Protein AF-I0X6U0-F1 (afdb_monomer_lite)

pLDDT: mean 82.14, std 17.09, range [25.75, 98.56]

Sequence (519 aa):
MRNTFKDIVNKDNIDDMYFSFINRFLLADIVAQSEDTQDKISKEFADKKFNTLFSKLYNKELEYYGFDLYEEKLDICNALSNLEKCLDSISKNLTNLGKVQNCCYPRWEDLIVPTSNESEDDGENLEEDISKDVKFEFIPRKIKNETGTYEVSTLKIHTRIAFYAICLYFIQDSSFNETNFKEWMQFVWNIIENVKAHQSVEVMISQDKLLYKIYHESHRIMSWLCELDENNLPQVFNFVSDQMKEEIEKAKQKKNTEFIQKINKAENYAFFHGAIRFLFHDEQNNLDWNNFDKRFENAKRYFNNDGTKINKYELLKKYISFFDNWNFHFESNFIFDSEKKTWRDNLLNINRRKPTELLLMGYNKRSESSFEDPYQRYVHNYLLNTDALITLGENIPGSTIKYKWWWGNSYVVHPYNCKAEWKIYYIHYRNELLTNIKGIAFVDENQEKWRKNGLCWNKNIYFRYKEHNFLWDEQNKIYLLKDDFSKTRKSHIEPDEPWVGAEHPRKFLEKLQELIDKQ

Foldseek 3Di:
DPDDPPDPPDPPDDDLLRVLLLVLQLVLQLLLPDPDDLVVVQVVCVDPVNVVVCCCNADQNVDDPDDVVCVVSVVVGCSVVLVVLLVVLCVLCVVCQVLLQVLLDQPLVVPPDPPPPPDDDDDDDPPPPPDDDDDQDLRWDWDQDPVRDTTIDHDALLSSLSSNLSSLLSSLDSDDDSVLQNLLSNLSQLQLVQFPDPRDPSVSSLSSNLSVVCSNCSSPVLVVLCVDDLVDDDPSCVRRSLSSSVSSVLSVVVVPVVVVVLQSVQCSFALCVSPDQLLQAALQRDGRVPRNVLLSVLCNQAGGNFFGPDDQLLLVLQLLLQDQDCCLAAVVFQWLARGNVSVNCQSSRSSSSRSSNCSSNPHGRDPAHNDPAQQVRLLSCCSNPALLSVCCHPVQTSKGWDFDVQQQRWIWIDGPPDPDQQAIKTSALVLCLQLPDPQKAWPPVVCRVCSNSSIDGHQWTWIDHPNWIWIQHSNRKIFTADPVRHGDDIDDPDDPHRDDDDCVSVVVVVVVVVNVVVD

Radius of gyration: 30.11 Å; chains: 1; bounding box: 80×56×81 Å

Structure (mmCIF, N/CA/C/O backbone):
data_AF-I0X6U0-F1
#
_entry.id   AF-I0X6U0-F1
#
loop_
_atom_site.group_PDB
_atom_site.id
_atom_site.type_symbol
_atom_site.label_atom_id
_atom_site.label_alt_id
_atom_site.label_comp_id
_atom_site.label_asym_id
_atom_site.label_entity_id
_atom_site.label_seq_id
_atom_site.pdbx_PDB_ins_code
_atom_site.Cartn_x
_atom_site.Cartn_y
_atom_site.Cartn_z
_atom_site.occupancy
_atom_site.B_iso_or_equiv
_atom_site.auth_seq_id
_atom_site.auth_comp_id
_atom_site.auth_asym_id
_atom_site.auth_atom_id
_atom_site.pdbx_PDB_model_num
ATOM 1 N N . MET A 1 1 ? 32.431 -11.896 -22.423 1.00 33.44 1 MET A N 1
ATOM 2 C CA . MET A 1 1 ? 32.028 -13.300 -22.666 1.00 33.44 1 MET A CA 1
ATOM 3 C C . MET A 1 1 ? 33.021 -14.014 -23.591 1.00 33.44 1 MET A C 1
ATOM 5 O O . MET A 1 1 ? 32.688 -14.388 -24.704 1.00 33.44 1 MET A O 1
ATOM 9 N N . ARG A 1 2 ? 34.269 -14.197 -23.146 1.00 25.75 2 ARG A N 1
ATOM 10 C CA . ARG A 1 2 ? 35.244 -15.104 -23.770 1.00 25.75 2 ARG A CA 1
ATOM 11 C C . ARG A 1 2 ? 35.781 -15.963 -22.638 1.00 25.75 2 ARG A C 1
ATOM 13 O O . ARG A 1 2 ? 36.585 -15.447 -21.875 1.00 25.75 2 ARG A O 1
ATOM 20 N N . ASN A 1 3 ? 35.225 -17.162 -22.473 1.00 31.78 3 ASN A N 1
ATOM 21 C CA . ASN A 1 3 ? 35.832 -18.353 -21.854 1.00 31.78 3 ASN A CA 1
ATOM 22 C C . ASN A 1 3 ? 34.751 -19.296 -21.314 1.00 31.78 3 ASN A C 1
ATOM 24 O O . ASN A 1 3 ? 34.601 -19.416 -20.109 1.00 31.78 3 ASN A O 1
ATOM 28 N N . THR A 1 4 ? 34.040 -19.964 -22.228 1.00 32.84 4 THR A N 1
ATOM 29 C CA . THR A 1 4 ? 33.451 -21.307 -22.043 1.00 32.84 4 THR A CA 1
ATOM 30 C C . THR A 1 4 ? 32.904 -21.786 -23.395 1.00 32.84 4 THR A C 1
ATOM 32 O O . THR A 1 4 ? 31.709 -21.881 -23.620 1.00 32.84 4 THR A O 1
ATOM 35 N N . PHE A 1 5 ? 33.811 -22.043 -24.343 1.00 38.59 5 PHE A N 1
ATOM 36 C CA . PHE A 1 5 ? 33.518 -22.750 -25.602 1.00 38.59 5 PHE A CA 1
ATOM 37 C C . PHE A 1 5 ? 34.402 -23.997 -25.697 1.00 38.59 5 PHE A C 1
ATOM 39 O O . PHE A 1 5 ? 35.204 -24.158 -26.614 1.00 38.59 5 PHE A O 1
ATOM 46 N N . LYS A 1 6 ? 34.307 -24.866 -24.694 1.00 34.47 6 LYS A N 1
ATOM 47 C CA . LYS A 1 6 ? 34.858 -26.220 -24.754 1.00 34.47 6 LYS A CA 1
ATOM 48 C C . LYS A 1 6 ? 33.764 -27.156 -24.279 1.00 34.47 6 LYS A C 1
ATOM 50 O O . LYS A 1 6 ? 33.603 -27.318 -23.082 1.00 34.47 6 LYS A O 1
ATOM 55 N N . ASP A 1 7 ? 32.930 -27.545 -25.240 1.00 34.31 7 ASP A N 1
ATOM 56 C CA . ASP A 1 7 ? 32.302 -28.866 -25.397 1.00 34.31 7 ASP A CA 1
ATOM 57 C C . ASP A 1 7 ? 31.221 -28.761 -26.483 1.00 34.31 7 ASP A C 1
ATOM 59 O O . ASP A 1 7 ? 30.021 -28.863 -26.252 1.00 34.31 7 ASP A O 1
ATOM 63 N N . ILE A 1 8 ? 31.668 -28.501 -27.718 1.00 41.16 8 ILE A N 1
ATOM 64 C CA . ILE A 1 8 ? 30.820 -28.595 -28.910 1.00 41.16 8 ILE A CA 1
ATOM 65 C C . ILE A 1 8 ? 30.886 -30.049 -29.378 1.00 41.16 8 ILE A C 1
ATOM 67 O O . ILE A 1 8 ? 31.779 -30.416 -30.142 1.00 41.16 8 ILE A O 1
ATOM 71 N N . VAL A 1 9 ? 29.957 -30.877 -28.897 1.00 36.91 9 VAL A N 1
ATOM 72 C CA . VAL A 1 9 ? 29.712 -32.227 -29.446 1.00 36.91 9 VAL A CA 1
ATOM 73 C C . VAL A 1 9 ? 28.380 -32.311 -30.211 1.00 36.91 9 VAL A C 1
ATOM 75 O O . VAL A 1 9 ? 28.145 -33.291 -30.899 1.00 36.91 9 VAL A O 1
ATOM 78 N N . ASN A 1 10 ? 27.563 -31.253 -30.250 1.00 38.19 10 ASN A N 1
ATOM 79 C CA . ASN A 1 10 ? 26.446 -31.136 -31.199 1.00 38.19 10 ASN A CA 1
ATOM 80 C C . ASN A 1 10 ? 26.393 -29.713 -31.762 1.00 38.19 10 ASN A C 1
ATOM 82 O O . ASN A 1 10 ? 26.310 -28.751 -31.006 1.00 38.19 10 ASN A O 1
ATOM 86 N N . LYS A 1 11 ? 26.496 -29.575 -33.088 1.00 42.75 11 LYS A N 1
ATOM 87 C CA . LYS A 1 11 ? 26.634 -28.282 -33.785 1.00 42.75 11 LYS A CA 1
ATOM 88 C C . LYS A 1 11 ? 25.322 -27.510 -33.986 1.00 42.75 11 LYS A C 1
ATOM 90 O O . LYS A 1 11 ? 25.398 -26.368 -34.422 1.00 42.75 11 LYS A O 1
ATOM 95 N N . ASP A 1 12 ? 24.177 -28.081 -33.610 1.00 51.31 12 ASP A N 1
ATOM 96 C CA . ASP A 1 12 ? 22.853 -27.523 -33.933 1.00 51.31 12 ASP A CA 1
ATOM 97 C C . ASP A 1 12 ? 22.018 -27.104 -32.706 1.00 51.31 12 ASP A C 1
ATOM 99 O O . ASP A 1 12 ? 20.886 -26.653 -32.858 1.00 51.31 12 ASP A O 1
ATOM 103 N N . ASN A 1 13 ? 22.561 -27.204 -31.485 1.00 54.88 13 ASN A N 1
ATOM 104 C CA . ASN A 1 13 ? 21.819 -26.854 -30.270 1.00 54.88 13 ASN A CA 1
ATOM 105 C C . ASN A 1 13 ? 22.209 -25.460 -29.759 1.00 54.88 13 ASN A C 1
ATOM 107 O O . ASN A 1 13 ? 23.372 -25.191 -29.457 1.00 54.88 13 ASN A O 1
ATOM 111 N N . ILE A 1 14 ? 21.212 -24.584 -29.635 1.00 63.12 14 ILE A N 1
ATOM 112 C CA . ILE A 1 14 ? 21.326 -23.287 -28.961 1.00 63.12 14 ILE A CA 1
ATOM 113 C C . ILE A 1 14 ? 21.546 -23.527 -27.455 1.00 63.12 14 ILE A C 1
ATOM 115 O O . ILE A 1 14 ? 20.837 -24.335 -26.865 1.00 63.12 14 ILE A O 1
ATOM 119 N N . ASP A 1 15 ? 22.496 -22.823 -26.824 1.00 76.31 15 ASP A N 1
ATOM 120 C CA . ASP A 1 15 ? 22.717 -22.905 -25.369 1.00 76.31 15 ASP A CA 1
ATOM 121 C C . ASP A 1 15 ? 21.467 -22.463 -24.579 1.00 76.31 15 ASP A C 1
ATOM 123 O O . ASP A 1 15 ? 20.848 -21.445 -24.901 1.00 76.31 15 ASP A O 1
ATOM 127 N N . ASP A 1 16 ? 21.122 -23.198 -23.517 1.00 75.38 16 ASP A N 1
ATOM 128 C CA . ASP A 1 16 ? 19.899 -22.987 -22.726 1.00 75.38 16 ASP A CA 1
ATOM 129 C C . ASP A 1 16 ? 19.774 -21.565 -22.148 1.00 75.38 16 ASP A C 1
ATOM 131 O O . ASP A 1 16 ? 18.663 -21.045 -22.006 1.00 75.38 16 ASP A O 1
ATOM 135 N N . MET A 1 17 ? 20.891 -20.895 -21.831 1.00 80.81 17 MET A N 1
ATOM 136 C CA . MET A 1 17 ? 20.871 -19.506 -21.354 1.00 80.81 17 MET A CA 1
ATOM 137 C C . MET A 1 17 ? 20.473 -18.551 -22.480 1.00 80.81 17 MET A C 1
ATOM 139 O O . MET A 1 17 ? 19.659 -17.649 -22.271 1.00 80.81 17 MET A O 1
ATOM 143 N N . TYR A 1 18 ? 21.010 -18.768 -23.683 1.00 82.06 18 TYR A N 1
ATOM 144 C CA . TYR A 1 18 ? 20.680 -17.970 -24.862 1.00 82.06 18 TYR A CA 1
ATOM 145 C C . TYR A 1 18 ? 19.230 -18.204 -25.298 1.00 82.06 18 TYR A C 1
ATOM 147 O O . TYR A 1 18 ? 18.489 -17.248 -25.533 1.00 82.06 18 TYR A O 1
ATOM 155 N N . PHE A 1 19 ? 18.782 -19.462 -25.298 1.00 80.00 19 PHE A N 1
ATOM 156 C CA . PHE A 1 19 ? 17.384 -19.809 -25.548 1.00 80.00 19 PHE A CA 1
ATOM 157 C C . PHE A 1 19 ? 16.447 -19.169 -24.516 1.00 80.00 19 PHE A C 1
ATOM 159 O O . PHE A 1 19 ? 15.427 -18.579 -24.877 1.00 80.00 19 PHE A O 1
ATOM 166 N N . SER A 1 20 ? 16.810 -19.202 -23.228 1.00 81.12 20 SER A N 1
ATOM 167 C CA . SER A 1 20 ? 16.010 -18.558 -22.189 1.00 81.12 20 SER A CA 1
ATOM 168 C C . SER A 1 20 ? 15.927 -17.040 -22.364 1.00 81.12 20 SER A C 1
ATOM 170 O O . SER A 1 20 ? 14.871 -16.482 -22.063 1.00 81.12 20 SER A O 1
ATOM 172 N N . PHE A 1 21 ? 16.989 -16.373 -22.824 1.00 88.44 21 PHE A N 1
ATOM 173 C CA . PHE A 1 21 ? 16.952 -14.940 -23.123 1.00 88.44 21 PHE A CA 1
ATOM 174 C C . PHE A 1 21 ? 15.972 -14.650 -24.263 1.00 88.44 21 PHE A C 1
ATOM 176 O O . PHE A 1 21 ? 15.070 -13.828 -24.098 1.00 88.44 21 PHE A O 1
ATOM 183 N N . ILE A 1 22 ? 16.111 -15.367 -25.385 1.00 88.00 22 ILE A N 1
ATOM 184 C CA . ILE A 1 22 ? 15.251 -15.193 -26.563 1.00 88.00 22 ILE A CA 1
ATOM 185 C C . ILE A 1 22 ? 13.785 -15.406 -26.190 1.00 88.00 22 ILE A C 1
ATOM 187 O O . ILE A 1 22 ? 12.946 -14.574 -26.518 1.00 88.00 22 ILE A O 1
ATOM 191 N N . ASN A 1 23 ? 13.468 -16.469 -25.451 1.00 83.12 23 ASN A N 1
ATOM 192 C CA . ASN A 1 23 ? 12.088 -16.744 -25.059 1.00 83.12 23 ASN A CA 1
ATOM 193 C C . ASN A 1 23 ? 11.487 -15.659 -24.165 1.00 83.12 23 ASN A C 1
ATOM 195 O O . ASN A 1 23 ? 10.338 -15.275 -24.368 1.00 83.12 23 ASN A O 1
ATOM 199 N N . ARG A 1 24 ? 12.245 -15.151 -23.182 1.00 86.75 24 ARG A N 1
ATOM 200 C CA . ARG A 1 24 ? 11.776 -14.043 -22.332 1.00 86.75 24 ARG A CA 1
ATOM 201 C C . ARG A 1 24 ? 11.476 -12.809 -23.169 1.00 86.75 24 ARG A C 1
ATOM 203 O O . ARG A 1 24 ? 10.457 -12.166 -22.945 1.00 86.75 24 ARG A O 1
ATOM 210 N N . PHE A 1 25 ? 12.363 -12.505 -24.115 1.00 91.62 25 PHE A N 1
ATOM 211 C CA . PHE A 1 25 ? 12.211 -11.373 -25.011 1.00 91.62 25 PHE A CA 1
ATOM 212 C C . PHE A 1 25 ? 10.977 -11.528 -25.902 1.00 91.62 25 PHE A C 1
ATOM 214 O O . PHE A 1 25 ? 10.101 -10.672 -25.865 1.00 91.62 25 PHE A O 1
ATOM 221 N N . LEU A 1 26 ? 10.883 -12.625 -26.662 1.00 88.31 26 LEU A N 1
ATOM 222 C CA . LEU A 1 26 ? 9.798 -12.843 -27.622 1.00 88.31 26 LEU A CA 1
ATOM 223 C C . LEU A 1 26 ? 8.437 -12.827 -26.934 1.00 88.31 26 LEU A C 1
ATOM 225 O O . LEU A 1 26 ? 7.514 -12.185 -27.426 1.00 88.31 26 LEU A O 1
ATOM 229 N N . LEU A 1 27 ? 8.320 -13.476 -25.773 1.00 84.75 27 LEU A N 1
ATOM 230 C CA . LEU A 1 27 ? 7.074 -13.485 -25.019 1.00 84.75 27 LEU A CA 1
ATOM 231 C C . LEU A 1 27 ? 6.637 -12.068 -24.626 1.00 84.75 27 LEU A C 1
ATOM 233 O O . LEU A 1 27 ? 5.491 -11.699 -24.878 1.00 84.75 27 LEU A O 1
ATOM 237 N N . ALA A 1 28 ? 7.536 -11.283 -24.029 1.00 90.00 28 ALA A N 1
ATOM 238 C CA . ALA A 1 28 ? 7.221 -9.920 -23.610 1.00 90.00 28 ALA A CA 1
ATOM 239 C C . ALA A 1 28 ? 6.907 -9.018 -24.815 1.00 90.00 28 ALA A C 1
ATOM 241 O O . ALA A 1 28 ? 5.909 -8.300 -24.803 1.00 90.00 28 ALA A O 1
ATOM 242 N N . ASP A 1 29 ? 7.696 -9.114 -25.890 1.00 92.44 29 ASP A N 1
ATOM 243 C CA . ASP A 1 29 ? 7.547 -8.265 -27.074 1.00 92.44 29 ASP A CA 1
ATOM 244 C C . ASP A 1 29 ? 6.258 -8.554 -27.855 1.00 92.44 29 ASP A C 1
ATOM 246 O O . ASP A 1 29 ? 5.574 -7.623 -28.286 1.00 92.44 29 ASP A O 1
ATOM 250 N N . ILE A 1 30 ? 5.872 -9.828 -27.980 1.00 88.00 30 ILE A N 1
ATOM 251 C CA . ILE A 1 30 ? 4.602 -10.239 -28.598 1.00 88.00 30 ILE A CA 1
ATOM 252 C C . ILE A 1 30 ? 3.413 -9.758 -27.757 1.00 88.00 30 ILE A C 1
ATOM 254 O O . ILE A 1 30 ? 2.449 -9.210 -28.295 1.00 88.00 30 ILE A O 1
ATOM 258 N N . VAL A 1 31 ? 3.470 -9.935 -26.432 1.00 87.00 31 VAL A N 1
ATOM 259 C CA . VAL A 1 31 ? 2.409 -9.482 -25.515 1.00 87.00 31 VAL A CA 1
ATOM 260 C C . VAL A 1 31 ? 2.234 -7.968 -25.587 1.00 87.00 31 VAL A C 1
ATOM 262 O O . VAL A 1 31 ? 1.101 -7.482 -25.641 1.00 87.00 31 VAL A O 1
ATOM 265 N N . ALA A 1 32 ? 3.340 -7.228 -25.610 1.00 91.56 32 ALA A N 1
ATOM 266 C CA . ALA A 1 32 ? 3.328 -5.775 -25.625 1.00 91.56 32 ALA A CA 1
ATOM 267 C C . ALA A 1 32 ? 2.771 -5.193 -26.936 1.00 91.56 32 ALA A C 1
ATOM 269 O O . ALA A 1 32 ? 2.064 -4.184 -26.907 1.00 91.56 32 ALA A O 1
ATOM 270 N N . GLN A 1 33 ? 3.037 -5.854 -28.068 1.00 90.69 33 GLN A N 1
ATOM 271 C CA . GLN A 1 33 ? 2.528 -5.472 -29.393 1.00 90.69 33 GLN A CA 1
ATOM 272 C C . GLN A 1 33 ? 1.090 -5.919 -29.662 1.00 90.69 33 GLN A C 1
ATOM 274 O O . GLN A 1 33 ? 0.446 -5.384 -30.562 1.00 90.69 33 GLN A O 1
ATOM 279 N N . SER A 1 34 ? 0.573 -6.890 -28.909 1.00 86.00 34 SER A N 1
ATOM 280 C CA . SER A 1 34 ? -0.770 -7.417 -29.132 1.00 86.00 34 SER A CA 1
ATOM 281 C C . SER A 1 34 ? -1.849 -6.338 -28.969 1.00 86.00 34 SER A C 1
ATOM 283 O O . SER A 1 34 ? -1.892 -5.619 -27.965 1.00 86.00 34 SER A O 1
ATOM 285 N N . GLU A 1 35 ? -2.784 -6.273 -29.919 1.00 85.25 35 GLU A N 1
ATOM 286 C CA . GLU A 1 35 ? -3.982 -5.425 -29.828 1.00 85.25 35 GLU A CA 1
ATOM 287 C C . GLU A 1 35 ? -5.032 -5.989 -28.859 1.00 85.25 35 GLU A C 1
ATOM 289 O O . GLU A 1 35 ? -5.948 -5.278 -28.441 1.00 85.25 35 GLU A O 1
ATOM 294 N N . ASP A 1 36 ? -4.889 -7.254 -28.455 1.00 83.94 36 ASP A N 1
ATOM 295 C CA . ASP A 1 36 ? -5.849 -7.919 -27.583 1.00 83.94 36 ASP A CA 1
ATOM 296 C C . ASP A 1 36 ? -5.918 -7.262 -26.203 1.00 83.94 36 ASP A C 1
ATOM 298 O O . ASP A 1 36 ? -4.937 -6.739 -25.664 1.00 83.94 36 ASP A O 1
ATOM 302 N N . THR A 1 37 ? -7.096 -7.306 -25.583 1.00 81.06 37 THR A N 1
ATOM 303 C CA . THR A 1 37 ? -7.267 -6.768 -24.233 1.00 81.06 37 THR A CA 1
ATOM 304 C C . THR A 1 37 ? -6.460 -7.575 -23.219 1.00 81.06 37 THR A C 1
ATOM 306 O O . THR A 1 37 ? -6.231 -8.774 -23.387 1.00 81.06 37 THR A O 1
ATOM 309 N N . GLN A 1 38 ? -6.063 -6.923 -22.125 1.00 80.81 38 GLN A N 1
ATOM 310 C CA . GLN A 1 38 ? -5.385 -7.575 -21.002 1.00 80.81 38 GLN A CA 1
ATOM 311 C C . GLN A 1 38 ? -6.146 -8.816 -20.518 1.00 80.81 38 GLN A C 1
ATOM 313 O O . GLN A 1 38 ? -5.530 -9.857 -20.309 1.00 80.81 38 GLN A O 1
ATOM 318 N N . ASP A 1 39 ? -7.473 -8.737 -20.409 1.00 79.56 39 ASP A N 1
ATOM 319 C CA . ASP A 1 39 ? -8.320 -9.858 -19.992 1.00 79.56 39 ASP A CA 1
ATOM 320 C C . ASP A 1 39 ? -8.277 -11.023 -20.982 1.00 79.56 39 ASP A C 1
ATOM 322 O O . ASP A 1 39 ? -8.273 -12.182 -20.568 1.00 79.56 39 ASP A O 1
ATOM 326 N N . LYS A 1 40 ? -8.266 -10.737 -22.291 1.00 81.94 40 LYS A N 1
ATOM 327 C CA . LYS A 1 40 ? -8.202 -11.775 -23.325 1.00 81.94 40 LYS A CA 1
ATOM 328 C C . LYS A 1 40 ? -6.858 -12.496 -23.265 1.00 81.94 40 LYS A C 1
ATOM 330 O O . LYS A 1 40 ? -6.841 -13.715 -23.137 1.00 81.94 40 LYS A O 1
ATOM 335 N N . ILE A 1 41 ? -5.762 -11.740 -23.242 1.00 78.94 41 ILE A N 1
ATOM 336 C CA . ILE A 1 41 ? -4.406 -12.290 -23.135 1.00 78.94 41 ILE A CA 1
ATOM 337 C C . ILE A 1 41 ? -4.248 -13.079 -21.821 1.00 78.94 41 ILE A C 1
ATOM 339 O O . ILE A 1 41 ? -3.730 -14.190 -21.815 1.00 78.94 41 ILE A O 1
ATOM 343 N N . SER A 1 42 ? -4.759 -12.559 -20.700 1.00 75.81 42 SER A N 1
ATOM 344 C CA . SER A 1 42 ? -4.706 -13.247 -19.398 1.00 75.81 42 SER A CA 1
ATOM 345 C C . SER A 1 42 ? -5.495 -14.560 -19.392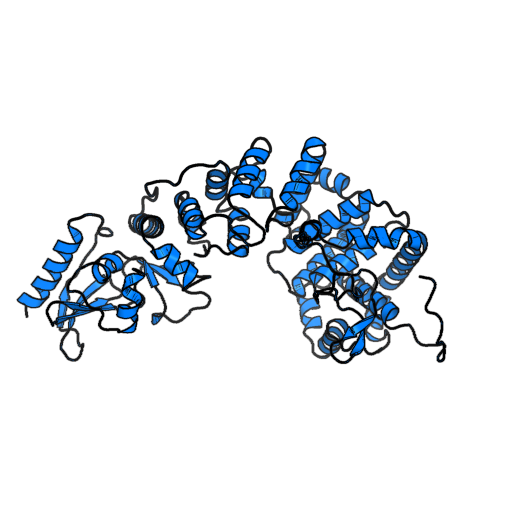 1.00 75.81 42 SER A C 1
ATOM 347 O O . SER A 1 42 ? -5.070 -15.531 -18.769 1.00 75.81 42 SER A O 1
ATOM 349 N N . LYS A 1 43 ? -6.626 -14.627 -20.106 1.00 76.62 43 LYS A N 1
ATOM 350 C CA . LYS A 1 43 ? -7.397 -15.869 -20.289 1.00 76.62 43 LYS A CA 1
ATOM 351 C C . LYS A 1 43 ? -6.680 -16.867 -21.189 1.00 76.62 43 LYS A C 1
ATOM 353 O O . LYS A 1 43 ? -6.695 -18.052 -20.872 1.00 76.62 43 LYS A O 1
ATOM 358 N N . GLU A 1 44 ? -6.040 -16.403 -22.259 1.00 73.50 44 GLU A N 1
ATOM 359 C CA . GLU A 1 44 ? -5.179 -17.247 -23.096 1.00 73.50 44 GLU A CA 1
ATOM 360 C C . GLU A 1 44 ? -4.034 -17.830 -22.260 1.00 73.50 44 GLU A C 1
ATOM 362 O O . GLU A 1 44 ? -3.792 -19.030 -22.315 1.00 73.50 44 GLU A O 1
ATOM 367 N N . PHE A 1 45 ? -3.428 -17.038 -21.369 1.00 68.31 45 PHE A N 1
ATOM 368 C CA . PHE A 1 45 ? -2.442 -17.542 -20.407 1.00 68.31 45 PHE A CA 1
ATOM 369 C C . PHE A 1 45 ? -3.001 -18.566 -19.411 1.00 68.31 45 PHE A C 1
ATOM 371 O O . PHE A 1 45 ? -2.262 -19.439 -18.951 1.00 68.31 45 PHE A O 1
ATOM 378 N N . ALA A 1 46 ? -4.287 -18.486 -19.069 1.00 65.56 46 ALA A N 1
ATOM 379 C CA . ALA A 1 46 ? -4.935 -19.434 -18.167 1.00 65.56 46 ALA A CA 1
ATOM 380 C C . ALA A 1 46 ? -5.308 -20.771 -18.844 1.00 65.56 46 ALA A C 1
ATOM 382 O O . ALA A 1 46 ? -5.514 -21.763 -18.138 1.00 65.56 46 ALA A O 1
ATOM 383 N N . ASP A 1 47 ? -5.377 -20.827 -20.180 1.00 66.56 47 ASP A N 1
ATOM 384 C CA . ASP A 1 47 ? -5.659 -22.047 -20.947 1.00 66.56 47 ASP A CA 1
ATOM 385 C C . ASP A 1 47 ? -4.567 -23.105 -20.716 1.00 66.56 47 ASP A C 1
ATOM 387 O O . ASP A 1 47 ? -3.383 -22.804 -20.792 1.00 66.56 47 ASP A O 1
ATOM 391 N N . LYS A 1 48 ? -4.936 -24.373 -20.488 1.00 56.66 48 LYS A N 1
ATOM 392 C CA . LYS A 1 48 ? -4.017 -25.498 -20.232 1.00 56.66 48 LYS A CA 1
ATOM 393 C C . LYS A 1 48 ? -2.867 -25.609 -21.239 1.00 56.66 48 LYS A C 1
ATOM 395 O O . LYS A 1 48 ? -1.759 -25.963 -20.829 1.00 56.66 48 LYS A O 1
ATOM 400 N N . LYS A 1 49 ? -3.098 -25.332 -22.529 1.00 58.53 49 LYS A N 1
ATOM 401 C CA . LYS A 1 49 ? -2.047 -25.442 -23.560 1.00 58.53 49 LYS A CA 1
ATOM 402 C C . LYS A 1 49 ? -0.973 -24.357 -23.384 1.00 58.53 49 LYS A C 1
ATOM 404 O O . LYS A 1 49 ? 0.215 -24.670 -23.386 1.00 58.53 49 LYS A O 1
ATOM 409 N N . PHE A 1 50 ? -1.392 -23.116 -23.145 1.00 54.81 50 PHE A N 1
ATOM 410 C CA . PHE A 1 50 ? -0.515 -21.970 -22.877 1.00 54.81 50 PHE A CA 1
ATOM 411 C C . PHE A 1 50 ? 0.069 -21.991 -21.458 1.00 54.81 50 PHE A C 1
ATOM 413 O O . PHE A 1 50 ? 1.238 -21.672 -21.266 1.00 54.81 50 PHE A O 1
ATOM 420 N N . ASN A 1 51 ? -0.705 -22.451 -20.476 1.00 55.94 51 ASN A N 1
ATOM 421 C CA . ASN A 1 51 ? -0.326 -22.606 -19.076 1.00 55.94 51 ASN A CA 1
ATOM 422 C C . ASN A 1 51 ? 0.792 -23.641 -18.912 1.00 55.94 51 ASN A C 1
ATOM 424 O O . ASN A 1 51 ? 1.705 -23.403 -18.143 1.00 55.94 51 ASN A O 1
ATOM 428 N N . THR A 1 52 ? 0.806 -24.729 -19.694 1.00 53.88 52 THR A N 1
ATOM 429 C CA . THR A 1 52 ? 1.904 -25.717 -19.655 1.00 53.88 52 THR A CA 1
ATOM 430 C C . THR A 1 52 ? 3.236 -25.116 -20.133 1.00 53.88 52 THR A C 1
ATOM 432 O O . THR A 1 52 ? 4.283 -25.386 -19.549 1.00 53.88 52 THR A O 1
ATOM 435 N N . LEU A 1 53 ? 3.220 -24.263 -21.165 1.00 52.16 53 LEU A N 1
ATOM 436 C CA . LEU A 1 53 ? 4.415 -23.552 -21.636 1.00 52.16 53 LEU A CA 1
ATOM 437 C C . LEU A 1 53 ? 4.815 -22.431 -20.673 1.00 52.16 53 LEU A C 1
ATOM 439 O O . LEU A 1 53 ? 5.987 -22.284 -20.351 1.00 52.16 53 LEU A O 1
ATOM 443 N N . PHE A 1 54 ? 3.846 -21.672 -20.166 1.00 54.75 54 PHE A N 1
ATOM 444 C CA . PHE A 1 54 ? 4.058 -20.646 -19.153 1.00 54.75 54 PHE A CA 1
ATOM 445 C C . PHE A 1 54 ? 4.636 -21.270 -17.879 1.00 54.75 54 PHE A C 1
ATOM 447 O O . PHE A 1 54 ? 5.681 -20.854 -17.411 1.00 54.75 54 PHE A O 1
ATOM 454 N N . SER A 1 55 ? 4.082 -22.360 -17.358 1.00 53.22 55 SER A N 1
ATOM 455 C CA . SER A 1 55 ? 4.662 -23.072 -16.219 1.00 53.22 55 SER A CA 1
ATOM 456 C C . SER A 1 55 ? 6.085 -23.557 -16.499 1.00 53.22 55 SER A C 1
ATOM 458 O O . SER A 1 55 ? 6.876 -23.595 -15.573 1.00 53.22 55 SER A O 1
ATOM 460 N N . LYS A 1 56 ? 6.454 -23.853 -17.751 1.00 53.22 56 LYS A N 1
ATOM 461 C CA . LYS A 1 56 ? 7.817 -24.266 -18.141 1.00 53.22 56 LYS A CA 1
ATOM 462 C C . LYS A 1 56 ? 8.781 -23.095 -18.401 1.00 53.22 56 LYS A C 1
ATOM 464 O O . LYS A 1 56 ? 9.972 -23.213 -18.154 1.00 53.22 56 LYS A O 1
ATOM 469 N N . LEU A 1 57 ? 8.275 -21.938 -18.837 1.00 49.97 57 LEU A N 1
ATOM 470 C CA . LEU A 1 57 ? 9.010 -20.667 -18.983 1.00 49.97 57 LEU A CA 1
ATOM 471 C C . LEU A 1 57 ? 9.108 -19.884 -17.655 1.00 49.97 57 LEU A C 1
ATOM 473 O O . LEU A 1 57 ? 9.892 -18.934 -17.523 1.00 49.97 57 LEU A O 1
ATOM 477 N N . TYR A 1 58 ? 8.260 -20.229 -16.682 1.00 50.81 58 TYR A N 1
ATOM 478 C CA . TYR A 1 58 ? 8.131 -19.561 -15.388 1.00 50.81 58 TYR A CA 1
ATOM 479 C C . TYR A 1 58 ? 8.561 -20.428 -14.195 1.00 50.81 58 TYR A C 1
ATOM 481 O O . TYR A 1 58 ? 8.981 -19.849 -13.194 1.00 50.81 58 TYR A O 1
ATOM 489 N N . ASN A 1 59 ? 8.566 -21.761 -14.319 1.00 48.38 59 ASN A N 1
ATOM 490 C CA . ASN A 1 59 ? 9.145 -22.703 -13.351 1.00 48.38 59 ASN A CA 1
ATOM 491 C C . ASN A 1 59 ? 10.352 -23.452 -13.945 1.00 48.38 59 ASN A C 1
ATOM 493 O O . ASN A 1 59 ? 10.669 -23.327 -15.122 1.00 48.38 59 ASN A O 1
ATOM 497 N N . LYS A 1 60 ? 11.027 -24.232 -13.097 1.00 49.25 60 LYS A N 1
ATOM 498 C CA . LYS A 1 60 ? 12.335 -24.891 -13.285 1.00 49.25 60 LYS A CA 1
ATOM 499 C C . LYS A 1 60 ? 12.435 -25.943 -14.412 1.00 49.25 60 LYS A C 1
ATOM 501 O O . LYS A 1 60 ? 13.419 -26.669 -14.467 1.00 49.25 60 LYS A O 1
ATOM 506 N N . GLU A 1 61 ? 11.454 -26.040 -15.306 1.00 49.19 61 GLU A N 1
ATOM 507 C CA . GLU A 1 61 ? 11.332 -27.102 -16.319 1.00 49.19 61 GLU A CA 1
ATOM 508 C C . GLU A 1 61 ? 11.441 -26.549 -17.750 1.00 49.19 61 GLU A C 1
ATOM 510 O O . GLU A 1 61 ? 10.583 -26.783 -18.605 1.00 49.19 61 GLU A O 1
ATOM 515 N N . LEU A 1 62 ? 12.491 -25.772 -18.018 1.00 50.38 62 LEU A N 1
ATOM 516 C CA . LEU A 1 62 ? 12.752 -25.226 -19.349 1.00 50.38 62 LEU A CA 1
ATOM 517 C C . LEU A 1 62 ? 13.493 -26.278 -20.192 1.00 50.38 62 LEU A C 1
ATOM 519 O O . LEU A 1 62 ? 14.709 -26.236 -20.335 1.00 50.38 62 LEU A O 1
ATOM 523 N N . GLU A 1 63 ? 12.756 -27.255 -20.719 1.00 52.47 63 GLU A N 1
ATOM 524 C CA . GLU A 1 63 ? 13.244 -28.109 -21.809 1.00 52.47 63 GLU A CA 1
ATOM 525 C C . GLU A 1 63 ? 13.103 -27.364 -23.152 1.00 52.47 63 GLU A C 1
ATOM 527 O O . GLU A 1 63 ? 12.178 -26.575 -23.356 1.00 52.47 63 GLU A O 1
ATOM 532 N N . TYR A 1 64 ? 14.044 -27.575 -24.073 1.00 52.41 64 TYR A N 1
ATOM 533 C CA . TYR A 1 64 ? 14.020 -26.970 -25.407 1.00 52.41 64 TYR A CA 1
ATOM 534 C C . TYR A 1 64 ? 12.865 -27.552 -26.243 1.00 52.41 64 TYR A C 1
ATOM 536 O O . TYR A 1 64 ? 12.905 -28.722 -26.618 1.00 52.41 64 TYR A O 1
ATOM 544 N N . TYR A 1 65 ? 11.847 -26.737 -26.552 1.00 56.00 65 TYR A N 1
ATOM 545 C CA . TYR A 1 65 ? 10.673 -27.137 -27.353 1.00 56.00 65 TYR A CA 1
ATOM 546 C C . TYR A 1 65 ? 10.553 -26.407 -28.709 1.00 56.00 65 TYR A C 1
ATOM 548 O O . TYR A 1 65 ? 9.509 -26.496 -29.347 1.00 56.00 65 TYR A O 1
ATOM 556 N N . GLY A 1 66 ? 11.590 -25.687 -29.159 1.00 63.50 66 GLY A N 1
ATOM 557 C CA . GLY A 1 66 ? 11.543 -24.897 -30.402 1.00 63.50 66 GLY A CA 1
ATOM 558 C C . GLY A 1 66 ? 10.735 -23.590 -30.291 1.00 63.50 66 GLY A C 1
ATOM 559 O O . GLY A 1 66 ? 10.373 -23.167 -29.192 1.00 63.50 66 GLY A O 1
ATOM 560 N N . PHE A 1 67 ? 10.489 -22.927 -31.431 1.00 68.31 67 PHE A N 1
ATOM 561 C CA . PHE A 1 67 ? 9.777 -21.635 -31.523 1.00 68.31 67 PHE A CA 1
ATOM 562 C C . PHE A 1 67 ? 8.376 -21.731 -32.150 1.00 68.31 67 PHE A C 1
ATOM 564 O O . PHE A 1 67 ? 7.704 -20.708 -32.269 1.00 68.31 67 PHE A O 1
ATOM 571 N N . ASP A 1 68 ? 7.911 -22.937 -32.486 1.00 69.19 68 ASP A N 1
ATOM 572 C CA . ASP A 1 68 ? 6.636 -23.214 -33.175 1.00 69.19 68 ASP A CA 1
ATOM 573 C C . ASP A 1 68 ? 5.422 -22.563 -32.483 1.00 69.19 68 ASP A C 1
ATOM 575 O O . ASP A 1 68 ? 4.429 -22.198 -33.102 1.00 69.19 68 ASP A O 1
ATOM 579 N N . LEU A 1 69 ? 5.510 -22.350 -31.169 1.00 64.19 69 LEU A N 1
ATOM 580 C CA . LEU A 1 69 ? 4.457 -21.732 -30.356 1.00 64.19 69 LEU A CA 1
ATOM 581 C C . LEU A 1 69 ? 4.254 -20.243 -30.641 1.00 64.19 69 LEU A C 1
ATOM 583 O O . LEU A 1 69 ? 3.196 -19.699 -30.327 1.00 64.19 69 LEU A O 1
ATOM 587 N N . TYR A 1 70 ? 5.262 -19.589 -31.209 1.00 69.38 70 TYR A N 1
ATOM 588 C CA . TYR A 1 70 ? 5.186 -18.194 -31.604 1.00 69.38 70 TYR A CA 1
ATOM 589 C C . TYR A 1 70 ? 4.883 -18.037 -33.094 1.00 69.38 70 TYR A C 1
ATOM 591 O O . TYR A 1 70 ? 4.604 -16.917 -33.497 1.00 69.38 70 TYR A O 1
ATOM 599 N N . GLU A 1 71 ? 4.904 -19.108 -33.897 1.00 71.25 71 GLU A N 1
ATOM 600 C CA . GLU A 1 71 ? 4.840 -19.061 -35.368 1.00 71.25 71 GLU A CA 1
ATOM 601 C C . GLU A 1 71 ? 3.699 -18.161 -35.875 1.00 71.25 71 GLU A C 1
ATOM 603 O O . GLU A 1 71 ? 3.953 -17.168 -36.552 1.00 71.25 71 GLU A O 1
ATOM 608 N N . GLU A 1 72 ? 2.466 -18.388 -35.406 1.00 68.94 72 GLU A N 1
ATOM 609 C CA . GLU A 1 72 ? 1.291 -17.581 -35.785 1.00 68.94 72 GLU A CA 1
ATOM 610 C C . GLU A 1 72 ? 1.380 -16.098 -35.373 1.00 68.94 72 GLU A C 1
ATOM 612 O O . GLU A 1 72 ? 0.688 -15.249 -35.934 1.00 68.94 72 GLU A O 1
ATOM 617 N N . LYS A 1 73 ? 2.182 -15.767 -34.354 1.00 71.12 73 LYS A N 1
ATOM 618 C CA . LYS A 1 73 ? 2.331 -14.404 -33.817 1.00 71.12 73 LYS A CA 1
ATOM 619 C C . LYS A 1 73 ? 3.566 -13.690 -34.367 1.00 71.12 73 LYS A C 1
ATOM 621 O O . LYS A 1 73 ? 3.537 -12.464 -34.469 1.00 71.12 73 LYS A O 1
ATOM 626 N N . LEU A 1 74 ? 4.623 -14.422 -34.723 1.00 72.00 74 LEU A N 1
ATOM 627 C CA . LEU A 1 74 ? 5.861 -13.873 -35.284 1.00 72.00 74 LEU A CA 1
ATOM 628 C C . LEU A 1 74 ? 5.619 -13.219 -36.646 1.00 72.00 74 LEU A C 1
ATOM 630 O O . LEU A 1 74 ? 6.241 -12.203 -36.929 1.00 72.00 74 LEU A O 1
ATOM 634 N N . ASP A 1 75 ? 4.667 -13.730 -37.429 1.00 66.81 75 ASP A N 1
ATOM 635 C CA . ASP A 1 75 ? 4.291 -13.149 -38.725 1.00 66.81 75 ASP A CA 1
ATOM 636 C C . ASP A 1 75 ? 3.528 -11.817 -38.604 1.00 66.81 75 ASP A C 1
ATOM 638 O O . ASP A 1 75 ? 3.450 -11.044 -39.559 1.00 66.81 75 ASP A O 1
ATOM 642 N N . ILE A 1 76 ? 2.946 -11.537 -37.433 1.00 67.69 76 ILE A N 1
ATOM 643 C CA . ILE A 1 76 ? 2.043 -10.396 -37.210 1.00 67.69 76 ILE A CA 1
ATOM 644 C C . ILE A 1 76 ? 2.756 -9.239 -36.491 1.00 67.69 76 ILE A C 1
ATOM 646 O O . ILE A 1 76 ? 2.307 -8.095 -36.558 1.00 67.69 76 ILE A O 1
ATOM 650 N N . CYS A 1 77 ? 3.870 -9.504 -35.808 1.00 78.38 77 CYS A N 1
ATOM 651 C CA . CYS A 1 77 ? 4.590 -8.505 -35.017 1.00 78.38 77 CYS A CA 1
ATOM 652 C C . CYS A 1 77 ? 6.046 -8.344 -35.463 1.00 78.38 77 CYS A C 1
ATOM 654 O O . CYS A 1 77 ? 6.627 -9.201 -36.118 1.00 78.38 77 CYS A O 1
ATOM 656 N N . ASN A 1 78 ? 6.684 -7.249 -35.049 1.00 86.81 78 ASN A N 1
ATOM 657 C CA . ASN A 1 78 ? 8.083 -6.978 -35.386 1.00 86.81 78 ASN A CA 1
ATOM 658 C C . ASN A 1 78 ? 9.072 -7.665 -34.426 1.00 86.81 78 ASN A C 1
ATOM 660 O O . ASN A 1 78 ? 10.224 -7.238 -34.328 1.00 86.81 78 ASN A O 1
ATOM 664 N N . ALA A 1 79 ? 8.653 -8.716 -33.711 1.00 87.75 79 ALA A N 1
ATOM 665 C CA . ALA A 1 79 ? 9.420 -9.281 -32.602 1.00 87.75 79 ALA A CA 1
ATOM 666 C C . ALA A 1 79 ? 10.796 -9.818 -33.008 1.00 87.75 79 ALA A C 1
ATOM 668 O O . ALA A 1 79 ? 11.770 -9.577 -32.299 1.00 87.75 79 ALA A O 1
ATOM 669 N N . LEU A 1 80 ? 10.924 -10.472 -34.168 1.00 89.69 80 LEU A N 1
ATOM 670 C CA . LEU A 1 80 ? 12.234 -10.934 -34.650 1.00 89.69 80 LEU A CA 1
ATOM 671 C C . LEU A 1 80 ? 13.163 -9.764 -34.993 1.00 89.69 80 LEU A C 1
ATOM 673 O O . LEU A 1 80 ? 14.331 -9.779 -34.613 1.00 89.69 80 LEU A O 1
ATOM 677 N N . SER A 1 81 ? 12.636 -8.719 -35.641 1.00 91.69 81 SER A N 1
ATOM 678 C CA . SER A 1 81 ? 13.419 -7.517 -35.955 1.00 91.69 81 SER A CA 1
ATOM 679 C C . SER A 1 81 ? 13.848 -6.775 -34.686 1.00 91.69 81 SER A C 1
ATOM 681 O O . SER A 1 81 ? 14.979 -6.301 -34.590 1.00 91.69 81 SER A O 1
ATOM 683 N N . ASN A 1 82 ? 12.970 -6.686 -33.686 1.00 94.50 82 ASN A N 1
ATOM 684 C CA . ASN A 1 82 ? 13.299 -6.076 -32.400 1.00 94.50 82 ASN A CA 1
ATOM 685 C C . ASN A 1 82 ? 14.325 -6.910 -31.625 1.00 94.50 82 ASN A C 1
ATOM 687 O O . ASN A 1 82 ? 15.235 -6.342 -31.023 1.00 94.50 82 ASN A O 1
ATOM 691 N N . LEU A 1 83 ? 14.221 -8.242 -31.673 1.00 93.69 83 LEU A N 1
ATOM 692 C CA . LEU A 1 83 ? 15.197 -9.145 -31.071 1.00 93.69 83 LEU A CA 1
ATOM 693 C C . LEU A 1 83 ? 16.580 -8.954 -31.701 1.00 93.69 83 LEU A C 1
ATOM 695 O O . LEU A 1 83 ? 17.556 -8.801 -30.972 1.00 93.69 83 LEU A O 1
ATOM 699 N N . GLU A 1 84 ? 16.659 -8.915 -33.033 1.00 94.00 84 GLU A N 1
ATOM 700 C CA . GLU A 1 84 ? 17.903 -8.662 -33.767 1.00 94.00 84 GLU A CA 1
ATOM 701 C C . GLU A 1 84 ? 18.523 -7.324 -33.347 1.00 94.00 84 GLU A C 1
ATOM 703 O O . GLU A 1 84 ? 19.668 -7.291 -32.896 1.00 94.00 84 GLU A O 1
ATOM 708 N N . LYS A 1 85 ? 17.741 -6.234 -33.365 1.00 95.12 85 LYS A N 1
ATOM 709 C CA . LYS A 1 85 ? 18.193 -4.906 -32.909 1.00 95.12 85 LYS A CA 1
ATOM 710 C C . LYS A 1 85 ? 18.706 -4.929 -31.471 1.00 95.12 85 LYS A C 1
ATOM 712 O O . LYS A 1 85 ? 19.764 -4.369 -31.187 1.00 95.12 85 LYS A O 1
ATOM 717 N N . CYS A 1 86 ? 17.966 -5.573 -30.569 1.00 95.19 86 CYS A N 1
ATOM 718 C CA . CYS A 1 86 ? 18.327 -5.709 -29.161 1.00 95.19 86 CYS A CA 1
ATOM 719 C C . CYS A 1 86 ? 19.671 -6.435 -29.005 1.00 95.19 86 CYS A C 1
ATOM 721 O O . CYS A 1 86 ? 20.580 -5.928 -28.347 1.00 95.19 86 CYS A O 1
ATOM 723 N N . LEU A 1 87 ? 19.827 -7.594 -29.650 1.00 93.75 87 LEU A N 1
ATOM 724 C CA . LEU A 1 87 ? 21.040 -8.407 -29.577 1.00 93.75 87 LEU A CA 1
ATOM 725 C C . LEU A 1 87 ? 22.247 -7.708 -30.208 1.00 93.75 87 LEU A C 1
ATOM 727 O O . LEU A 1 87 ? 23.324 -7.709 -29.611 1.00 93.75 87 LEU A O 1
ATOM 731 N N . ASP A 1 88 ? 22.075 -7.063 -31.360 1.00 94.25 88 ASP A N 1
ATOM 732 C CA . ASP A 1 88 ? 23.123 -6.276 -32.014 1.00 94.25 88 ASP A CA 1
ATOM 733 C C . ASP A 1 88 ? 23.586 -5.115 -31.136 1.00 94.25 88 ASP A C 1
ATOM 735 O O . ASP A 1 88 ? 24.783 -4.842 -31.006 1.00 94.25 88 ASP A O 1
ATOM 739 N N . SER A 1 89 ? 22.634 -4.432 -30.508 1.00 94.25 89 SER A N 1
ATOM 740 C CA . SER A 1 89 ? 22.887 -3.328 -29.592 1.00 94.25 89 SER A CA 1
ATOM 741 C C . SER A 1 89 ? 23.629 -3.794 -28.334 1.00 94.25 89 SER A C 1
ATOM 743 O O . SER A 1 89 ? 24.654 -3.215 -27.965 1.00 94.25 89 SER A O 1
ATOM 745 N N . ILE A 1 90 ? 23.209 -4.911 -27.730 1.00 91.75 90 ILE A N 1
ATOM 746 C CA . ILE A 1 90 ? 23.917 -5.553 -26.612 1.00 91.75 90 ILE A CA 1
ATOM 747 C C . ILE A 1 90 ? 25.335 -5.972 -27.029 1.00 91.75 90 ILE A C 1
ATOM 749 O O . ILE A 1 90 ? 26.293 -5.723 -26.296 1.00 91.75 90 ILE A O 1
ATOM 753 N N . SER A 1 91 ? 25.489 -6.565 -28.216 1.00 91.25 91 SER A N 1
ATOM 754 C CA . SER A 1 91 ? 26.778 -7.010 -28.762 1.00 91.25 91 SER A CA 1
ATOM 755 C C . SER A 1 91 ? 27.758 -5.843 -28.942 1.00 91.25 91 SER A C 1
ATOM 757 O O . SER A 1 91 ? 28.925 -5.923 -28.548 1.00 91.25 91 SER A O 1
ATOM 759 N N . LYS A 1 92 ? 27.274 -4.700 -29.441 1.00 92.94 92 LYS A N 1
ATOM 760 C CA . LYS A 1 92 ? 28.065 -3.461 -29.551 1.00 92.94 92 LYS A CA 1
ATOM 761 C C . LYS A 1 92 ? 28.481 -2.900 -28.186 1.00 92.94 92 LYS A C 1
ATOM 763 O O . LYS A 1 92 ? 29.522 -2.258 -28.085 1.00 92.94 92 LYS A O 1
ATOM 768 N N . ASN A 1 93 ? 27.708 -3.179 -27.136 1.00 90.12 93 ASN A N 1
ATOM 769 C CA . ASN A 1 93 ? 27.907 -2.660 -25.781 1.00 90.12 93 ASN A CA 1
ATOM 770 C C . ASN A 1 93 ? 28.415 -3.706 -24.775 1.00 90.12 93 ASN A C 1
ATOM 772 O O . ASN A 1 93 ? 28.290 -3.506 -23.566 1.00 90.12 93 ASN A O 1
ATOM 776 N N . LEU A 1 94 ? 29.040 -4.798 -25.236 1.00 86.81 94 LEU A N 1
ATOM 777 C CA . LEU A 1 94 ? 29.537 -5.882 -24.373 1.00 86.81 94 LEU A CA 1
ATOM 778 C C . LEU A 1 94 ? 30.432 -5.401 -23.220 1.00 86.81 94 LEU A C 1
ATOM 780 O O . LEU A 1 94 ? 30.378 -5.957 -22.124 1.00 86.81 94 LEU A O 1
ATOM 784 N N . THR A 1 95 ? 31.251 -4.371 -23.448 1.00 88.69 95 THR A N 1
ATOM 785 C CA . THR A 1 95 ? 32.140 -3.785 -22.429 1.00 88.69 95 THR A CA 1
ATOM 786 C C . THR A 1 95 ? 31.382 -3.028 -21.337 1.00 88.69 95 THR A C 1
ATOM 788 O O . THR A 1 95 ? 31.892 -2.881 -20.229 1.00 88.69 95 THR A O 1
ATOM 791 N N . ASN A 1 96 ? 30.153 -2.590 -21.618 1.00 89.12 96 ASN A N 1
ATOM 792 C CA . ASN A 1 96 ? 29.292 -1.863 -20.691 1.00 89.12 96 ASN A CA 1
ATOM 793 C C . ASN A 1 96 ? 28.345 -2.781 -19.904 1.00 89.12 96 ASN A C 1
ATOM 795 O O . ASN A 1 96 ? 27.658 -2.297 -19.008 1.00 89.12 96 ASN A O 1
ATOM 799 N N . LEU A 1 97 ? 28.317 -4.094 -20.167 1.00 85.00 97 LEU A N 1
ATOM 800 C CA . LEU A 1 97 ? 27.380 -5.013 -19.503 1.00 85.00 97 LEU A CA 1
ATOM 801 C C . LEU A 1 97 ? 27.505 -5.034 -17.974 1.00 85.00 97 LEU A C 1
ATOM 803 O O . LEU A 1 97 ? 26.496 -5.175 -17.292 1.00 85.00 97 LEU A O 1
ATOM 807 N N . GLY A 1 98 ? 28.704 -4.823 -17.421 1.00 85.06 98 GLY A N 1
ATOM 808 C CA . GLY A 1 98 ? 28.862 -4.664 -15.970 1.00 85.06 98 GLY A CA 1
ATOM 809 C C . GLY A 1 98 ? 28.108 -3.441 -15.430 1.00 85.06 98 GLY A C 1
ATOM 810 O O . GLY A 1 98 ? 27.452 -3.516 -14.398 1.00 85.06 98 GLY A O 1
ATOM 811 N N . LYS A 1 99 ? 28.123 -2.326 -16.170 1.00 87.94 99 LYS A N 1
ATOM 812 C CA . LYS A 1 99 ? 27.389 -1.101 -15.813 1.00 87.94 99 LYS A CA 1
ATOM 813 C C . LYS A 1 99 ? 25.880 -1.285 -15.945 1.00 87.94 99 LYS A C 1
ATOM 815 O O . LYS A 1 99 ? 25.139 -0.818 -15.087 1.00 87.94 99 LYS A O 1
ATOM 820 N N . VAL A 1 100 ? 25.440 -1.990 -16.990 1.00 87.69 100 VAL A N 1
ATOM 821 C CA . VAL A 1 100 ? 24.033 -2.377 -17.180 1.00 87.69 100 VAL A CA 1
ATOM 822 C C . VAL A 1 100 ? 23.560 -3.196 -15.984 1.00 87.69 100 VAL A C 1
ATOM 824 O O . VAL A 1 100 ? 22.566 -2.844 -15.353 1.00 87.69 100 VAL A O 1
ATOM 827 N N . GLN A 1 101 ? 24.316 -4.235 -15.620 1.00 86.50 101 GLN A N 1
ATOM 828 C CA . GLN A 1 101 ? 23.990 -5.121 -14.506 1.00 86.50 101 GLN A CA 1
ATOM 829 C C . GLN A 1 101 ? 23.909 -4.372 -13.168 1.00 86.50 101 GLN A C 1
ATOM 831 O O . GLN A 1 101 ? 23.021 -4.661 -12.369 1.00 86.50 101 GLN A O 1
ATOM 836 N N . ASN A 1 102 ? 24.758 -3.365 -12.947 1.00 82.81 102 ASN A N 1
ATOM 837 C CA . ASN A 1 102 ? 24.705 -2.526 -11.744 1.00 82.81 102 ASN A CA 1
ATOM 838 C C . ASN A 1 102 ? 23.439 -1.659 -11.656 1.00 82.81 102 ASN A C 1
ATOM 840 O O . ASN A 1 102 ? 23.085 -1.221 -10.570 1.00 82.81 102 ASN A O 1
ATOM 844 N N . CYS A 1 103 ? 22.753 -1.404 -12.772 1.00 82.50 103 CYS A N 1
ATOM 845 C CA . CYS A 1 103 ? 21.503 -0.635 -12.791 1.00 82.50 103 CYS A CA 1
ATOM 846 C C . CYS A 1 103 ? 20.265 -1.534 -12.921 1.00 82.50 103 CYS A C 1
ATOM 848 O O . CYS A 1 103 ? 19.149 -1.032 -13.041 1.00 82.50 103 CYS A O 1
ATOM 850 N N . CYS A 1 104 ? 20.451 -2.858 -12.929 1.00 81.62 104 CYS A N 1
ATOM 851 C CA . CYS A 1 104 ? 19.343 -3.802 -12.970 1.00 81.62 104 CYS A CA 1
ATOM 852 C C . CYS A 1 104 ? 18.600 -3.853 -11.637 1.00 81.62 104 CYS A C 1
ATOM 854 O O . CYS A 1 104 ? 17.440 -4.223 -11.636 1.00 81.62 104 CYS A O 1
ATOM 856 N N . TYR A 1 105 ? 19.208 -3.444 -10.527 1.00 78.56 105 TYR A N 1
ATOM 857 C CA . TYR A 1 105 ? 18.573 -3.474 -9.212 1.00 78.56 105 TYR A CA 1
ATOM 858 C C . TYR A 1 105 ? 17.836 -2.166 -8.915 1.00 78.56 105 TYR A C 1
ATOM 860 O O . TYR A 1 105 ? 18.291 -1.094 -9.335 1.00 78.56 105 TYR A O 1
ATOM 868 N N . PRO A 1 106 ? 16.704 -2.216 -8.196 1.00 77.38 106 PRO A N 1
ATOM 869 C CA . PRO A 1 106 ? 16.107 -1.005 -7.669 1.00 77.38 106 PRO A CA 1
ATOM 870 C C . PRO A 1 106 ? 17.051 -0.368 -6.641 1.00 77.38 106 PRO A C 1
ATOM 872 O O . PRO A 1 106 ? 17.623 -1.047 -5.792 1.00 77.38 106 PRO A O 1
ATOM 875 N N . ARG A 1 107 ? 17.185 0.962 -6.674 1.00 74.25 107 ARG A N 1
ATOM 876 C CA . ARG A 1 107 ? 18.162 1.692 -5.840 1.00 74.25 107 ARG A CA 1
ATOM 877 C C . ARG A 1 107 ? 17.976 1.502 -4.330 1.00 74.25 107 ARG A C 1
ATOM 879 O O . ARG A 1 107 ? 18.923 1.686 -3.572 1.00 74.25 107 ARG A O 1
ATOM 886 N N . TRP A 1 108 ? 16.774 1.152 -3.875 1.00 72.38 108 TRP A N 1
ATOM 887 C CA . TRP A 1 108 ? 16.511 0.928 -2.451 1.00 72.38 108 TRP A CA 1
ATOM 888 C C . TRP A 1 108 ? 17.063 -0.411 -1.944 1.00 72.38 108 TRP A C 1
ATOM 890 O O . TRP A 1 108 ? 17.218 -0.574 -0.736 1.00 72.38 108 TRP A O 1
ATOM 900 N N . GLU A 1 109 ? 17.423 -1.344 -2.832 1.00 64.88 109 GLU A N 1
ATOM 901 C CA . GLU A 1 109 ? 18.119 -2.584 -2.463 1.00 64.88 109 GLU A CA 1
ATOM 902 C C . GLU A 1 109 ? 19.626 -2.370 -2.233 1.00 64.88 109 GLU A C 1
ATOM 904 O O . GLU A 1 109 ? 20.229 -3.121 -1.468 1.00 64.88 109 GLU A O 1
ATOM 909 N N . ASP A 1 110 ? 20.220 -1.298 -2.778 1.00 52.62 110 ASP A N 1
ATOM 910 C CA . ASP A 1 110 ? 21.641 -0.953 -2.577 1.00 52.62 110 ASP A CA 1
ATOM 911 C C . ASP A 1 110 ? 21.978 -0.624 -1.105 1.00 52.62 110 ASP A C 1
ATOM 913 O O . ASP A 1 110 ? 23.143 -0.623 -0.709 1.00 52.62 110 ASP A O 1
ATOM 917 N N . LEU A 1 111 ? 20.963 -0.346 -0.276 1.00 43.59 111 LEU A N 1
ATOM 918 C CA . LEU A 1 111 ? 21.102 -0.031 1.152 1.00 43.59 111 LEU A CA 1
ATOM 919 C C . LEU A 1 111 ? 20.939 -1.250 2.072 1.00 43.59 111 LEU A C 1
ATOM 921 O O . LEU A 1 111 ? 21.137 -1.119 3.280 1.00 43.59 111 LEU A O 1
ATOM 925 N N . ILE A 1 112 ? 20.634 -2.435 1.529 1.00 42.69 112 ILE A N 1
ATOM 926 C CA . ILE A 1 112 ? 20.697 -3.708 2.264 1.00 42.69 112 ILE A CA 1
ATOM 927 C C . ILE A 1 112 ? 22.146 -4.214 2.212 1.00 42.69 112 ILE A C 1
ATOM 929 O O . ILE A 1 112 ? 22.451 -5.304 1.737 1.00 42.69 112 ILE A O 1
ATOM 933 N N . VAL A 1 113 ? 23.080 -3.383 2.668 1.00 31.52 113 VAL A N 1
ATOM 934 C CA . VAL A 1 113 ? 24.414 -3.866 3.021 1.00 31.52 113 VAL A CA 1
ATOM 935 C C . VAL A 1 113 ? 24.234 -4.594 4.355 1.00 31.52 113 VAL A C 1
ATOM 937 O O . VAL A 1 113 ? 23.680 -3.990 5.280 1.00 31.52 113 VAL A O 1
ATOM 940 N N . PRO A 1 114 ? 24.641 -5.870 4.493 1.00 32.38 114 PRO A N 1
ATOM 941 C CA . PRO A 1 114 ? 24.726 -6.481 5.810 1.00 32.38 114 PRO A CA 1
ATOM 942 C C . PRO A 1 114 ? 25.606 -5.558 6.644 1.00 32.38 114 PRO A C 1
ATOM 944 O O . PRO A 1 114 ? 26.719 -5.252 6.223 1.00 32.38 114 PRO A O 1
ATOM 947 N N . THR A 1 115 ? 25.116 -5.065 7.779 1.00 30.64 115 THR A N 1
ATOM 948 C CA . THR A 1 115 ? 25.980 -4.428 8.774 1.00 30.64 115 THR A CA 1
ATOM 949 C C . THR A 1 115 ? 27.126 -5.392 9.038 1.00 30.64 115 THR A C 1
ATOM 951 O O . THR A 1 115 ? 26.927 -6.424 9.679 1.00 30.64 115 THR A O 1
ATOM 954 N N . SER A 1 116 ? 28.295 -5.101 8.472 1.00 33.03 116 SER A N 1
ATOM 955 C CA . SER A 1 116 ? 29.527 -5.789 8.794 1.00 33.03 116 SER A CA 1
ATOM 956 C C . SER A 1 116 ? 29.775 -5.490 10.261 1.00 33.03 116 SER A C 1
ATOM 958 O O . SER A 1 116 ? 30.167 -4.380 10.619 1.00 33.03 116 SER A O 1
ATOM 960 N N . ASN A 1 117 ? 29.470 -6.461 11.117 1.00 30.75 117 ASN A N 1
ATOM 961 C CA . ASN A 1 117 ? 30.111 -6.515 12.411 1.00 30.75 117 ASN A CA 1
ATOM 962 C C . ASN A 1 117 ? 31.603 -6.638 12.104 1.00 30.75 117 ASN A C 1
ATOM 964 O O . ASN A 1 117 ? 32.040 -7.634 11.532 1.00 30.75 117 ASN A O 1
ATOM 968 N N . GLU A 1 118 ? 32.353 -5.586 12.408 1.00 34.31 118 GLU A N 1
ATOM 969 C CA . GLU A 1 118 ? 33.796 -5.670 12.553 1.00 34.31 118 GLU A CA 1
ATOM 970 C C . GLU A 1 118 ? 34.068 -6.658 13.693 1.00 34.31 118 GLU A C 1
ATOM 972 O O . GLU A 1 118 ? 33.994 -6.321 14.872 1.00 34.31 118 GLU A O 1
ATOM 977 N N . SER A 1 119 ? 34.311 -7.912 13.335 1.00 33.06 119 SER A N 1
ATOM 978 C CA . SER A 1 119 ? 35.088 -8.829 14.153 1.00 33.06 119 SER A CA 1
ATOM 979 C C . SER A 1 119 ? 36.276 -9.248 13.310 1.00 33.06 119 SER A C 1
ATOM 981 O O . SER A 1 119 ? 36.121 -9.922 12.291 1.00 33.06 119 SER A O 1
ATOM 983 N N . GLU A 1 120 ? 37.439 -8.758 13.720 1.00 36.88 120 GLU A N 1
ATOM 984 C CA . GLU A 1 120 ? 38.728 -9.296 13.326 1.00 36.88 120 GLU A CA 1
ATOM 985 C C . GLU A 1 120 ? 38.782 -10.793 13.664 1.00 36.88 120 GLU A C 1
ATOM 987 O O . GLU A 1 120 ? 38.217 -11.233 14.667 1.00 36.88 120 GLU A O 1
ATOM 992 N N . ASP A 1 121 ? 39.534 -11.502 12.830 1.00 33.59 121 ASP A N 1
ATOM 993 C CA . ASP A 1 121 ? 40.248 -12.752 13.089 1.00 33.59 121 ASP A CA 1
ATOM 994 C C . ASP A 1 121 ? 39.804 -14.023 12.351 1.00 33.59 121 ASP A C 1
ATOM 996 O O . ASP A 1 121 ? 38.628 -14.346 12.192 1.00 33.59 121 ASP A O 1
ATOM 1000 N N . ASP A 1 122 ? 40.864 -14.718 11.940 1.00 31.77 122 ASP A N 1
ATOM 1001 C CA . ASP A 1 122 ? 40.989 -16.061 11.388 1.00 31.77 122 ASP A CA 1
ATOM 1002 C C . ASP A 1 122 ? 40.602 -16.281 9.921 1.00 31.77 122 ASP A C 1
ATOM 1004 O O . ASP A 1 122 ? 39.490 -16.632 9.527 1.00 31.77 122 ASP A O 1
ATOM 1008 N N . GLY A 1 123 ? 41.634 -16.131 9.084 1.00 40.06 123 GLY A N 1
ATOM 1009 C CA . GLY A 1 123 ? 41.636 -16.579 7.706 1.00 40.06 123 GLY A CA 1
ATOM 1010 C C . GLY A 1 123 ? 41.546 -18.098 7.600 1.00 40.06 123 GLY A C 1
ATOM 1011 O O . GLY A 1 123 ? 42.540 -18.797 7.755 1.00 40.06 123 GLY A O 1
ATOM 1012 N N . GLU A 1 124 ? 40.378 -18.576 7.189 1.00 32.91 124 GLU A N 1
ATOM 1013 C CA . GLU A 1 124 ? 40.212 -19.826 6.458 1.00 32.91 124 GLU A CA 1
ATOM 1014 C C . GLU A 1 124 ? 39.228 -19.598 5.299 1.00 32.91 124 GLU A C 1
ATOM 1016 O O . GLU A 1 124 ? 38.131 -19.082 5.480 1.00 32.91 124 GLU A O 1
ATOM 1021 N N . ASN A 1 125 ? 39.689 -19.920 4.086 1.00 29.81 125 ASN A N 1
ATOM 1022 C CA . ASN A 1 125 ? 38.963 -20.083 2.821 1.00 29.81 125 ASN A CA 1
ATOM 1023 C C . ASN A 1 125 ? 37.513 -19.549 2.746 1.00 29.81 125 ASN A C 1
ATOM 1025 O O . ASN A 1 125 ? 36.553 -20.257 3.040 1.00 29.81 125 ASN A O 1
ATOM 1029 N N . LEU A 1 126 ? 37.370 -18.336 2.201 1.00 32.41 126 LEU A N 1
ATOM 1030 C CA . LEU A 1 126 ? 36.123 -17.814 1.635 1.00 32.41 126 LEU A CA 1
ATOM 1031 C C . LEU A 1 126 ? 35.713 -18.635 0.395 1.00 32.41 126 LEU A C 1
ATOM 1033 O O . LEU A 1 126 ? 35.993 -18.250 -0.740 1.00 32.41 126 LEU A O 1
ATOM 1037 N N . GLU A 1 127 ? 35.022 -19.755 0.594 1.00 31.12 127 GLU A N 1
ATOM 1038 C CA . GLU A 1 127 ? 33.965 -20.126 -0.348 1.00 31.12 127 GLU A CA 1
ATOM 1039 C C . GLU A 1 127 ? 32.759 -19.244 -0.010 1.00 31.12 127 GLU A C 1
ATOM 1041 O O . GLU A 1 127 ? 32.102 -19.421 1.013 1.00 31.12 127 GLU A O 1
ATOM 1046 N N . GLU A 1 128 ? 32.539 -18.213 -0.832 1.00 33.00 128 GLU A N 1
ATOM 1047 C CA . GLU A 1 128 ? 31.394 -17.309 -0.736 1.00 33.00 128 GLU A CA 1
ATOM 1048 C C . GLU A 1 128 ? 30.086 -18.105 -0.827 1.00 33.00 128 GLU A C 1
ATOM 1050 O O . GLU A 1 128 ? 29.572 -18.395 -1.910 1.00 33.00 128 GLU A O 1
ATOM 1055 N N . ASP A 1 129 ? 29.512 -18.410 0.331 1.00 30.52 129 ASP A N 1
ATOM 1056 C CA . ASP A 1 129 ? 28.122 -18.821 0.470 1.00 30.52 129 ASP A CA 1
ATOM 1057 C C . ASP A 1 129 ? 27.245 -17.566 0.265 1.00 30.52 129 ASP A C 1
ATOM 1059 O O . ASP A 1 129 ? 26.764 -16.919 1.200 1.00 30.52 129 ASP A O 1
ATOM 1063 N N . ILE A 1 130 ? 27.128 -17.138 -1.000 1.00 33.25 130 ILE A N 1
ATOM 1064 C CA . ILE A 1 130 ? 26.237 -16.054 -1.426 1.00 33.25 130 ILE A CA 1
ATOM 1065 C C . ILE A 1 130 ? 24.815 -16.471 -1.049 1.00 33.25 130 ILE A C 1
ATOM 1067 O O . ILE A 1 130 ? 24.276 -17.447 -1.574 1.00 33.25 130 ILE A O 1
ATOM 1071 N N . SER A 1 131 ? 24.208 -15.720 -0.131 1.00 32.62 131 SER A N 1
ATOM 1072 C CA . SER A 1 131 ? 22.872 -15.988 0.391 1.00 32.62 131 SER A CA 1
ATOM 1073 C C . SER A 1 131 ? 21.830 -16.230 -0.718 1.00 32.62 131 SER A C 1
ATOM 1075 O O . SER A 1 131 ? 21.807 -15.581 -1.765 1.00 32.62 131 SER A O 1
ATOM 1077 N N . LYS A 1 132 ? 20.953 -17.207 -0.452 1.00 35.84 132 LYS A N 1
ATOM 1078 C CA . LYS A 1 132 ? 19.970 -17.863 -1.338 1.00 35.84 132 LYS A CA 1
ATOM 1079 C C . LYS A 1 132 ? 18.826 -16.993 -1.906 1.00 35.84 132 LYS A C 1
ATOM 1081 O O . LYS A 1 132 ? 17.815 -17.549 -2.327 1.00 35.84 132 LYS A O 1
ATOM 1086 N N . ASP A 1 133 ? 18.961 -15.675 -2.002 1.00 41.81 133 ASP A N 1
ATOM 1087 C CA . ASP A 1 133 ? 18.040 -14.855 -2.800 1.00 41.81 133 ASP A CA 1
ATOM 1088 C C . ASP A 1 133 ? 18.754 -14.407 -4.075 1.00 41.81 133 ASP A C 1
ATOM 1090 O O . ASP A 1 133 ? 19.559 -13.478 -4.085 1.00 41.81 133 ASP A O 1
ATOM 1094 N N . VAL A 1 134 ? 18.496 -15.125 -5.171 1.00 48.62 134 VAL A N 1
ATOM 1095 C CA . VAL A 1 134 ? 19.103 -14.853 -6.478 1.00 48.62 134 VAL A CA 1
ATOM 1096 C C . VAL A 1 134 ? 18.780 -13.417 -6.897 1.00 48.62 134 VAL A C 1
ATOM 1098 O O . VAL A 1 134 ? 17.660 -13.105 -7.305 1.00 48.62 134 VAL A O 1
ATOM 1101 N N . LYS A 1 135 ? 19.796 -12.560 -6.795 1.00 66.94 135 LYS A N 1
ATOM 1102 C CA . LYS A 1 135 ? 19.858 -11.214 -7.362 1.00 66.94 135 LYS A CA 1
ATOM 1103 C C . LYS A 1 135 ? 19.396 -11.232 -8.832 1.00 66.94 135 LYS A C 1
ATOM 1105 O O . LYS A 1 135 ? 19.760 -12.135 -9.583 1.00 66.94 135 LYS A O 1
ATOM 1110 N N . PHE A 1 136 ? 18.565 -10.269 -9.238 1.00 75.75 136 PHE A N 1
ATOM 1111 C CA . PHE A 1 136 ? 18.101 -10.129 -10.621 1.00 75.75 136 PHE A CA 1
ATOM 1112 C C . PHE A 1 136 ? 19.262 -9.967 -11.610 1.00 75.75 136 PHE A C 1
ATOM 1114 O O . PHE A 1 136 ? 19.988 -8.974 -11.601 1.00 75.75 136 PHE A O 1
ATOM 1121 N N . GLU A 1 137 ? 19.380 -10.918 -12.528 1.00 79.38 137 GLU A N 1
ATOM 1122 C CA . GLU A 1 137 ? 20.382 -10.887 -13.585 1.00 79.38 137 GLU A CA 1
ATOM 1123 C C . GLU A 1 137 ? 19.733 -10.698 -14.946 1.00 79.38 137 GLU A C 1
ATOM 1125 O O . GLU A 1 137 ? 18.800 -11.417 -15.320 1.00 79.38 137 GLU A O 1
ATOM 1130 N N . PHE A 1 138 ? 20.256 -9.724 -15.690 1.00 84.56 138 PHE A N 1
ATOM 1131 C CA . PHE A 1 138 ? 19.757 -9.402 -17.020 1.00 84.56 138 PHE A CA 1
ATOM 1132 C C . PHE A 1 138 ? 20.054 -10.526 -18.020 1.00 84.56 138 PHE A C 1
ATOM 1134 O O . PHE A 1 138 ? 19.178 -10.932 -18.785 1.00 84.56 138 PHE A O 1
ATOM 1141 N N . ILE A 1 139 ? 21.278 -11.062 -17.983 1.00 85.62 139 ILE A N 1
ATOM 1142 C CA . ILE A 1 139 ? 21.678 -12.218 -18.790 1.00 85.62 139 ILE A CA 1
ATOM 1143 C C . ILE A 1 139 ? 21.435 -13.492 -17.971 1.00 85.62 139 ILE A C 1
ATOM 1145 O O . ILE A 1 139 ? 21.949 -13.585 -16.855 1.00 85.62 139 ILE A O 1
ATOM 1149 N N . PRO A 1 140 ? 20.679 -14.481 -18.486 1.00 84.88 140 PRO A N 1
ATOM 1150 C CA . PRO A 1 140 ? 20.475 -15.745 -17.788 1.00 84.88 140 PRO A CA 1
ATOM 1151 C C . PRO A 1 140 ? 21.805 -16.439 -17.471 1.00 84.88 140 PRO A C 1
ATOM 1153 O O . PRO A 1 140 ? 22.717 -16.441 -18.297 1.00 84.88 140 PRO A O 1
ATOM 1156 N N . ARG A 1 141 ? 21.896 -17.074 -16.297 1.00 81.81 141 ARG A N 1
ATOM 1157 C CA . ARG A 1 141 ? 23.058 -17.877 -15.886 1.00 81.81 141 ARG A CA 1
ATOM 1158 C C . ARG A 1 141 ? 22.642 -19.280 -15.474 1.00 81.81 141 ARG A C 1
ATOM 1160 O O . ARG A 1 141 ? 21.495 -19.492 -15.086 1.00 81.81 141 ARG A O 1
ATOM 1167 N N . LYS A 1 142 ? 23.599 -20.206 -15.457 1.00 80.94 142 LYS A N 1
ATOM 1168 C CA . LYS A 1 142 ? 23.438 -21.510 -14.804 1.00 80.94 142 LYS A CA 1
ATOM 1169 C C . LYS A 1 142 ? 23.656 -21.371 -13.293 1.00 80.94 142 LYS A C 1
ATOM 1171 O O . LYS A 1 142 ? 24.700 -20.894 -12.856 1.00 80.94 142 LYS A O 1
ATOM 1176 N N . ILE A 1 143 ? 22.671 -21.789 -12.507 1.00 77.94 143 ILE A N 1
ATOM 1177 C CA . ILE A 1 143 ? 22.656 -21.799 -11.044 1.00 77.94 143 ILE A CA 1
ATOM 1178 C C . ILE A 1 143 ? 22.655 -23.253 -10.585 1.00 77.94 143 ILE A C 1
ATOM 1180 O O . ILE A 1 143 ? 21.897 -24.068 -11.101 1.00 77.94 143 ILE A O 1
ATOM 1184 N N . LYS A 1 144 ? 23.505 -23.590 -9.616 1.00 79.31 144 LYS A N 1
ATOM 1185 C CA . LYS A 1 144 ? 23.505 -24.921 -9.007 1.00 79.31 144 LYS A CA 1
ATOM 1186 C C . LYS A 1 144 ? 22.343 -25.017 -8.018 1.00 79.31 144 LYS A C 1
ATOM 1188 O O . LYS A 1 144 ? 22.243 -24.196 -7.109 1.00 79.31 144 LYS A O 1
ATOM 1193 N N . ASN A 1 145 ? 21.461 -25.989 -8.204 1.00 73.56 145 ASN A N 1
ATOM 1194 C CA . ASN A 1 145 ? 20.336 -26.212 -7.303 1.00 73.56 145 ASN A CA 1
ATOM 1195 C C . ASN A 1 145 ? 20.737 -27.073 -6.089 1.00 73.56 145 ASN A C 1
ATOM 1197 O O . ASN A 1 145 ? 21.861 -27.570 -5.997 1.00 73.56 145 ASN A O 1
ATOM 1201 N N . GLU A 1 146 ? 19.797 -27.281 -5.163 1.00 75.06 146 GLU A N 1
ATOM 1202 C CA . GLU A 1 146 ? 20.021 -28.036 -3.916 1.00 75.06 146 GLU A CA 1
ATOM 1203 C C . GLU A 1 146 ? 20.412 -29.503 -4.152 1.00 75.06 146 GLU A C 1
ATOM 1205 O O . GLU A 1 146 ? 21.063 -30.113 -3.310 1.00 75.06 146 GLU A O 1
ATOM 1210 N N . THR A 1 147 ? 20.069 -30.058 -5.318 1.00 76.50 147 THR A N 1
ATOM 1211 C CA . THR A 1 147 ? 20.443 -31.420 -5.732 1.00 76.50 147 THR A CA 1
ATOM 1212 C C . THR A 1 147 ? 21.806 -31.495 -6.426 1.00 76.50 147 THR A C 1
ATOM 1214 O O . THR A 1 147 ? 22.256 -32.573 -6.802 1.00 76.50 147 THR A O 1
ATOM 1217 N N . GLY A 1 148 ? 22.484 -30.357 -6.600 1.00 74.50 148 GLY A N 1
ATOM 1218 C CA . GLY A 1 148 ? 23.795 -30.263 -7.232 1.00 74.50 148 GLY A CA 1
ATOM 1219 C C . GLY A 1 148 ? 23.778 -30.181 -8.761 1.00 74.50 148 GLY A C 1
ATOM 1220 O O . GLY A 1 148 ? 24.854 -30.099 -9.356 1.00 74.50 148 GLY A O 1
ATOM 1221 N N . THR A 1 149 ? 22.603 -30.160 -9.398 1.00 74.75 149 THR A N 1
ATOM 1222 C CA . THR A 1 149 ? 22.453 -29.990 -10.851 1.00 74.75 149 THR A CA 1
ATOM 1223 C C . THR A 1 149 ? 22.370 -28.510 -11.226 1.00 74.75 149 THR A C 1
ATOM 1225 O O . THR A 1 149 ? 21.893 -27.691 -10.442 1.00 74.75 149 THR A O 1
ATOM 1228 N N . TYR A 1 150 ? 22.817 -28.152 -12.430 1.00 74.56 150 TYR A N 1
ATOM 1229 C CA . TYR A 1 150 ? 22.752 -26.776 -12.926 1.00 74.56 150 TYR A CA 1
ATOM 1230 C C . TYR A 1 150 ? 21.427 -26.507 -13.651 1.00 74.56 150 TYR A C 1
ATOM 1232 O O . TYR A 1 150 ? 21.089 -27.222 -14.588 1.00 74.56 150 TYR A O 1
ATOM 1240 N N . GLU A 1 151 ? 20.719 -25.450 -13.254 1.00 74.69 151 GLU A N 1
ATOM 1241 C CA . GLU A 1 151 ? 19.485 -24.954 -13.879 1.00 74.69 151 GLU A CA 1
ATOM 1242 C C . GLU A 1 151 ? 19.644 -23.496 -14.333 1.00 74.69 151 GLU A C 1
ATOM 1244 O O . GLU A 1 151 ? 20.447 -22.749 -13.777 1.00 74.69 151 GLU A O 1
ATOM 1249 N N . VAL A 1 152 ? 18.908 -23.062 -15.359 1.00 77.25 152 VAL A N 1
ATOM 1250 C CA . VAL A 1 152 ? 18.938 -21.655 -15.796 1.00 77.25 152 VAL A CA 1
ATOM 1251 C C . VAL A 1 152 ? 18.193 -20.777 -14.783 1.00 77.25 152 VAL A C 1
ATOM 1253 O O . VAL A 1 152 ? 17.122 -21.142 -14.303 1.00 77.25 152 VAL A O 1
ATOM 1256 N N . SER A 1 153 ? 18.740 -19.600 -14.466 1.00 77.75 153 SER A N 1
ATOM 1257 C CA . SER A 1 153 ? 18.147 -18.642 -13.525 1.00 77.75 153 SER A CA 1
ATOM 1258 C C . SER A 1 153 ? 16.722 -18.246 -13.918 1.00 77.75 153 SER A C 1
ATOM 1260 O O . SER A 1 153 ? 16.468 -17.976 -15.082 1.00 77.75 153 SER A O 1
ATOM 1262 N N . THR A 1 154 ? 15.777 -18.159 -12.979 1.00 76.19 154 THR A N 1
ATOM 1263 C CA . THR A 1 154 ? 14.378 -17.763 -13.258 1.00 76.19 154 THR A CA 1
ATOM 1264 C C . THR A 1 154 ? 14.094 -16.307 -12.877 1.00 76.19 154 THR A C 1
ATOM 1266 O O . THR A 1 154 ? 14.726 -15.777 -11.966 1.00 76.19 154 THR A O 1
ATOM 1269 N N . LEU A 1 155 ? 13.093 -15.673 -13.503 1.00 77.69 155 LEU A N 1
ATOM 1270 C CA . LEU A 1 155 ? 12.641 -14.315 -13.155 1.00 77.69 155 LEU A CA 1
ATOM 1271 C C . LEU A 1 155 ? 11.269 -14.312 -12.463 1.00 77.69 155 LEU A C 1
ATOM 1273 O O . LEU A 1 155 ? 10.327 -14.968 -12.925 1.00 77.69 155 LEU A O 1
ATOM 1277 N N . LYS A 1 156 ? 11.146 -13.508 -11.400 1.00 80.19 156 LYS A N 1
ATOM 1278 C CA . LYS A 1 156 ? 9.870 -13.116 -10.776 1.00 80.19 156 LYS A CA 1
ATOM 1279 C C . LYS A 1 156 ? 9.146 -12.104 -11.683 1.00 80.19 156 LYS A C 1
ATOM 1281 O O . LYS A 1 156 ? 9.757 -11.512 -12.564 1.00 80.19 156 LYS A O 1
ATOM 1286 N N . ILE A 1 157 ? 7.845 -11.878 -11.477 1.00 80.12 157 ILE A N 1
ATOM 1287 C CA . ILE A 1 157 ? 7.032 -11.016 -12.365 1.00 80.12 157 ILE A CA 1
ATOM 1288 C C . ILE A 1 157 ? 7.642 -9.612 -12.553 1.00 80.12 157 ILE A C 1
ATOM 1290 O O . ILE A 1 157 ? 7.808 -9.173 -13.683 1.00 80.12 157 ILE A O 1
ATOM 1294 N N . HIS A 1 158 ? 8.040 -8.929 -11.477 1.00 82.88 158 HIS A N 1
ATOM 1295 C CA . HIS A 1 158 ? 8.623 -7.583 -11.567 1.00 82.88 158 HIS A CA 1
ATOM 1296 C C . HIS A 1 158 ? 9.968 -7.567 -12.311 1.00 82.88 158 HIS A C 1
ATOM 1298 O O . HIS A 1 158 ? 10.205 -6.683 -13.130 1.00 82.88 158 HIS A O 1
ATOM 1304 N N . THR A 1 159 ? 10.824 -8.575 -12.099 1.00 85.56 159 THR A N 1
ATOM 1305 C CA . THR A 1 159 ? 12.104 -8.671 -12.813 1.00 85.56 159 THR A CA 1
ATOM 1306 C C . THR A 1 159 ? 11.938 -9.030 -14.288 1.00 85.56 159 THR A C 1
ATOM 1308 O O . THR A 1 159 ? 12.815 -8.709 -15.081 1.00 85.56 159 THR A O 1
ATOM 1311 N N . ARG A 1 160 ? 10.812 -9.635 -14.697 1.00 86.06 160 ARG A N 1
ATOM 1312 C CA . ARG A 1 160 ? 10.474 -9.832 -16.122 1.00 86.06 160 ARG A CA 1
ATOM 1313 C C . ARG A 1 160 ? 10.160 -8.516 -16.819 1.00 86.06 160 ARG A C 1
ATOM 1315 O O . ARG A 1 160 ? 10.696 -8.263 -17.891 1.00 86.06 160 ARG A O 1
ATOM 1322 N N . ILE A 1 161 ? 9.354 -7.676 -16.177 1.00 90.75 161 ILE A N 1
ATOM 1323 C CA . ILE A 1 161 ? 9.013 -6.350 -16.702 1.00 90.75 161 ILE A CA 1
ATOM 1324 C C . ILE A 1 161 ? 10.290 -5.496 -16.794 1.00 90.75 161 ILE A C 1
ATOM 1326 O O . ILE A 1 161 ? 10.565 -4.887 -17.826 1.00 90.75 161 ILE A O 1
ATOM 1330 N N . ALA A 1 162 ? 11.133 -5.521 -15.752 1.00 92.44 162 ALA A N 1
ATOM 1331 C CA . ALA A 1 162 ? 12.429 -4.841 -15.767 1.00 92.44 162 ALA A CA 1
ATOM 1332 C C . ALA A 1 162 ? 13.364 -5.381 -16.864 1.00 92.44 162 ALA A C 1
ATOM 1334 O O . ALA A 1 162 ? 13.985 -4.597 -17.576 1.00 92.44 162 ALA A O 1
ATOM 1335 N N . PHE A 1 163 ? 13.434 -6.705 -17.052 1.00 93.56 163 PHE A N 1
ATOM 1336 C CA . PHE A 1 163 ? 14.181 -7.328 -18.150 1.00 93.56 163 PHE A CA 1
ATOM 1337 C C . PHE A 1 163 ? 13.742 -6.775 -19.509 1.00 93.56 163 PHE A C 1
ATOM 1339 O O . PHE A 1 163 ? 14.584 -6.342 -20.297 1.00 93.56 163 PHE A O 1
ATOM 1346 N N . TYR A 1 164 ? 12.434 -6.731 -19.765 1.00 95.75 164 TYR A N 1
ATOM 1347 C CA . TYR A 1 164 ? 11.917 -6.236 -21.034 1.00 95.75 164 TYR A CA 1
ATOM 1348 C C . TYR A 1 164 ? 12.191 -4.737 -21.221 1.00 95.75 164 TYR A C 1
ATOM 1350 O O . TYR A 1 164 ? 12.605 -4.323 -22.302 1.00 95.75 164 TYR A O 1
ATOM 1358 N N . ALA A 1 165 ? 12.096 -3.931 -20.158 1.00 96.56 165 ALA A N 1
ATOM 1359 C CA . ALA A 1 165 ? 12.472 -2.517 -20.191 1.00 96.56 165 ALA A CA 1
ATOM 1360 C C . ALA A 1 165 ? 13.942 -2.292 -20.597 1.00 96.56 165 ALA A C 1
ATOM 1362 O O . ALA A 1 165 ? 14.247 -1.337 -21.316 1.00 96.56 165 ALA A O 1
ATOM 1363 N N . ILE A 1 166 ? 14.856 -3.164 -20.156 1.00 95.62 166 ILE A N 1
ATOM 1364 C CA . ILE A 1 166 ? 16.272 -3.113 -20.552 1.00 95.62 166 ILE A CA 1
ATOM 1365 C C . ILE A 1 166 ? 16.413 -3.446 -22.040 1.00 95.62 166 ILE A C 1
ATOM 1367 O O . ILE A 1 166 ? 17.116 -2.741 -22.764 1.00 95.62 166 ILE A O 1
ATOM 1371 N N . CYS A 1 167 ? 15.724 -4.484 -22.520 1.00 96.44 167 CYS A N 1
ATOM 1372 C CA . CYS A 1 167 ? 15.720 -4.828 -23.941 1.00 96.44 167 CYS A CA 1
ATOM 1373 C C . CYS A 1 167 ? 15.194 -3.673 -24.805 1.00 96.44 167 CYS A C 1
ATOM 1375 O O . CYS A 1 167 ? 15.812 -3.323 -25.807 1.00 96.44 167 CYS A O 1
ATOM 1377 N N . LEU A 1 168 ? 14.102 -3.037 -24.383 1.00 97.31 168 LEU A N 1
ATOM 1378 C CA . LEU A 1 168 ? 13.510 -1.881 -25.052 1.00 97.31 168 LEU A CA 1
ATOM 1379 C C . LEU A 1 168 ? 14.470 -0.686 -25.149 1.00 97.31 168 LEU A C 1
ATOM 1381 O O . LEU A 1 168 ? 14.550 -0.049 -26.199 1.00 97.31 168 LEU A O 1
ATOM 1385 N N . TYR A 1 169 ? 15.263 -0.426 -24.106 1.00 97.00 169 TYR A N 1
ATOM 1386 C CA . TYR A 1 169 ? 16.305 0.604 -24.149 1.00 97.00 169 TYR A CA 1
ATOM 1387 C C . TYR A 1 169 ? 17.340 0.336 -25.254 1.00 97.00 169 TYR A C 1
ATOM 1389 O O . TYR A 1 169 ? 17.721 1.252 -25.988 1.00 97.00 169 TYR A O 1
ATOM 1397 N N . PHE A 1 170 ? 17.771 -0.923 -25.392 1.00 95.69 170 PHE A N 1
ATOM 1398 C CA . PHE A 1 170 ? 18.736 -1.340 -26.411 1.00 95.69 170 PHE A CA 1
ATOM 1399 C C . PHE A 1 170 ? 18.144 -1.411 -27.824 1.00 95.69 170 PHE A C 1
ATOM 1401 O O . PHE A 1 170 ? 18.893 -1.259 -28.787 1.00 95.69 170 PHE A O 1
ATOM 1408 N N . ILE A 1 171 ? 16.828 -1.600 -27.963 1.00 95.62 171 ILE A N 1
ATOM 1409 C CA . ILE A 1 171 ? 16.130 -1.507 -29.255 1.00 95.62 171 ILE A CA 1
ATOM 1410 C C . ILE A 1 171 ? 16.150 -0.073 -29.790 1.00 95.62 171 ILE A C 1
ATOM 1412 O O . ILE A 1 171 ? 16.307 0.118 -30.996 1.00 95.62 171 ILE A O 1
ATOM 1416 N N . GLN A 1 172 ? 15.975 0.923 -28.915 1.00 93.62 172 GLN A N 1
ATOM 1417 C CA . GLN A 1 172 ? 15.833 2.321 -29.327 1.00 93.62 172 GLN A CA 1
ATOM 1418 C C . GLN A 1 172 ? 17.122 2.920 -29.897 1.00 93.62 172 GLN A C 1
ATOM 1420 O O . GLN A 1 172 ? 17.084 3.597 -30.922 1.00 93.62 172 GLN A O 1
ATOM 1425 N N . ASP A 1 173 ? 18.255 2.694 -29.234 1.00 85.75 173 ASP A N 1
ATOM 1426 C CA . ASP A 1 173 ? 19.559 3.163 -29.698 1.00 85.75 173 ASP A CA 1
ATOM 1427 C C . ASP A 1 173 ? 20.656 2.181 -29.270 1.00 85.75 173 ASP A C 1
ATOM 1429 O O . ASP A 1 173 ? 20.652 1.624 -28.171 1.00 85.75 173 ASP A O 1
ATOM 1433 N N . SER A 1 174 ? 21.619 1.994 -30.169 1.00 79.12 174 SER A N 1
ATOM 1434 C CA . SER A 1 174 ? 22.842 1.235 -29.930 1.00 79.12 174 SER A CA 1
ATOM 1435 C C . SER A 1 174 ? 23.904 1.987 -29.133 1.00 79.12 174 SER A C 1
ATOM 1437 O O . SER A 1 174 ? 24.888 1.374 -28.723 1.00 79.12 174 SER A O 1
ATOM 1439 N N . SER A 1 175 ? 23.743 3.288 -28.892 1.00 85.69 175 SER A N 1
ATOM 1440 C CA . SER A 1 175 ? 24.656 4.054 -28.047 1.00 85.69 175 SER A CA 1
ATOM 1441 C C . SER A 1 175 ? 24.272 3.927 -26.563 1.00 85.69 175 SER A C 1
ATOM 1443 O O . SER A 1 175 ? 23.278 4.476 -26.095 1.00 85.69 175 SER A O 1
ATOM 1445 N N . PHE A 1 176 ? 25.047 3.161 -25.785 1.00 91.88 176 PHE A N 1
ATOM 1446 C CA . PHE A 1 176 ? 24.809 3.065 -24.342 1.00 91.88 176 PHE A CA 1
ATOM 1447 C C . PHE A 1 176 ? 25.258 4.345 -23.632 1.00 91.88 176 PHE A C 1
ATOM 1449 O O . PHE A 1 176 ? 26.445 4.685 -23.629 1.00 91.88 176 PHE A O 1
ATOM 1456 N N . ASN A 1 177 ? 24.320 5.008 -22.956 1.00 93.88 177 ASN A N 1
ATOM 1457 C CA . ASN A 1 177 ? 24.602 6.111 -22.049 1.00 93.88 177 ASN A CA 1
ATOM 1458 C C . ASN A 1 177 ? 24.214 5.717 -20.619 1.00 93.88 177 ASN A C 1
ATOM 1460 O O . ASN A 1 177 ? 23.042 5.534 -20.303 1.00 93.88 177 ASN A O 1
ATOM 1464 N N . GLU A 1 178 ? 25.210 5.615 -19.740 1.00 92.81 178 GLU A N 1
ATOM 1465 C CA . GLU A 1 178 ? 25.010 5.152 -18.363 1.00 92.81 178 GLU A CA 1
ATOM 1466 C C . GLU A 1 178 ? 24.055 6.048 -17.558 1.00 92.81 178 GLU A C 1
ATOM 1468 O O . GLU A 1 178 ? 23.277 5.538 -16.755 1.00 92.81 178 GLU A O 1
ATOM 1473 N N . THR A 1 179 ? 24.084 7.365 -17.772 1.00 92.75 179 THR A N 1
ATOM 1474 C CA . THR A 1 179 ? 23.196 8.309 -17.079 1.00 92.75 179 THR A CA 1
ATOM 1475 C C . THR A 1 179 ? 21.752 8.108 -17.520 1.00 92.75 179 THR A C 1
ATOM 1477 O O . THR A 1 179 ? 20.891 7.861 -16.678 1.00 92.75 179 THR A O 1
ATOM 1480 N N . ASN A 1 180 ? 21.502 8.118 -18.831 1.00 94.94 180 ASN A N 1
ATOM 1481 C CA . ASN A 1 180 ? 20.156 7.949 -19.380 1.00 94.94 180 ASN A CA 1
ATOM 1482 C C . ASN A 1 180 ? 19.583 6.576 -19.005 1.00 94.94 180 ASN A C 1
ATOM 1484 O O . ASN A 1 180 ? 18.423 6.463 -18.622 1.00 94.94 180 ASN A O 1
ATOM 1488 N N . PHE A 1 181 ? 20.415 5.530 -19.042 1.00 95.00 181 PHE A N 1
ATOM 1489 C CA . PHE A 1 181 ? 20.019 4.191 -18.620 1.00 95.00 181 PHE A CA 1
ATOM 1490 C C . PHE A 1 181 ? 19.652 4.133 -17.130 1.00 95.00 181 PHE A C 1
ATOM 1492 O O . PHE A 1 181 ? 18.639 3.539 -16.766 1.00 95.00 181 PHE A O 1
ATOM 1499 N N . LYS A 1 182 ? 20.433 4.780 -16.254 1.00 92.62 182 LYS A N 1
ATOM 1500 C CA . LYS A 1 182 ? 20.125 4.871 -14.815 1.00 92.62 182 LYS A CA 1
ATOM 1501 C C . LYS A 1 182 ? 18.817 5.601 -14.540 1.00 92.62 182 LYS A C 1
ATOM 1503 O O . LYS A 1 182 ? 18.110 5.228 -13.607 1.00 92.62 182 LYS A O 1
ATOM 1508 N N . GLU A 1 183 ? 18.521 6.652 -15.295 1.00 94.06 183 GLU A N 1
ATOM 1509 C CA . GLU A 1 183 ? 17.266 7.398 -15.184 1.00 94.06 183 GLU A CA 1
ATOM 1510 C C . GLU A 1 183 ? 16.079 6.566 -15.675 1.00 94.06 183 GLU A C 1
ATOM 1512 O O . GLU A 1 183 ? 15.064 6.484 -14.984 1.00 94.06 183 GLU A O 1
ATOM 1517 N N . TRP A 1 184 ? 16.238 5.878 -16.810 1.00 96.38 184 TRP A N 1
ATOM 1518 C CA . TRP A 1 184 ? 15.251 4.935 -17.334 1.00 96.38 184 TRP A CA 1
ATOM 1519 C C . TRP A 1 184 ? 14.930 3.836 -16.327 1.00 96.38 184 TRP A C 1
ATOM 1521 O O . TRP A 1 184 ? 13.769 3.646 -15.975 1.00 96.38 184 TRP A O 1
ATOM 1531 N N . MET A 1 185 ? 15.947 3.162 -15.791 1.00 94.50 185 MET A N 1
ATOM 1532 C CA . MET A 1 185 ? 15.729 2.084 -14.828 1.00 94.50 185 MET A CA 1
ATOM 1533 C C . MET A 1 185 ? 15.153 2.585 -13.500 1.00 94.50 185 MET A C 1
ATOM 1535 O O . MET A 1 185 ? 14.337 1.889 -12.904 1.00 94.50 185 MET A O 1
ATOM 1539 N N . GLN A 1 186 ? 15.503 3.796 -13.048 1.00 92.56 186 GLN A N 1
ATOM 1540 C CA . GLN A 1 186 ? 14.873 4.409 -11.870 1.00 92.56 186 GLN A CA 1
ATOM 1541 C C . GLN A 1 186 ? 13.370 4.621 -12.094 1.00 92.56 186 GLN A C 1
ATOM 1543 O O . GLN A 1 186 ? 12.565 4.239 -11.247 1.00 92.56 186 GLN A O 1
ATOM 1548 N N . PHE A 1 187 ? 12.991 5.176 -13.246 1.00 95.38 187 PHE A N 1
ATOM 1549 C CA . PHE A 1 187 ? 11.591 5.335 -13.629 1.00 95.38 187 PHE A CA 1
ATOM 1550 C C . PHE A 1 187 ? 10.865 3.980 -13.702 1.00 95.38 187 PHE A C 1
ATOM 1552 O O . PHE A 1 187 ? 9.820 3.805 -13.079 1.00 95.38 187 PHE A O 1
ATOM 1559 N N . VAL A 1 188 ? 11.444 2.997 -14.399 1.00 94.81 188 VAL A N 1
ATOM 1560 C CA . VAL A 1 188 ? 10.874 1.649 -14.562 1.00 94.81 188 VAL A CA 1
ATOM 1561 C C . VAL A 1 188 ? 10.616 0.989 -13.208 1.00 94.81 188 VAL A C 1
ATOM 1563 O O . VAL A 1 188 ? 9.508 0.512 -12.961 1.00 94.81 188 VAL A O 1
ATOM 1566 N N . TRP A 1 189 ? 11.600 0.998 -12.305 1.00 93.06 189 TRP A N 1
ATOM 1567 C CA . TRP A 1 189 ? 11.448 0.408 -10.976 1.00 93.06 189 TRP A CA 1
ATOM 1568 C C . TRP A 1 189 ? 10.375 1.109 -10.149 1.00 93.06 189 TRP A C 1
ATOM 1570 O O . TRP A 1 189 ? 9.554 0.430 -9.534 1.00 93.06 189 TRP A O 1
ATOM 1580 N N . ASN A 1 190 ? 10.324 2.444 -10.180 1.00 92.81 190 ASN A N 1
ATOM 1581 C CA . ASN A 1 190 ? 9.278 3.195 -9.493 1.00 92.81 190 ASN A CA 1
ATOM 1582 C C . ASN A 1 190 ? 7.882 2.821 -10.011 1.00 92.81 190 ASN A C 1
ATOM 1584 O O . ASN A 1 190 ? 6.962 2.660 -9.213 1.00 92.81 190 ASN A O 1
ATOM 1588 N N . ILE A 1 191 ? 7.714 2.658 -11.324 1.00 91.50 191 ILE A N 1
ATOM 1589 C CA . ILE A 1 191 ? 6.429 2.302 -11.933 1.00 91.50 191 ILE A CA 1
ATOM 1590 C C . ILE A 1 191 ? 6.015 0.864 -11.580 1.00 91.50 191 ILE A C 1
ATOM 1592 O O . ILE A 1 191 ? 4.872 0.648 -11.176 1.00 91.50 191 ILE A O 1
ATOM 1596 N N . ILE A 1 192 ? 6.930 -0.107 -11.675 1.00 88.38 192 ILE A N 1
ATOM 1597 C CA . ILE A 1 192 ? 6.654 -1.526 -11.383 1.00 88.38 192 ILE A CA 1
ATOM 1598 C C . ILE A 1 192 ? 6.320 -1.743 -9.900 1.00 88.38 192 ILE A C 1
ATOM 1600 O O . ILE A 1 192 ? 5.410 -2.506 -9.569 1.00 88.38 192 ILE A O 1
ATOM 1604 N N . GLU A 1 193 ? 7.044 -1.070 -9.006 1.00 85.88 193 GLU A N 1
ATOM 1605 C CA . GLU A 1 193 ? 6.912 -1.234 -7.554 1.00 85.88 193 GLU A CA 1
ATOM 1606 C C . GLU A 1 193 ? 5.672 -0.537 -6.978 1.00 85.88 193 GLU A C 1
ATOM 1608 O O . GLU A 1 193 ? 5.308 -0.776 -5.835 1.00 85.88 193 GLU A O 1
ATOM 1613 N N . ASN A 1 194 ? 4.987 0.322 -7.736 1.00 85.56 194 ASN A N 1
ATOM 1614 C CA . ASN A 1 194 ? 3.888 1.143 -7.213 1.00 85.56 194 ASN A CA 1
ATOM 1615 C C . ASN A 1 194 ? 2.528 0.859 -7.853 1.00 85.56 194 ASN A C 1
ATOM 1617 O O . ASN A 1 194 ? 1.627 1.703 -7.848 1.00 85.56 194 ASN A O 1
ATOM 1621 N N . VAL A 1 195 ? 2.350 -0.361 -8.365 1.00 80.25 195 VAL A N 1
ATOM 1622 C CA . VAL A 1 195 ? 1.075 -0.838 -8.912 1.00 80.25 195 VAL A CA 1
ATOM 1623 C C . VAL A 1 195 ? 0.207 -1.454 -7.811 1.00 80.25 195 VAL A C 1
ATOM 1625 O O . VAL A 1 195 ? 0.640 -2.345 -7.088 1.00 80.25 195 VAL A O 1
ATOM 1628 N N . LYS A 1 196 ? -1.069 -1.048 -7.728 1.00 65.06 196 LYS A N 1
ATOM 1629 C CA . LYS A 1 196 ? -2.012 -1.476 -6.667 1.00 65.06 196 LYS A CA 1
ATOM 1630 C C . LYS A 1 196 ? -2.236 -3.000 -6.588 1.00 65.06 196 LYS A C 1
ATOM 1632 O O . LYS A 1 196 ? -2.537 -3.513 -5.513 1.00 65.06 196 LYS A O 1
ATOM 1637 N N . ALA A 1 197 ? -2.098 -3.724 -7.700 1.00 61.91 197 ALA A N 1
ATOM 1638 C CA . ALA A 1 197 ? -2.296 -5.173 -7.793 1.00 61.91 197 ALA A CA 1
ATOM 1639 C C . ALA A 1 197 ? -0.962 -5.904 -8.018 1.00 61.91 197 ALA A C 1
ATOM 1641 O O . ALA A 1 197 ? -0.660 -6.374 -9.110 1.00 61.91 197 ALA A O 1
ATOM 1642 N N . HIS A 1 198 ? -0.126 -5.980 -6.986 1.00 61.62 198 HIS A N 1
ATOM 1643 C CA . HIS A 1 198 ? 1.164 -6.653 -7.109 1.00 61.62 198 HIS A CA 1
ATOM 1644 C C . HIS A 1 198 ? 1.015 -8.134 -7.496 1.00 61.62 198 HIS A C 1
ATOM 1646 O O . HIS A 1 198 ? 0.163 -8.842 -6.964 1.00 61.62 198 HIS A O 1
ATOM 1652 N N . GLN A 1 199 ? 1.928 -8.607 -8.351 1.00 66.38 199 GLN A N 1
ATOM 1653 C CA . GLN A 1 199 ? 2.154 -10.030 -8.644 1.00 66.38 199 GLN A CA 1
ATOM 1654 C C . GLN A 1 199 ? 1.032 -10.751 -9.419 1.00 66.38 199 GLN A C 1
ATOM 1656 O O . GLN A 1 199 ? 0.865 -11.959 -9.260 1.00 66.38 199 GLN A O 1
ATOM 1661 N N . SER A 1 200 ? 0.305 -10.061 -10.306 1.00 76.69 200 SER A N 1
ATOM 1662 C CA . SER A 1 200 ? -0.578 -10.717 -11.284 1.00 76.69 200 SER A CA 1
ATOM 1663 C C . SER A 1 200 ? -0.004 -10.682 -12.707 1.00 76.69 200 SER A C 1
ATOM 1665 O O . SER A 1 200 ? 0.738 -9.772 -13.081 1.00 76.69 200 SER A O 1
ATOM 1667 N N . VAL A 1 201 ? -0.366 -11.684 -13.515 1.00 78.31 201 VAL A N 1
ATOM 1668 C CA . VAL A 1 201 ? -0.054 -11.730 -14.959 1.00 78.31 201 VAL A CA 1
ATOM 1669 C C . VAL A 1 201 ? -0.694 -10.550 -15.687 1.00 78.31 201 VAL A C 1
ATOM 1671 O O . VAL A 1 201 ? -0.077 -9.933 -16.546 1.00 78.31 201 VAL A O 1
ATOM 1674 N N . GLU A 1 202 ? -1.904 -10.193 -15.273 1.00 80.62 202 GLU A N 1
ATOM 1675 C CA . GLU A 1 202 ? -2.627 -9.000 -15.699 1.00 80.62 202 GLU A CA 1
ATOM 1676 C C . GLU A 1 202 ? -1.776 -7.730 -15.591 1.00 80.62 202 GLU A C 1
ATOM 1678 O O . GLU A 1 202 ? -1.630 -7.018 -16.582 1.00 80.62 202 GLU A O 1
ATOM 1683 N N . VAL A 1 203 ? -1.155 -7.485 -14.429 1.00 80.94 203 VAL A N 1
ATOM 1684 C CA . VAL A 1 203 ? -0.281 -6.321 -14.233 1.00 80.94 203 VAL A CA 1
ATOM 1685 C C . VAL A 1 203 ? 0.961 -6.394 -15.106 1.00 80.94 203 VAL A C 1
ATOM 1687 O O . VAL A 1 203 ? 1.332 -5.380 -15.687 1.00 80.94 203 VAL A O 1
ATOM 1690 N N . MET A 1 204 ? 1.577 -7.569 -15.250 1.00 85.50 204 MET A N 1
ATOM 1691 C CA . MET A 1 204 ? 2.715 -7.749 -16.158 1.00 85.50 204 MET A CA 1
ATOM 1692 C C . MET A 1 204 ? 2.362 -7.307 -17.584 1.00 85.50 204 MET A C 1
ATOM 1694 O O . MET A 1 204 ? 3.049 -6.459 -18.142 1.00 85.50 204 MET A O 1
ATOM 1698 N N . ILE A 1 205 ? 1.233 -7.786 -18.120 1.00 85.50 205 ILE A N 1
ATOM 1699 C CA . ILE A 1 205 ? 0.745 -7.415 -19.456 1.00 85.50 205 ILE A CA 1
ATOM 1700 C C . ILE A 1 205 ? 0.525 -5.902 -19.562 1.00 85.50 205 ILE A C 1
ATOM 1702 O O . ILE A 1 205 ? 0.937 -5.297 -20.554 1.00 85.50 205 ILE A O 1
ATOM 1706 N N . SER A 1 206 ? -0.118 -5.269 -18.569 1.00 87.00 206 SER A N 1
ATOM 1707 C CA . SER A 1 206 ? -0.339 -3.816 -18.601 1.00 87.00 206 SER A CA 1
ATOM 1708 C C . SER A 1 206 ? 0.983 -3.047 -18.643 1.00 87.00 206 SER A C 1
ATOM 1710 O O . SER A 1 206 ? 1.092 -2.073 -19.387 1.00 87.00 206 SER A O 1
ATOM 1712 N N . GLN A 1 207 ? 1.974 -3.469 -17.849 1.00 90.06 207 GLN A N 1
ATOM 1713 C CA . GLN A 1 207 ? 3.272 -2.801 -17.764 1.00 90.06 207 GLN A CA 1
ATOM 1714 C C . GLN A 1 207 ? 4.117 -3.011 -19.022 1.00 90.06 207 GLN A C 1
ATOM 1716 O O . GLN A 1 207 ? 4.686 -2.046 -19.524 1.00 90.06 207 GLN A O 1
ATOM 1721 N N . ASP A 1 208 ? 4.149 -4.219 -19.585 1.00 91.50 208 ASP A N 1
ATOM 1722 C CA . ASP A 1 208 ? 4.881 -4.489 -20.828 1.00 91.50 208 ASP A CA 1
ATOM 1723 C C . ASP A 1 208 ? 4.320 -3.639 -21.981 1.00 91.50 208 ASP A C 1
ATOM 1725 O O . ASP A 1 208 ? 5.070 -2.963 -22.689 1.00 91.50 208 ASP A O 1
ATOM 1729 N N . LYS A 1 209 ? 2.985 -3.564 -22.105 1.00 91.56 209 LYS A N 1
ATOM 1730 C CA . LYS A 1 209 ? 2.310 -2.682 -23.076 1.00 91.56 209 LYS A CA 1
ATOM 1731 C C . LYS A 1 209 ? 2.591 -1.201 -22.834 1.00 91.56 209 LYS A C 1
ATOM 1733 O O . LYS A 1 209 ? 2.709 -0.434 -23.789 1.00 91.56 209 LYS A O 1
ATOM 1738 N N . LEU A 1 210 ? 2.653 -0.777 -21.572 1.00 92.94 210 LEU A N 1
ATOM 1739 C CA . LEU A 1 210 ? 2.986 0.597 -21.205 1.00 92.94 210 LEU A CA 1
ATOM 1740 C C . LEU A 1 210 ? 4.410 0.944 -21.650 1.00 92.94 210 LEU A C 1
ATOM 1742 O O . LEU A 1 210 ? 4.599 1.937 -22.348 1.00 92.94 210 LEU A O 1
ATOM 1746 N N . LEU A 1 211 ? 5.390 0.118 -21.279 1.00 95.44 211 LEU A N 1
ATOM 1747 C CA . LEU A 1 211 ? 6.801 0.329 -21.594 1.00 95.44 211 LEU A CA 1
ATOM 1748 C C . LEU A 1 211 ? 7.044 0.333 -23.104 1.00 95.44 211 LEU A C 1
ATOM 1750 O O . LEU A 1 211 ? 7.711 1.233 -23.611 1.00 95.44 211 LEU A O 1
ATOM 1754 N N . TYR A 1 212 ? 6.429 -0.593 -23.842 1.00 95.06 212 TYR A N 1
ATOM 1755 C CA . TYR A 1 212 ? 6.495 -0.615 -25.305 1.00 95.06 212 TYR A CA 1
ATOM 1756 C C . TYR A 1 212 ? 5.879 0.630 -25.961 1.00 95.06 212 TYR A C 1
ATOM 1758 O O . TYR A 1 212 ? 6.274 1.030 -27.051 1.00 95.06 212 TYR A O 1
ATOM 1766 N N . LYS A 1 213 ? 4.933 1.308 -25.309 1.00 93.56 213 LYS A N 1
ATOM 1767 C CA . LYS A 1 213 ? 4.393 2.570 -25.832 1.00 93.56 213 LYS A CA 1
ATOM 1768 C C . LYS A 1 213 ? 5.285 3.775 -25.577 1.00 93.56 213 LYS A C 1
ATOM 1770 O O . LYS A 1 213 ? 5.057 4.791 -26.219 1.00 93.56 213 LYS A O 1
ATOM 1775 N N . ILE A 1 214 ? 6.257 3.694 -24.671 1.00 94.81 214 ILE A N 1
ATOM 1776 C CA . ILE A 1 214 ? 7.081 4.846 -24.267 1.00 94.81 214 ILE A CA 1
ATOM 1777 C C . ILE A 1 214 ? 8.583 4.617 -24.445 1.00 94.81 214 ILE A C 1
ATOM 1779 O O . ILE A 1 214 ? 9.365 5.522 -24.175 1.00 94.81 214 ILE A O 1
ATOM 1783 N N . TYR A 1 215 ? 9.021 3.437 -24.896 1.00 95.88 215 TYR A N 1
ATOM 1784 C CA . TYR A 1 215 ? 10.451 3.111 -24.949 1.00 95.88 215 TYR A CA 1
ATOM 1785 C C . TYR A 1 215 ? 11.276 4.044 -25.838 1.00 95.88 215 TYR A C 1
ATOM 1787 O O . TYR A 1 215 ? 12.471 4.198 -25.610 1.00 95.88 215 TYR A O 1
ATOM 1795 N N . HIS A 1 216 ? 10.660 4.704 -26.819 1.00 95.62 216 HIS A N 1
ATOM 1796 C CA . HIS A 1 216 ? 11.342 5.701 -27.643 1.00 95.62 216 HIS A CA 1
ATOM 1797 C C . HIS A 1 216 ? 11.865 6.894 -26.823 1.00 95.62 216 HIS A C 1
ATOM 1799 O O . HIS A 1 216 ? 12.791 7.582 -27.249 1.00 95.62 216 HIS A O 1
ATOM 1805 N N . GLU A 1 217 ? 11.328 7.087 -25.618 1.00 96.12 217 GLU A N 1
ATOM 1806 C CA . GLU A 1 217 ? 11.746 8.096 -24.650 1.00 96.12 217 GLU A CA 1
ATOM 1807 C C . GLU A 1 217 ? 12.787 7.588 -23.645 1.00 96.12 217 GLU A C 1
ATOM 1809 O O . GLU A 1 217 ? 13.275 8.367 -22.828 1.00 96.12 217 GLU A O 1
ATOM 1814 N N . SER A 1 218 ? 13.191 6.312 -23.695 1.00 96.44 218 SER A N 1
ATOM 1815 C CA . SER A 1 218 ? 14.079 5.701 -22.692 1.00 96.44 218 SER A CA 1
ATOM 1816 C C . SER A 1 218 ? 15.440 6.399 -22.574 1.00 96.44 218 SER A C 1
ATOM 1818 O O . SER A 1 218 ? 16.049 6.409 -21.510 1.00 96.44 218 SER A O 1
ATOM 1820 N N . HIS A 1 219 ? 15.921 7.020 -23.654 1.00 96.50 219 HIS A N 1
ATOM 1821 C CA . HIS A 1 219 ? 17.187 7.761 -23.681 1.00 96.50 219 HIS A CA 1
ATOM 1822 C C . HIS A 1 219 ? 17.066 9.219 -23.232 1.00 96.50 219 HIS A C 1
ATOM 1824 O O . HIS A 1 219 ? 18.083 9.891 -23.088 1.00 96.50 219 HIS A O 1
ATOM 1830 N N . ARG A 1 220 ? 15.849 9.722 -23.006 1.00 96.19 220 ARG A N 1
ATOM 1831 C CA . ARG A 1 220 ? 15.591 11.099 -22.557 1.00 96.19 220 ARG A CA 1
ATOM 1832 C C . ARG A 1 220 ? 14.447 11.188 -21.546 1.00 96.19 220 ARG A C 1
ATOM 1834 O O . ARG A 1 220 ? 13.776 12.217 -21.467 1.00 96.19 220 ARG A O 1
ATOM 1841 N N . ILE A 1 221 ? 14.230 10.122 -20.771 1.00 96.88 221 ILE A N 1
ATOM 1842 C CA . ILE A 1 221 ? 13.024 9.939 -19.953 1.00 96.88 221 ILE A CA 1
ATOM 1843 C C . ILE A 1 221 ? 12.764 11.132 -19.029 1.00 96.88 221 ILE A C 1
ATOM 1845 O O . ILE A 1 221 ? 11.635 11.598 -18.930 1.00 96.88 221 ILE A O 1
ATOM 1849 N N . MET A 1 222 ? 13.809 11.700 -18.421 1.00 96.06 222 MET A N 1
ATOM 1850 C CA . MET A 1 222 ? 13.682 12.857 -17.532 1.00 96.06 222 MET A CA 1
ATOM 1851 C C . MET A 1 222 ? 13.214 14.117 -18.262 1.00 96.06 222 MET A C 1
ATOM 1853 O O . MET A 1 222 ? 12.370 14.851 -17.743 1.00 96.06 222 MET A O 1
ATOM 1857 N N . SER A 1 223 ? 13.744 14.377 -19.460 1.00 96.50 223 SER A N 1
ATOM 1858 C CA . SER A 1 223 ? 13.319 15.505 -20.292 1.00 96.50 223 SER A CA 1
ATOM 1859 C C . SER A 1 223 ? 11.879 15.324 -20.758 1.00 96.50 223 SER A C 1
ATOM 1861 O O . SER A 1 223 ? 11.081 16.242 -20.597 1.00 96.50 223 SER A O 1
ATOM 1863 N N . TRP A 1 224 ? 11.529 14.127 -21.232 1.00 96.88 224 TRP A N 1
ATOM 1864 C CA . TRP A 1 224 ? 10.166 13.802 -21.649 1.00 96.88 224 TRP A CA 1
ATOM 1865 C C . TRP A 1 224 ? 9.159 13.948 -20.500 1.00 96.88 224 TRP A C 1
ATOM 1867 O O . TRP A 1 224 ? 8.142 14.615 -20.661 1.00 96.88 224 TRP A O 1
ATOM 1877 N N . LEU A 1 225 ? 9.465 13.443 -19.298 1.00 96.88 225 LEU A N 1
ATOM 1878 C CA . LEU A 1 225 ? 8.612 13.627 -18.114 1.00 96.88 225 LEU A CA 1
ATOM 1879 C C . LEU A 1 225 ? 8.366 15.110 -17.795 1.00 96.88 225 LEU A C 1
ATOM 1881 O O . LEU A 1 225 ? 7.272 15.481 -17.379 1.00 96.88 225 LEU A O 1
ATOM 1885 N N . CYS A 1 226 ? 9.360 15.976 -18.011 1.00 96.38 226 CYS A N 1
ATOM 1886 C CA . CYS A 1 226 ? 9.210 17.416 -17.802 1.00 96.38 226 CYS A CA 1
ATOM 1887 C C . CYS A 1 226 ? 8.294 18.102 -18.828 1.00 96.38 226 CYS A C 1
ATOM 1889 O O . CYS A 1 226 ? 7.826 19.208 -18.548 1.00 96.38 226 CYS A O 1
ATOM 1891 N N . GLU A 1 227 ? 8.095 17.496 -20.001 1.00 95.31 227 GLU A N 1
ATOM 1892 C CA . GLU A 1 227 ? 7.243 17.994 -21.090 1.00 95.31 227 GLU A CA 1
ATOM 1893 C C . GLU A 1 227 ? 5.765 17.613 -20.886 1.00 95.31 227 GLU A C 1
ATOM 1895 O O . GLU A 1 227 ? 4.885 18.236 -21.478 1.00 95.31 227 GLU A O 1
ATOM 1900 N N . LEU A 1 228 ? 5.479 16.623 -20.034 1.00 94.56 228 LEU A N 1
ATOM 1901 C CA . LEU A 1 228 ? 4.123 16.141 -19.781 1.00 94.56 228 LEU A CA 1
ATOM 1902 C C . LEU A 1 228 ? 3.318 17.051 -18.840 1.00 94.56 228 LEU A C 1
ATOM 1904 O O . LEU A 1 228 ? 3.846 17.692 -17.925 1.00 94.56 228 LEU A O 1
ATOM 1908 N N . ASP A 1 229 ? 2.001 17.030 -19.037 1.00 91.31 229 ASP A N 1
ATOM 1909 C CA . ASP A 1 229 ? 1.006 17.571 -18.111 1.00 91.31 229 ASP A CA 1
ATOM 1910 C C . ASP A 1 229 ? 0.439 16.438 -17.241 1.00 91.31 229 ASP A C 1
ATOM 1912 O O . ASP A 1 229 ? -0.247 15.537 -17.727 1.00 91.31 229 ASP A O 1
ATOM 1916 N N . GLU A 1 230 ? 0.716 16.490 -15.939 1.00 87.12 230 GLU A N 1
ATOM 1917 C CA . GLU A 1 230 ? 0.249 15.529 -14.938 1.00 87.12 230 GLU A CA 1
ATOM 1918 C C . GLU A 1 230 ? -1.284 15.454 -14.829 1.00 87.12 230 GLU A C 1
ATOM 1920 O O . GLU A 1 230 ? -1.823 14.447 -14.360 1.00 87.12 230 GLU A O 1
ATOM 1925 N N . ASN A 1 231 ? -2.004 16.485 -15.279 1.00 86.81 231 ASN A N 1
ATOM 1926 C CA . ASN A 1 231 ? -3.465 16.524 -15.247 1.00 86.81 231 ASN A CA 1
ATOM 1927 C C . ASN A 1 231 ? -4.106 15.938 -16.508 1.00 86.81 231 ASN A C 1
ATOM 1929 O O . ASN A 1 231 ? -5.302 15.644 -16.498 1.00 86.81 231 ASN A O 1
ATOM 1933 N N . ASN A 1 232 ? -3.321 15.724 -17.567 1.00 89.62 232 ASN A N 1
ATOM 1934 C CA . ASN A 1 232 ? -3.794 15.235 -18.856 1.00 89.62 232 ASN A CA 1
ATOM 1935 C C . ASN A 1 232 ? -2.959 14.041 -19.342 1.00 89.62 232 ASN A C 1
ATOM 1937 O O . ASN A 1 232 ? -2.334 14.066 -20.404 1.00 89.62 232 ASN A O 1
ATOM 1941 N N . LEU A 1 233 ? -2.935 12.982 -18.530 1.00 88.38 233 LEU A N 1
ATOM 1942 C CA . LEU A 1 233 ? -2.209 11.762 -18.861 1.00 88.38 233 LEU A CA 1
ATOM 1943 C C . LEU A 1 233 ? -2.961 10.912 -19.896 1.00 88.38 233 LEU A C 1
ATOM 1945 O O . LEU A 1 233 ? -4.161 10.668 -19.741 1.00 88.38 233 LEU A O 1
ATOM 1949 N N . PRO A 1 234 ? -2.260 10.376 -20.911 1.00 85.00 234 PRO A N 1
ATOM 1950 C CA . PRO A 1 234 ? -2.823 9.387 -21.820 1.00 85.00 234 PRO A CA 1
ATOM 1951 C C . PRO A 1 234 ? -3.391 8.156 -21.096 1.00 85.00 234 PRO A C 1
ATOM 1953 O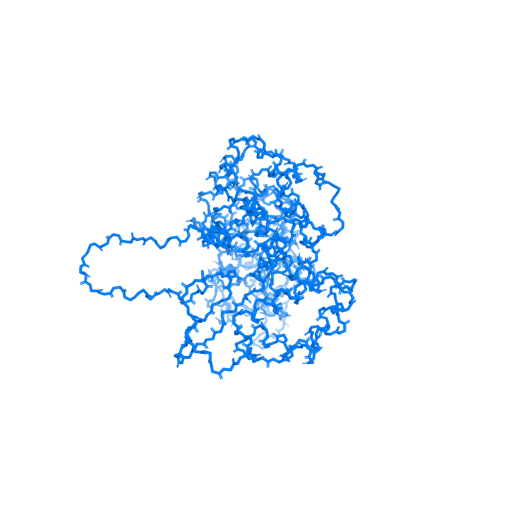 O . PRO A 1 234 ? -2.843 7.690 -20.098 1.00 85.00 234 PRO A O 1
ATOM 1956 N N . GLN A 1 235 ? -4.437 7.552 -21.672 1.00 83.94 235 GLN A N 1
ATOM 1957 C CA . GLN A 1 235 ? -5.159 6.406 -21.092 1.00 83.94 235 GLN A CA 1
ATOM 1958 C C . GLN A 1 235 ? -4.258 5.204 -20.748 1.00 83.94 235 GLN A C 1
ATOM 1960 O O . GLN A 1 235 ? -4.571 4.432 -19.842 1.00 83.94 235 GLN A O 1
ATOM 1965 N N . VAL A 1 236 ? -3.125 5.045 -21.445 1.00 81.31 236 VAL A N 1
ATOM 1966 C CA . VAL A 1 236 ? -2.143 3.984 -21.165 1.00 81.31 236 VAL A CA 1
ATOM 1967 C C . VAL A 1 236 ? -1.622 4.033 -19.720 1.00 81.31 236 VAL A C 1
ATOM 1969 O O . VAL A 1 236 ? -1.302 2.991 -19.156 1.00 81.31 236 VAL A O 1
ATOM 1972 N N . PHE A 1 237 ? -1.608 5.207 -19.083 1.00 85.06 237 PHE A N 1
ATOM 1973 C CA . PHE A 1 237 ? -1.117 5.376 -17.715 1.00 85.06 237 PHE A CA 1
ATOM 1974 C C . PHE A 1 237 ? -2.176 5.121 -16.637 1.00 85.06 237 PHE A C 1
ATOM 1976 O O . PHE A 1 237 ? -1.848 5.207 -15.460 1.00 85.06 237 PHE A O 1
ATOM 1983 N N . ASN A 1 238 ? -3.427 4.790 -16.978 1.00 83.88 238 ASN A N 1
ATOM 1984 C CA . ASN A 1 238 ? -4.516 4.681 -15.994 1.00 83.88 238 ASN A CA 1
ATOM 1985 C C . ASN A 1 238 ? -4.215 3.712 -14.835 1.00 83.88 238 ASN A C 1
ATOM 1987 O O . ASN A 1 238 ? -4.609 3.969 -13.701 1.00 83.88 238 ASN A O 1
ATOM 1991 N N . PHE A 1 239 ? -3.491 2.619 -15.094 1.00 79.62 239 PHE A N 1
ATOM 1992 C CA . PHE A 1 239 ? -3.120 1.637 -14.063 1.00 79.62 239 PHE A CA 1
ATOM 1993 C C . PHE A 1 239 ? -2.027 2.124 -13.104 1.00 79.62 239 PHE A C 1
ATOM 1995 O O . PHE A 1 239 ? -1.881 1.579 -12.010 1.00 79.62 239 PHE A O 1
ATOM 2002 N N . VAL A 1 240 ? -1.269 3.143 -13.507 1.00 85.44 240 VAL A N 1
ATOM 2003 C CA . VAL A 1 240 ? -0.110 3.688 -12.787 1.00 85.44 240 VAL A CA 1
ATOM 2004 C C . VAL A 1 240 ? -0.234 5.193 -12.572 1.00 85.44 240 VAL A C 1
ATOM 2006 O O . VAL A 1 240 ? 0.760 5.854 -12.303 1.00 85.44 240 VAL A O 1
ATOM 2009 N N . SER A 1 241 ? -1.442 5.754 -12.692 1.00 89.38 241 SER A N 1
ATOM 2010 C CA . SER A 1 241 ? -1.651 7.202 -12.798 1.00 89.38 241 SER A CA 1
ATOM 2011 C C . SER A 1 241 ? -1.061 7.964 -11.619 1.00 89.38 241 SER A C 1
ATOM 2013 O O . SER A 1 241 ? -0.430 8.995 -11.815 1.00 89.38 241 SER A O 1
ATOM 2015 N N . ASP A 1 242 ? -1.232 7.438 -10.405 1.00 91.44 242 ASP A N 1
ATOM 2016 C CA . ASP A 1 242 ? -0.743 8.074 -9.180 1.00 91.44 242 ASP A CA 1
ATOM 2017 C C . ASP A 1 242 ? 0.792 8.129 -9.172 1.00 91.44 242 ASP A C 1
ATOM 2019 O O . ASP A 1 242 ? 1.366 9.169 -8.860 1.00 91.44 242 ASP A O 1
ATOM 2023 N N . GLN A 1 243 ? 1.453 7.039 -9.578 1.00 93.62 243 GLN A N 1
ATOM 2024 C CA . GLN A 1 243 ? 2.910 6.998 -9.667 1.00 93.62 243 GLN A CA 1
ATOM 2025 C C . GLN A 1 243 ? 3.428 7.829 -10.844 1.00 93.62 243 GLN A C 1
ATOM 2027 O O . GLN A 1 243 ? 4.411 8.540 -10.698 1.00 93.62 243 GLN A O 1
ATOM 2032 N N . MET A 1 244 ? 2.757 7.793 -11.995 1.00 95.00 244 MET A N 1
ATOM 2033 C CA . MET A 1 244 ? 3.152 8.560 -13.176 1.00 95.00 244 MET A CA 1
ATOM 2034 C C . MET A 1 244 ? 3.110 10.069 -12.910 1.00 95.00 244 MET A C 1
ATOM 2036 O O . MET A 1 244 ? 4.050 10.780 -13.262 1.00 95.00 244 MET A O 1
ATOM 2040 N N . LYS A 1 245 ? 2.053 10.556 -12.244 1.00 95.38 245 LYS A N 1
ATOM 2041 C CA . LYS A 1 245 ? 1.974 11.950 -11.780 1.0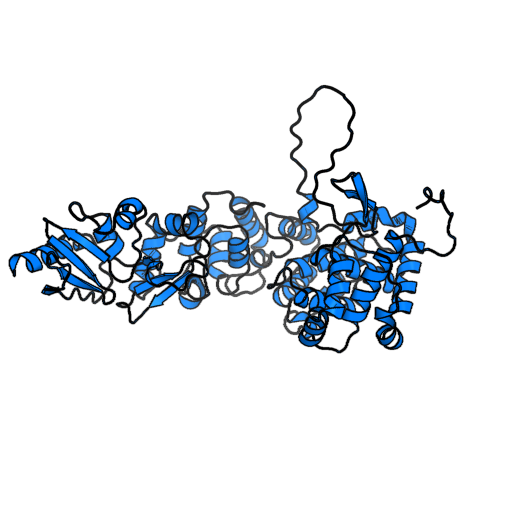0 95.38 245 LYS A CA 1
ATOM 2042 C C . LYS A 1 245 ? 3.150 12.287 -10.872 1.00 95.38 245 LYS A C 1
ATOM 2044 O O . LYS A 1 245 ? 3.814 13.295 -11.084 1.00 95.38 245 LYS A O 1
ATOM 2049 N N . GLU A 1 246 ? 3.457 11.394 -9.934 1.00 96.75 246 GLU A N 1
ATOM 2050 C CA . GLU A 1 246 ? 4.585 11.564 -9.028 1.00 96.75 246 GLU A CA 1
ATOM 2051 C C . GLU A 1 246 ? 5.933 11.650 -9.770 1.00 96.75 246 GLU A C 1
ATOM 2053 O O . GLU A 1 246 ? 6.755 12.509 -9.456 1.00 96.75 246 GLU A O 1
ATOM 2058 N N . GLU A 1 247 ? 6.177 10.798 -10.773 1.00 97.25 247 GLU A N 1
ATOM 2059 C CA . GLU A 1 247 ? 7.402 10.851 -11.586 1.00 97.25 247 GLU A CA 1
ATOM 2060 C C . GLU A 1 247 ? 7.530 12.169 -12.361 1.00 97.25 247 GLU A C 1
ATOM 2062 O O . GLU A 1 247 ? 8.626 12.729 -12.432 1.00 97.25 247 GLU A O 1
ATOM 2067 N N . ILE A 1 248 ? 6.424 12.704 -12.890 1.00 97.44 248 ILE A N 1
ATOM 2068 C CA . ILE A 1 248 ? 6.392 14.006 -13.578 1.00 97.44 248 ILE A CA 1
ATOM 2069 C C . ILE A 1 248 ? 6.730 15.140 -12.605 1.00 97.44 248 ILE A C 1
ATOM 2071 O O . ILE A 1 248 ? 7.601 15.965 -12.890 1.00 97.44 248 ILE A O 1
ATOM 2075 N N . GLU A 1 249 ? 6.087 15.172 -11.437 1.00 97.50 249 GLU A N 1
ATOM 2076 C CA . GLU A 1 249 ? 6.322 16.184 -10.401 1.00 97.50 249 GLU A CA 1
ATOM 2077 C C . GLU A 1 249 ? 7.776 16.148 -9.903 1.00 97.50 249 GLU A C 1
ATOM 2079 O O . GLU A 1 249 ? 8.437 17.188 -9.807 1.00 97.50 249 GLU A O 1
ATOM 2084 N N . LYS A 1 250 ? 8.321 14.945 -9.673 1.00 97.44 250 LYS A N 1
ATOM 2085 C CA . LYS A 1 250 ? 9.731 14.741 -9.310 1.00 97.44 250 LYS A CA 1
ATOM 2086 C C . LYS A 1 250 ? 10.675 15.188 -10.422 1.00 97.44 250 LYS A C 1
ATOM 2088 O O . LYS A 1 250 ? 11.672 15.846 -10.127 1.00 97.44 250 LYS A O 1
ATOM 2093 N N . ALA A 1 251 ? 10.393 14.859 -11.682 1.00 97.19 251 ALA A N 1
ATOM 2094 C CA . ALA A 1 251 ? 11.221 15.267 -12.816 1.00 97.19 251 ALA A CA 1
ATOM 2095 C C . ALA A 1 251 ? 11.263 16.793 -12.964 1.00 97.19 251 ALA A C 1
ATOM 2097 O O . ALA A 1 251 ? 12.347 17.374 -13.062 1.00 97.19 251 ALA A O 1
ATOM 2098 N N . LYS A 1 252 ? 10.101 17.453 -12.873 1.00 97.12 252 LYS A N 1
ATOM 2099 C CA . LYS A 1 252 ? 9.994 18.918 -12.888 1.00 97.12 252 LYS A CA 1
ATOM 2100 C C . LYS A 1 252 ? 10.795 19.548 -11.748 1.00 97.12 252 LYS A C 1
ATOM 2102 O O . LYS A 1 252 ? 11.526 20.508 -11.992 1.00 97.12 252 LYS A O 1
ATOM 2107 N N . GLN A 1 253 ? 10.738 18.976 -10.543 1.00 97.19 253 GLN A N 1
ATOM 2108 C CA . GLN A 1 253 ? 11.494 19.482 -9.397 1.00 97.19 253 GLN A CA 1
ATOM 2109 C C . GLN A 1 253 ? 13.008 19.242 -9.510 1.00 97.19 253 GLN A C 1
ATOM 2111 O O . GLN A 1 253 ? 13.793 20.099 -9.107 1.00 97.19 253 GLN A O 1
ATOM 2116 N N . LYS A 1 254 ? 13.443 18.121 -10.099 1.00 95.44 254 LYS A N 1
ATOM 2117 C CA . LYS A 1 254 ? 14.867 17.792 -10.315 1.00 95.44 254 LYS A CA 1
ATOM 2118 C C . LYS A 1 254 ? 15.593 18.763 -11.261 1.00 95.44 254 LYS A C 1
ATOM 2120 O O . LYS A 1 254 ? 16.821 18.741 -11.295 1.00 95.44 254 LYS A O 1
ATOM 2125 N N . LYS A 1 255 ? 14.881 19.664 -11.960 1.00 93.00 255 LYS A N 1
ATOM 2126 C CA . LYS A 1 255 ? 15.493 20.827 -12.639 1.00 93.00 255 LYS A CA 1
ATOM 2127 C C . LYS A 1 255 ? 16.250 21.733 -11.661 1.00 93.00 255 LYS A C 1
ATOM 2129 O O . LYS A 1 255 ? 17.227 22.367 -12.050 1.00 93.00 255 LYS A O 1
ATOM 2134 N N . ASN A 1 256 ? 15.827 21.771 -10.395 1.00 92.38 256 ASN A N 1
ATOM 2135 C CA . ASN A 1 256 ? 16.641 22.284 -9.304 1.00 92.38 256 ASN A CA 1
ATOM 2136 C C . ASN A 1 256 ? 17.595 21.174 -8.830 1.00 92.38 256 ASN A C 1
ATOM 2138 O O . ASN A 1 256 ? 17.176 20.185 -8.223 1.00 92.38 256 ASN A O 1
ATOM 2142 N N . THR A 1 257 ? 18.890 21.353 -9.089 1.00 90.69 257 THR A N 1
ATOM 2143 C CA . THR A 1 257 ? 19.925 20.344 -8.822 1.00 90.69 257 THR A CA 1
ATOM 2144 C C . THR A 1 257 ? 20.048 19.973 -7.342 1.00 90.69 257 THR A C 1
ATOM 2146 O O . THR A 1 257 ? 20.402 18.833 -7.035 1.00 90.69 257 THR A O 1
ATOM 2149 N N . GLU A 1 258 ? 19.678 20.864 -6.416 1.00 92.12 258 GLU A N 1
ATOM 2150 C CA . GLU A 1 258 ? 19.647 20.565 -4.978 1.00 92.12 258 GLU A CA 1
ATOM 2151 C C . GLU A 1 258 ? 18.638 19.458 -4.637 1.00 92.12 258 GLU A C 1
ATOM 2153 O O . GLU A 1 258 ? 18.863 18.645 -3.736 1.00 92.12 258 GLU A O 1
ATOM 2158 N N . PHE A 1 259 ? 17.532 19.380 -5.385 1.00 95.12 259 PHE A N 1
ATOM 2159 C CA . PHE A 1 259 ? 16.482 18.393 -5.149 1.00 95.12 259 PHE A CA 1
ATOM 2160 C C . PHE A 1 259 ? 16.819 17.003 -5.685 1.00 95.12 259 PHE A C 1
ATOM 2162 O O . PHE A 1 259 ? 16.223 16.032 -5.223 1.00 95.12 259 PHE A O 1
ATOM 2169 N N . ILE A 1 260 ? 17.807 16.864 -6.577 1.00 93.00 260 ILE A N 1
ATOM 2170 C CA . ILE A 1 260 ? 18.229 15.555 -7.101 1.00 93.00 260 ILE A CA 1
ATOM 2171 C C . ILE A 1 260 ? 18.626 14.629 -5.949 1.00 93.00 260 ILE A C 1
ATOM 2173 O O . ILE A 1 260 ? 18.113 13.516 -5.831 1.00 93.00 260 ILE A O 1
ATOM 2177 N N . GLN A 1 261 ? 19.503 15.100 -5.058 1.00 92.75 261 GLN A N 1
ATOM 2178 C CA . GLN A 1 261 ? 19.967 14.297 -3.928 1.00 92.75 261 GLN A CA 1
ATOM 2179 C C . GLN A 1 261 ? 18.880 14.104 -2.869 1.00 92.75 261 GLN A C 1
ATOM 2181 O O . GLN A 1 261 ? 18.796 13.025 -2.286 1.00 92.75 261 GLN A O 1
ATOM 2186 N N . LYS A 1 262 ? 18.046 15.121 -2.620 1.00 96.50 262 LYS A N 1
ATOM 2187 C CA . LYS A 1 262 ? 16.950 15.046 -1.642 1.00 96.50 262 LYS A CA 1
ATOM 2188 C C . LYS A 1 262 ? 15.913 13.997 -2.041 1.00 96.50 262 LYS A C 1
ATOM 2190 O O . LYS A 1 262 ? 15.593 13.124 -1.238 1.00 96.50 262 LYS A O 1
ATOM 2195 N N . ILE A 1 263 ? 15.464 14.037 -3.295 1.00 96.75 263 ILE A N 1
ATOM 2196 C CA . ILE A 1 263 ? 14.504 13.075 -3.843 1.00 96.75 263 ILE A CA 1
ATOM 2197 C C . ILE A 1 263 ? 15.117 11.676 -3.855 1.00 96.75 263 ILE A C 1
ATOM 2199 O O . ILE A 1 263 ? 14.519 10.762 -3.301 1.00 96.75 263 ILE A O 1
ATOM 2203 N N . ASN A 1 264 ? 16.339 11.513 -4.376 1.00 92.50 264 ASN A N 1
ATOM 2204 C CA . ASN A 1 264 ? 16.992 10.201 -4.401 1.00 92.50 264 ASN A CA 1
ATOM 2205 C C . ASN A 1 264 ? 17.166 9.614 -2.987 1.00 92.50 264 ASN A C 1
ATOM 2207 O O . ASN A 1 264 ? 16.997 8.414 -2.800 1.00 92.50 264 ASN A O 1
ATOM 2211 N N . LYS A 1 265 ? 17.489 10.426 -1.972 1.00 94.19 265 LYS A N 1
ATOM 2212 C CA . LYS A 1 265 ? 17.579 9.948 -0.580 1.00 94.19 265 LYS A CA 1
ATOM 2213 C C . LYS A 1 265 ? 16.224 9.510 -0.034 1.00 94.19 265 LYS A C 1
ATOM 2215 O O . LYS A 1 265 ? 16.166 8.502 0.660 1.00 94.19 265 LYS A O 1
ATOM 2220 N N . ALA A 1 266 ? 15.160 10.253 -0.327 1.00 96.38 266 ALA A N 1
ATOM 2221 C CA . ALA A 1 266 ? 13.821 9.920 0.138 1.00 96.38 266 ALA A CA 1
ATOM 2222 C C . ALA A 1 266 ? 13.256 8.669 -0.547 1.00 96.38 266 ALA A C 1
ATOM 2224 O O . ALA A 1 266 ? 12.714 7.809 0.137 1.00 96.38 266 ALA A O 1
ATOM 2225 N N . GLU A 1 267 ? 13.424 8.527 -1.864 1.00 94.62 267 GLU A N 1
ATOM 2226 C CA . GLU A 1 267 ? 12.956 7.350 -2.615 1.00 94.62 267 GLU A CA 1
ATOM 2227 C C . GLU A 1 267 ? 13.564 6.040 -2.099 1.00 94.62 267 GLU A C 1
ATOM 2229 O O . GLU A 1 267 ? 12.897 5.007 -2.121 1.00 94.62 267 GLU A O 1
ATOM 2234 N N . ASN A 1 268 ? 14.806 6.104 -1.609 1.00 91.50 268 ASN A N 1
ATOM 2235 C CA . ASN A 1 268 ? 15.554 4.965 -1.079 1.00 91.50 268 ASN A CA 1
ATOM 2236 C C . ASN A 1 268 ? 15.389 4.758 0.432 1.00 91.50 268 ASN A C 1
ATOM 2238 O O . ASN A 1 268 ? 16.045 3.897 1.011 1.00 91.50 268 ASN A O 1
ATOM 2242 N N . TYR A 1 269 ? 14.568 5.565 1.101 1.00 93.94 269 TYR A N 1
ATOM 2243 C CA . TYR A 1 269 ? 14.418 5.479 2.545 1.00 93.94 269 TYR A CA 1
ATOM 2244 C C . TYR A 1 269 ? 13.266 4.561 2.951 1.00 93.94 269 TYR A C 1
ATOM 2246 O O . TYR A 1 269 ? 12.155 4.699 2.440 1.00 93.94 269 TYR A O 1
ATOM 2254 N N . ALA A 1 270 ? 13.493 3.712 3.960 1.00 92.94 270 ALA A N 1
ATOM 2255 C CA . ALA A 1 270 ? 12.459 2.859 4.545 1.00 92.94 270 ALA A CA 1
ATOM 2256 C C . ALA A 1 270 ? 11.731 2.023 3.469 1.00 92.94 270 ALA A C 1
ATOM 2258 O O . ALA A 1 270 ? 12.293 1.663 2.441 1.00 92.94 270 ALA A O 1
ATOM 2259 N N . PHE A 1 271 ? 10.451 1.741 3.686 1.00 92.50 271 PHE A N 1
ATOM 2260 C CA . PHE A 1 271 ? 9.577 1.086 2.714 1.00 92.50 271 PHE A CA 1
ATOM 2261 C C . PHE A 1 271 ? 9.016 2.054 1.645 1.00 92.50 271 PHE A C 1
ATOM 2263 O O . PHE A 1 271 ? 7.956 1.777 1.079 1.00 92.50 271 PHE A O 1
ATOM 2270 N N . PHE A 1 272 ? 9.631 3.226 1.396 1.00 93.75 272 PHE A N 1
ATOM 2271 C CA . PHE A 1 272 ? 9.065 4.239 0.485 1.00 93.75 272 PHE A CA 1
ATOM 2272 C C . PHE A 1 272 ? 9.214 3.869 -0.991 1.00 93.75 272 PHE A C 1
ATOM 2274 O O . PHE A 1 272 ? 8.300 4.159 -1.761 1.00 93.75 272 PHE A O 1
ATOM 2281 N N . HIS A 1 273 ? 10.300 3.192 -1.366 1.00 91.38 273 HIS A N 1
ATOM 2282 C CA . HIS A 1 273 ? 10.503 2.556 -2.675 1.00 91.38 273 HIS A CA 1
ATOM 2283 C C . HIS A 1 273 ? 9.978 3.404 -3.854 1.00 91.38 273 HIS A C 1
ATOM 2285 O O . HIS A 1 273 ? 9.009 3.050 -4.534 1.00 91.38 273 HIS A O 1
ATOM 2291 N N . GLY A 1 274 ? 10.526 4.610 -4.004 1.00 93.00 274 GLY A N 1
ATOM 2292 C CA . GLY A 1 274 ? 10.146 5.526 -5.085 1.00 93.00 274 GLY A CA 1
ATOM 2293 C C . GLY A 1 274 ? 8.867 6.345 -4.875 1.00 93.00 274 GLY A C 1
ATOM 2294 O O . GLY A 1 274 ? 8.761 7.416 -5.465 1.00 93.00 274 GLY A O 1
ATOM 2295 N N . ALA A 1 275 ? 7.924 5.903 -4.035 1.00 95.25 275 ALA A N 1
ATOM 2296 C CA . ALA A 1 275 ? 6.672 6.614 -3.760 1.00 95.25 275 ALA A CA 1
ATOM 2297 C C . ALA A 1 275 ? 6.793 7.497 -2.513 1.00 95.25 275 ALA A C 1
ATOM 2299 O O . ALA A 1 275 ? 6.687 7.033 -1.376 1.00 95.25 275 ALA A O 1
ATOM 2300 N N . ILE A 1 276 ? 7.016 8.785 -2.744 1.00 97.69 276 ILE A N 1
ATOM 2301 C CA . ILE A 1 276 ? 7.335 9.804 -1.743 1.00 97.69 276 ILE A CA 1
ATOM 2302 C C . ILE A 1 276 ? 6.470 11.065 -1.867 1.00 97.69 276 ILE A C 1
ATOM 2304 O O . ILE A 1 276 ? 6.760 12.061 -1.207 1.00 97.69 276 ILE A O 1
ATOM 2308 N N . ARG A 1 277 ? 5.393 11.051 -2.667 1.00 97.25 277 ARG A N 1
ATOM 2309 C CA . ARG A 1 277 ? 4.483 12.208 -2.836 1.00 97.25 277 ARG A CA 1
ATOM 2310 C C . ARG A 1 277 ? 3.962 12.818 -1.537 1.00 97.25 277 ARG A C 1
ATOM 2312 O O . ARG A 1 277 ? 3.760 14.022 -1.448 1.00 97.25 277 ARG A O 1
ATOM 2319 N N . PHE A 1 278 ? 3.824 12.010 -0.490 1.00 97.75 278 PHE A N 1
ATOM 2320 C CA . PHE A 1 278 ? 3.437 12.471 0.845 1.00 97.75 278 PHE A CA 1
ATOM 2321 C C . PHE A 1 278 ? 4.457 13.424 1.502 1.00 97.75 278 PHE A C 1
ATOM 2323 O O . PHE A 1 278 ? 4.169 14.010 2.541 1.00 97.75 278 PHE A O 1
ATOM 2330 N N . LEU A 1 279 ? 5.658 13.568 0.931 1.00 98.56 279 LEU A N 1
ATOM 2331 C CA . LEU A 1 279 ? 6.681 14.520 1.368 1.00 98.56 279 LEU A CA 1
ATOM 2332 C C . LEU A 1 279 ? 6.594 15.866 0.644 1.00 98.56 279 LEU A C 1
ATOM 2334 O O . LEU A 1 279 ? 7.123 16.854 1.147 1.00 98.56 279 LEU A O 1
ATOM 2338 N N . PHE A 1 280 ? 5.963 15.938 -0.524 1.00 97.81 280 PHE A N 1
ATOM 2339 C CA . PHE A 1 280 ? 5.933 17.160 -1.336 1.00 97.81 280 PHE A CA 1
ATOM 2340 C C . PHE A 1 280 ? 4.538 17.577 -1.772 1.00 97.81 280 PHE A C 1
ATOM 2342 O O . PHE A 1 280 ? 4.396 18.468 -2.605 1.00 97.81 280 PHE A O 1
ATOM 2349 N N . HIS A 1 281 ? 3.509 16.975 -1.192 1.00 96.50 281 HIS A N 1
ATOM 2350 C CA . HIS A 1 281 ? 2.166 17.490 -1.307 1.00 96.50 281 HIS A CA 1
ATOM 2351 C C . HIS A 1 281 ? 1.575 17.857 0.049 1.00 96.50 281 HIS A C 1
ATOM 2353 O O . HIS A 1 281 ? 1.818 17.172 1.040 1.00 96.50 281 HIS A O 1
ATOM 2359 N N . ASP A 1 282 ? 0.759 18.905 0.056 1.00 95.00 282 ASP A N 1
ATOM 2360 C CA . ASP A 1 282 ? 0.037 19.380 1.234 1.00 95.00 282 ASP A CA 1
ATOM 2361 C C . ASP A 1 282 ? -1.246 18.568 1.534 1.00 95.00 282 ASP A C 1
ATOM 2363 O O . ASP A 1 282 ? -1.595 17.590 0.852 1.00 95.00 282 ASP A O 1
ATOM 2367 N N . GLU A 1 283 ? -1.975 18.990 2.574 1.00 93.19 283 GLU A N 1
ATOM 2368 C CA . GLU A 1 283 ? -3.247 18.384 2.984 1.00 93.19 283 GLU A CA 1
ATOM 2369 C C . GLU A 1 283 ? -4.378 18.529 1.943 1.00 93.19 283 GLU A C 1
ATOM 2371 O O . GLU A 1 283 ? -5.306 17.719 1.960 1.00 93.19 283 GLU A O 1
ATOM 2376 N N . GLN A 1 284 ? -4.294 19.494 1.018 1.00 92.50 284 GLN A N 1
ATOM 2377 C CA . GLN A 1 284 ? -5.225 19.695 -0.104 1.00 92.50 284 GLN A CA 1
ATOM 2378 C C . GLN A 1 284 ? -4.786 18.998 -1.398 1.00 92.50 284 GLN A C 1
ATOM 2380 O O . GLN A 1 284 ? -5.460 19.123 -2.420 1.00 92.50 284 GLN A O 1
ATOM 2385 N N . ASN A 1 285 ? -3.698 18.231 -1.363 1.00 91.88 285 ASN A N 1
ATOM 2386 C CA . ASN A 1 285 ? -3.116 17.564 -2.522 1.00 91.88 285 ASN A CA 1
ATOM 2387 C C . ASN A 1 285 ? -2.445 18.497 -3.552 1.00 91.88 285 ASN A C 1
ATOM 2389 O O . ASN A 1 285 ? -2.205 18.085 -4.683 1.00 91.88 285 ASN A O 1
ATOM 2393 N N . ASN A 1 286 ? -2.052 19.709 -3.155 1.00 94.62 286 ASN A N 1
ATOM 2394 C CA . ASN A 1 286 ? -1.229 20.594 -3.986 1.00 94.62 286 ASN A CA 1
ATOM 2395 C C . ASN A 1 286 ? 0.266 20.356 -3.752 1.00 94.62 286 ASN A C 1
ATOM 2397 O O . ASN A 1 286 ? 0.670 19.862 -2.700 1.00 94.62 286 ASN A O 1
ATOM 2401 N N . LEU A 1 287 ? 1.095 20.751 -4.720 1.00 96.12 287 LEU A N 1
ATOM 2402 C CA . LEU A 1 287 ? 2.555 20.730 -4.603 1.00 96.12 287 LEU A CA 1
ATOM 2403 C C . LEU A 1 287 ? 3.056 21.708 -3.534 1.00 96.12 287 LEU A C 1
ATOM 2405 O O . LEU A 1 287 ? 2.806 22.908 -3.601 1.00 96.12 287 LEU A O 1
ATOM 2409 N N . ASP A 1 288 ? 3.845 21.187 -2.600 1.00 97.00 288 ASP A N 1
ATOM 2410 C CA . ASP A 1 288 ? 4.546 21.939 -1.568 1.00 97.00 288 ASP A CA 1
ATOM 2411 C C . ASP A 1 288 ? 5.918 21.313 -1.280 1.00 97.00 288 ASP A C 1
ATOM 2413 O O . ASP A 1 288 ? 6.084 20.468 -0.396 1.00 97.00 288 ASP A O 1
ATOM 2417 N N . TRP A 1 289 ? 6.931 21.769 -2.013 1.00 97.50 289 TRP A N 1
ATOM 2418 C CA . TRP A 1 289 ? 8.324 21.375 -1.794 1.00 97.50 289 TRP A CA 1
ATOM 2419 C C . TRP A 1 289 ? 8.993 22.113 -0.625 1.00 97.50 289 TRP A C 1
ATOM 2421 O O . TRP A 1 289 ? 10.058 21.686 -0.178 1.00 97.50 289 TRP A O 1
ATOM 2431 N N . ASN A 1 290 ? 8.392 23.190 -0.100 1.00 96.56 290 ASN A N 1
ATOM 2432 C CA . ASN A 1 290 ? 9.006 24.013 0.949 1.00 96.56 290 ASN A CA 1
ATOM 2433 C C . ASN A 1 290 ? 9.103 23.257 2.279 1.00 96.56 290 ASN A C 1
ATOM 2435 O O . ASN A 1 290 ? 10.063 23.429 3.027 1.00 96.56 290 ASN A O 1
ATOM 2439 N N . ASN A 1 291 ? 8.134 22.382 2.557 1.00 96.81 291 ASN A N 1
ATOM 2440 C CA . ASN A 1 291 ? 8.118 21.549 3.759 1.00 96.81 291 ASN A CA 1
ATOM 2441 C C . ASN A 1 291 ? 8.751 20.160 3.562 1.00 96.81 291 ASN A C 1
ATOM 2443 O O . ASN A 1 291 ? 8.732 19.354 4.496 1.00 96.81 291 ASN A O 1
ATOM 2447 N N . PHE A 1 292 ? 9.347 19.880 2.396 1.00 98.25 292 PHE A N 1
ATOM 2448 C CA . PHE A 1 292 ? 9.914 18.566 2.071 1.00 98.25 292 PHE A CA 1
ATOM 2449 C C . PHE A 1 292 ? 10.907 18.071 3.126 1.00 98.25 292 PHE A C 1
ATOM 2451 O O . PHE A 1 292 ? 10.742 16.978 3.667 1.00 98.25 292 PHE A O 1
ATOM 2458 N N . ASP A 1 293 ? 11.909 18.889 3.466 1.00 98.00 293 ASP A N 1
ATOM 2459 C CA . ASP A 1 293 ? 12.951 18.496 4.420 1.00 98.00 293 ASP A CA 1
ATOM 2460 C C . ASP A 1 293 ? 12.353 18.222 5.805 1.00 98.00 293 ASP A C 1
ATOM 2462 O O . ASP A 1 293 ? 12.667 17.214 6.434 1.00 98.00 293 ASP A O 1
ATOM 2466 N N . LYS A 1 294 ? 11.423 19.068 6.265 1.00 98.19 294 LYS A N 1
ATOM 2467 C CA . LYS A 1 294 ? 10.752 18.895 7.560 1.00 98.19 294 LYS A CA 1
ATOM 2468 C C . LYS A 1 294 ? 9.937 17.600 7.608 1.00 98.19 294 LYS A C 1
ATOM 2470 O O . LYS A 1 294 ? 10.054 16.844 8.578 1.00 98.19 294 LYS A O 1
ATOM 2475 N N . ARG A 1 295 ? 9.140 17.332 6.569 1.00 98.56 295 ARG A N 1
ATOM 2476 C CA . ARG A 1 295 ? 8.358 16.093 6.449 1.00 98.56 295 ARG A CA 1
ATOM 2477 C C . ARG A 1 295 ? 9.272 14.878 6.408 1.00 98.56 295 ARG A C 1
ATOM 2479 O O . ARG A 1 295 ? 9.013 13.901 7.109 1.00 98.56 295 ARG A O 1
ATOM 2486 N N . PHE A 1 296 ? 10.370 14.954 5.658 1.00 98.56 296 PHE A N 1
ATOM 2487 C CA . PHE A 1 296 ? 11.316 13.854 5.543 1.00 98.56 296 PHE A CA 1
ATOM 2488 C C . PHE A 1 296 ? 12.052 13.584 6.861 1.00 98.56 296 PHE A C 1
ATOM 2490 O O . PHE A 1 296 ? 12.139 12.432 7.280 1.00 98.56 296 PHE A O 1
ATOM 2497 N N . GLU A 1 297 ? 12.507 14.611 7.584 1.00 98.31 297 GLU A N 1
ATOM 2498 C CA . GLU A 1 297 ? 13.124 14.436 8.906 1.00 98.31 297 GLU A CA 1
ATOM 2499 C C . GLU A 1 297 ? 12.180 13.757 9.907 1.00 98.31 297 GLU A C 1
ATOM 2501 O O . GLU A 1 297 ? 12.592 12.853 10.636 1.00 98.31 297 GLU A O 1
ATOM 2506 N N . ASN A 1 298 ? 10.898 14.128 9.924 1.00 98.19 298 ASN A N 1
ATOM 2507 C CA . ASN A 1 298 ? 9.922 13.453 10.778 1.00 98.19 298 ASN A CA 1
ATOM 2508 C C . ASN A 1 298 ? 9.613 12.031 10.295 1.00 98.19 298 ASN A C 1
ATOM 2510 O O . ASN A 1 298 ? 9.553 11.118 11.117 1.00 98.19 298 ASN A O 1
ATOM 2514 N N . ALA A 1 299 ? 9.522 11.800 8.983 1.00 98.12 299 ALA A N 1
ATOM 2515 C CA . ALA A 1 299 ? 9.391 10.456 8.428 1.00 98.12 299 ALA A CA 1
ATOM 2516 C C . ALA A 1 299 ? 10.554 9.547 8.875 1.00 98.12 299 ALA A C 1
ATOM 2518 O O . ALA A 1 299 ? 10.319 8.420 9.307 1.00 98.12 299 ALA A O 1
ATOM 2519 N N . LYS A 1 300 ? 11.795 10.058 8.897 1.00 97.31 300 LYS A N 1
ATOM 2520 C CA . LYS A 1 300 ? 12.979 9.326 9.387 1.00 97.31 300 LYS A CA 1
ATOM 2521 C C . LYS A 1 300 ? 12.951 8.999 10.881 1.00 97.31 300 LYS A C 1
ATOM 2523 O O . LYS A 1 300 ? 13.610 8.045 11.308 1.00 97.31 300 LYS A O 1
ATOM 2528 N N . ARG A 1 301 ? 12.224 9.781 11.686 1.00 96.50 301 ARG A N 1
ATOM 2529 C CA . ARG A 1 301 ? 11.989 9.494 13.113 1.00 96.50 301 ARG A CA 1
ATOM 2530 C C . ARG A 1 301 ? 10.971 8.374 13.299 1.00 96.50 301 ARG A C 1
ATOM 2532 O O . ARG A 1 301 ? 11.070 7.628 14.267 1.00 96.50 301 ARG A O 1
ATOM 2539 N N . TYR A 1 302 ? 10.009 8.261 12.387 1.00 96.94 302 TYR A N 1
ATOM 2540 C CA . TYR A 1 302 ? 8.891 7.332 12.515 1.00 96.94 302 TYR A CA 1
ATOM 2541 C C . TYR A 1 302 ? 9.113 5.996 11.812 1.00 96.94 302 TYR A C 1
ATOM 2543 O O . TYR A 1 302 ? 8.653 4.987 12.342 1.00 96.94 302 TYR A O 1
ATOM 2551 N N . PHE A 1 303 ? 9.831 5.960 10.686 1.00 96.88 303 PHE A N 1
ATOM 2552 C CA . PHE A 1 303 ? 9.846 4.805 9.782 1.00 96.88 303 PHE A CA 1
ATOM 2553 C C . PHE A 1 303 ? 11.248 4.258 9.469 1.00 96.88 303 PHE A C 1
ATOM 2555 O O . PHE A 1 303 ? 12.239 4.987 9.501 1.00 96.88 303 PHE A O 1
ATOM 2562 N N . ASN A 1 304 ? 11.322 2.959 9.170 1.00 93.00 304 ASN A N 1
ATOM 2563 C CA . ASN A 1 304 ? 12.486 2.214 8.669 1.00 93.00 304 ASN A CA 1
ATOM 2564 C C . ASN A 1 304 ? 12.032 1.113 7.684 1.00 93.00 304 ASN A C 1
ATOM 2566 O O . ASN A 1 304 ? 10.855 1.039 7.340 1.00 93.00 304 ASN A O 1
ATOM 2570 N N . ASN A 1 305 ? 12.946 0.250 7.232 1.00 89.44 305 ASN A N 1
ATOM 2571 C CA . ASN A 1 305 ? 12.635 -0.831 6.281 1.00 89.44 305 ASN A CA 1
ATOM 2572 C C . ASN A 1 305 ? 11.618 -1.857 6.832 1.00 89.44 305 ASN A C 1
ATOM 2574 O O . ASN A 1 305 ? 10.871 -2.464 6.061 1.00 89.44 305 ASN A O 1
ATOM 2578 N N . ASP A 1 306 ? 11.535 -1.999 8.158 1.00 86.94 306 ASP A N 1
ATOM 2579 C CA . ASP A 1 306 ? 10.640 -2.940 8.846 1.00 86.94 306 ASP A CA 1
ATOM 2580 C C . ASP A 1 306 ? 9.259 -2.346 9.179 1.00 86.94 306 ASP A C 1
ATOM 2582 O O . ASP A 1 306 ? 8.395 -3.037 9.719 1.00 86.94 306 ASP A O 1
ATOM 2586 N N . GLY A 1 307 ? 9.022 -1.071 8.859 1.00 89.25 307 GLY A N 1
ATOM 2587 C CA . GLY A 1 307 ? 7.811 -0.348 9.235 1.00 89.25 307 GLY A CA 1
ATOM 2588 C C . GLY A 1 307 ? 8.137 0.812 10.167 1.00 89.25 307 GLY A C 1
ATOM 2589 O O . GLY A 1 307 ? 8.680 1.825 9.732 1.00 89.25 307 GLY A O 1
ATOM 2590 N N . THR A 1 308 ? 7.771 0.712 11.443 1.00 92.56 308 THR A N 1
ATOM 2591 C CA . THR A 1 308 ? 7.916 1.812 12.409 1.00 92.56 308 THR A CA 1
ATOM 2592 C C . THR A 1 308 ? 9.153 1.666 13.296 1.00 92.56 308 THR A C 1
ATOM 2594 O O . THR A 1 308 ? 9.403 0.592 13.835 1.00 92.56 308 THR A O 1
ATOM 2597 N N . LYS A 1 309 ? 9.862 2.770 13.557 1.00 92.19 309 LYS A N 1
ATOM 2598 C CA . LYS A 1 309 ? 10.998 2.837 14.501 1.00 92.19 309 LYS A CA 1
ATOM 2599 C C . LYS A 1 309 ? 10.602 3.038 15.957 1.00 92.19 309 LYS A C 1
ATOM 2601 O O . LYS A 1 309 ? 11.351 2.680 16.859 1.00 92.19 309 LYS A O 1
ATOM 2606 N N . ILE A 1 310 ? 9.471 3.696 16.178 1.00 90.81 310 ILE A N 1
ATOM 2607 C CA . ILE A 1 310 ? 8.940 3.947 17.518 1.00 90.81 310 ILE A CA 1
ATOM 2608 C C . ILE A 1 310 ? 7.879 2.902 17.854 1.00 90.81 310 ILE A C 1
ATOM 2610 O O . ILE A 1 310 ? 7.561 2.051 17.024 1.00 90.81 310 ILE A O 1
ATOM 2614 N N . ASN A 1 311 ? 7.315 2.965 19.063 1.00 91.94 311 ASN A N 1
ATOM 2615 C CA . ASN A 1 311 ? 6.217 2.082 19.441 1.00 91.94 311 ASN A CA 1
ATOM 2616 C C . ASN A 1 311 ? 5.098 2.132 18.377 1.00 91.94 311 ASN A C 1
ATOM 2618 O O . ASN A 1 311 ? 4.474 3.176 18.156 1.00 91.94 311 ASN A O 1
ATOM 2622 N N . LYS A 1 312 ? 4.878 0.974 17.739 1.00 90.50 312 LYS A N 1
ATOM 2623 C CA . LYS A 1 312 ? 3.951 0.740 16.626 1.00 90.50 312 LYS A CA 1
ATOM 2624 C C . LYS A 1 312 ? 2.574 1.355 16.862 1.00 90.50 312 LYS A C 1
ATOM 2626 O O . LYS A 1 312 ? 2.026 2.001 15.966 1.00 90.50 312 LYS A O 1
ATOM 2631 N N . TYR A 1 313 ? 2.020 1.159 18.056 1.00 91.06 313 TYR A N 1
ATOM 2632 C CA . TYR A 1 313 ? 0.653 1.556 18.374 1.00 91.06 313 TYR A CA 1
ATOM 2633 C C . TYR A 1 313 ? 0.556 2.966 18.935 1.00 91.06 313 TYR A C 1
ATOM 2635 O O . TYR A 1 313 ? -0.470 3.607 18.740 1.00 91.06 313 TYR A O 1
ATOM 2643 N N . GLU A 1 314 ? 1.614 3.505 19.538 1.00 92.38 314 GLU A N 1
ATOM 2644 C CA . GLU A 1 314 ? 1.639 4.926 19.900 1.00 92.38 314 GLU A CA 1
ATOM 2645 C C . GLU A 1 314 ? 1.712 5.823 18.659 1.00 92.38 314 GLU A C 1
ATOM 2647 O O . GLU A 1 314 ? 1.012 6.836 18.588 1.00 92.38 314 GLU A O 1
ATOM 2652 N N . LEU A 1 315 ? 2.470 5.422 17.628 1.00 95.62 315 LEU A N 1
ATOM 2653 C CA . LEU A 1 315 ? 2.448 6.117 16.338 1.00 95.62 315 LEU A CA 1
ATOM 2654 C C . LEU A 1 315 ? 1.066 6.029 15.677 1.00 95.62 315 LEU A C 1
ATOM 2656 O O . LEU A 1 315 ? 0.556 7.036 15.186 1.00 95.62 315 LEU A O 1
ATOM 2660 N N . LEU A 1 316 ? 0.445 4.846 15.696 1.00 95.44 316 LEU A N 1
ATOM 2661 C CA . LEU A 1 316 ? -0.881 4.642 15.115 1.00 95.44 316 LEU A CA 1
ATOM 2662 C C . LEU A 1 316 ? -1.961 5.433 15.869 1.00 95.44 316 LEU A C 1
ATOM 2664 O O . LEU A 1 316 ? -2.762 6.110 15.231 1.00 95.44 316 LEU A O 1
ATOM 2668 N N . LYS A 1 317 ? -1.940 5.450 17.211 1.00 94.88 317 LYS A N 1
ATOM 2669 C CA . LYS A 1 317 ? -2.807 6.312 18.039 1.00 94.88 317 LYS A CA 1
ATOM 2670 C C . LYS A 1 317 ? -2.598 7.784 17.696 1.00 94.88 317 LYS A C 1
ATOM 2672 O O . LYS A 1 317 ? -3.567 8.522 17.547 1.00 94.88 317 LYS A O 1
ATOM 2677 N N . LYS A 1 318 ? -1.345 8.228 17.555 1.00 95.94 318 LYS A N 1
ATOM 2678 C CA . LYS A 1 318 ? -1.040 9.604 17.148 1.00 95.94 318 LYS A CA 1
ATOM 2679 C C . LYS A 1 318 ? -1.647 9.923 15.781 1.00 95.94 318 LYS A C 1
ATOM 2681 O O . LYS A 1 318 ? -2.301 10.952 15.646 1.00 95.94 318 LYS A O 1
ATOM 2686 N N . TYR A 1 319 ? -1.478 9.042 14.802 1.00 97.19 319 TYR A N 1
ATOM 2687 C CA . TYR A 1 319 ? -2.019 9.218 13.457 1.00 97.19 319 TYR A CA 1
ATOM 2688 C C . TYR A 1 319 ? -3.552 9.262 13.439 1.00 97.19 319 TYR A C 1
ATOM 2690 O O . TYR A 1 319 ? -4.129 10.206 12.903 1.00 97.19 319 TYR A O 1
ATOM 2698 N N . ILE A 1 320 ? -4.202 8.303 14.107 1.00 96.69 320 ILE A N 1
ATOM 2699 C CA . ILE A 1 320 ? -5.663 8.249 14.249 1.00 96.69 320 ILE A CA 1
ATOM 2700 C C . ILE A 1 320 ? -6.189 9.510 14.940 1.00 96.69 320 ILE A C 1
ATOM 2702 O O . ILE A 1 320 ? -7.227 10.015 14.536 1.00 96.69 320 ILE A O 1
ATOM 2706 N N . SER A 1 321 ? -5.457 10.087 15.903 1.00 97.06 321 SER A N 1
ATOM 2707 C CA . SER A 1 321 ? -5.898 11.309 16.598 1.00 97.06 321 SER A CA 1
ATOM 2708 C C . SER A 1 321 ? -6.088 12.522 15.684 1.00 97.06 321 SER A C 1
ATOM 2710 O O . SER A 1 321 ? -6.757 13.482 16.065 1.00 97.06 321 SER A O 1
ATOM 2712 N N . PHE A 1 322 ? -5.515 12.497 14.478 1.00 97.06 322 PHE A N 1
ATOM 2713 C CA . PHE A 1 322 ? -5.706 13.537 13.473 1.00 97.06 322 PHE A CA 1
ATOM 2714 C C . PHE A 1 322 ? -6.933 13.312 12.588 1.00 97.06 322 PHE A C 1
ATOM 2716 O O . PHE A 1 322 ? -7.223 14.156 11.742 1.00 97.06 322 PHE A O 1
ATOM 2723 N N . PHE A 1 323 ? -7.656 12.204 12.760 1.00 96.31 323 PHE A N 1
ATOM 2724 C CA . PHE A 1 323 ? -8.819 11.898 11.945 1.00 96.31 323 PHE A CA 1
ATOM 2725 C C . PHE A 1 323 ? -9.975 12.829 12.310 1.00 96.31 323 PHE A C 1
ATOM 2727 O O . PHE A 1 323 ? -10.391 12.908 13.462 1.00 96.31 323 PHE A O 1
ATOM 2734 N N . ASP A 1 324 ? -10.506 13.518 11.303 1.00 93.62 324 ASP A N 1
ATOM 2735 C CA . ASP A 1 324 ? -11.629 14.451 11.437 1.00 93.62 324 ASP A CA 1
ATOM 2736 C C . ASP A 1 324 ? -12.754 14.216 10.414 1.00 93.62 324 ASP A C 1
ATOM 2738 O O . ASP A 1 324 ? -13.832 14.786 10.550 1.00 93.62 324 ASP A O 1
ATOM 2742 N N . ASN A 1 325 ? -12.550 13.329 9.436 1.00 94.38 325 ASN A N 1
ATOM 2743 C CA . ASN A 1 325 ? -13.579 12.860 8.514 1.00 94.38 325 ASN A CA 1
ATOM 2744 C C . ASN A 1 325 ? -13.739 11.337 8.613 1.00 94.38 325 ASN A C 1
ATOM 2746 O O . ASN A 1 325 ? -12.844 10.575 8.247 1.00 94.38 325 ASN A O 1
ATOM 2750 N N . TRP A 1 326 ? -14.889 10.885 9.112 1.00 93.19 326 TRP A N 1
ATOM 2751 C CA . TRP A 1 326 ? -15.120 9.473 9.409 1.00 93.19 326 TRP A CA 1
ATOM 2752 C C . TRP A 1 326 ? -15.127 8.602 8.149 1.00 93.19 326 TRP A C 1
ATOM 2754 O O . TRP A 1 326 ? -14.438 7.581 8.083 1.00 93.19 326 TRP A O 1
ATOM 2764 N N . ASN A 1 327 ? -15.852 9.048 7.124 1.00 90.94 327 ASN A N 1
ATOM 2765 C CA . ASN A 1 327 ? -16.028 8.310 5.876 1.00 90.94 327 ASN A CA 1
ATOM 2766 C C . ASN A 1 327 ? -14.691 8.155 5.141 1.00 90.94 327 ASN A C 1
ATOM 2768 O O . ASN A 1 327 ? -14.351 7.080 4.648 1.00 90.94 327 ASN A O 1
ATOM 2772 N N . PHE A 1 328 ? -13.898 9.227 5.102 1.00 91.25 328 PHE A N 1
ATOM 2773 C CA . PHE A 1 328 ? -12.600 9.229 4.436 1.00 91.25 328 PHE A CA 1
ATOM 2774 C C . PHE A 1 328 ? -11.543 8.456 5.201 1.00 91.25 328 PHE A C 1
ATOM 2776 O O . PHE A 1 328 ? -10.718 7.788 4.573 1.00 91.25 328 PHE A O 1
ATOM 2783 N N . HIS A 1 329 ? -11.548 8.519 6.530 1.00 93.44 329 HIS A N 1
ATOM 2784 C CA . HIS A 1 329 ? -10.457 7.955 7.305 1.00 93.44 329 HIS A CA 1
ATOM 2785 C C . HIS A 1 329 ? -10.718 6.530 7.775 1.00 93.44 329 HIS A C 1
ATOM 2787 O O . HIS A 1 329 ? -9.799 5.729 7.649 1.00 93.44 329 HIS A O 1
ATOM 2793 N N . PHE A 1 330 ? -11.929 6.204 8.245 1.00 90.69 330 PHE A N 1
ATOM 2794 C CA . PHE A 1 330 ? -12.286 4.885 8.783 1.00 90.69 330 PHE A CA 1
ATOM 2795 C C . PHE A 1 330 ? -13.045 4.006 7.781 1.00 90.69 330 PHE A C 1
ATOM 2797 O O . PHE A 1 330 ? -12.624 2.873 7.535 1.00 90.69 330 PHE A O 1
ATOM 2804 N N . GLU A 1 331 ? -14.135 4.504 7.180 1.00 84.38 331 GLU A N 1
ATOM 2805 C CA . GLU A 1 331 ? -14.988 3.684 6.291 1.00 84.38 331 GLU A CA 1
ATOM 2806 C C . GLU A 1 331 ? -14.324 3.338 4.952 1.00 84.38 331 GLU A C 1
ATOM 2808 O O . GLU A 1 331 ? -14.720 2.385 4.281 1.00 84.38 331 GLU A O 1
ATOM 2813 N N . SER A 1 332 ? -13.237 4.027 4.602 1.00 82.75 332 SER A N 1
ATOM 2814 C CA . SER A 1 332 ? -12.354 3.710 3.473 1.00 82.75 332 SER A CA 1
ATOM 2815 C C . SER A 1 332 ? -11.458 2.479 3.714 1.00 82.75 332 SER A C 1
ATOM 2817 O O . SER A 1 332 ? -10.322 2.420 3.237 1.00 82.75 332 SER A O 1
ATOM 2819 N N . ASN A 1 333 ? -11.960 1.486 4.458 1.00 83.94 333 ASN A N 1
ATOM 2820 C CA . ASN A 1 333 ? -11.253 0.273 4.879 1.00 83.94 333 ASN A CA 1
ATOM 2821 C C . ASN A 1 333 ? -9.928 0.573 5.599 1.00 83.94 333 ASN A C 1
ATOM 2823 O O . ASN A 1 333 ? -8.873 0.067 5.215 1.00 83.94 333 ASN A O 1
ATOM 2827 N N . PHE A 1 334 ? -9.960 1.417 6.635 1.00 91.94 334 PHE A N 1
ATOM 2828 C CA . PHE A 1 334 ? -8.801 1.556 7.517 1.00 91.94 334 PHE A CA 1
ATOM 2829 C C . PHE A 1 334 ? -8.487 0.234 8.208 1.00 91.94 334 PHE A C 1
ATOM 2831 O O . PHE A 1 334 ? -9.392 -0.431 8.716 1.00 91.94 334 PHE A O 1
ATOM 2838 N N . ILE A 1 335 ? -7.204 -0.118 8.226 1.00 93.19 335 ILE A N 1
ATOM 2839 C CA . ILE A 1 335 ? -6.709 -1.349 8.827 1.00 93.19 335 ILE A CA 1
ATOM 2840 C C . ILE A 1 335 ? -6.061 -1.015 10.172 1.00 93.19 335 ILE A C 1
ATOM 2842 O O . ILE A 1 335 ? -5.172 -0.167 10.242 1.00 93.19 335 ILE A O 1
ATOM 2846 N N . PHE A 1 336 ? -6.501 -1.688 11.236 1.00 91.75 336 PHE A N 1
ATOM 2847 C CA . PHE A 1 336 ? -6.013 -1.470 12.604 1.00 91.75 336 PHE A CA 1
ATOM 2848 C C . PHE A 1 336 ? -4.715 -2.221 12.913 1.00 91.75 336 PHE A C 1
ATOM 2850 O O . PHE A 1 336 ? -4.623 -2.891 13.933 1.00 91.75 336 PHE A O 1
ATOM 2857 N N . ASP A 1 337 ? -3.707 -2.115 12.055 1.00 90.19 337 ASP A N 1
ATOM 2858 C CA . ASP A 1 337 ? -2.366 -2.623 12.337 1.00 90.19 337 ASP A CA 1
ATOM 2859 C C . ASP A 1 337 ? -1.300 -1.565 12.025 1.00 90.19 337 ASP A C 1
ATOM 2861 O O . ASP A 1 337 ? -1.594 -0.452 11.585 1.00 90.19 337 ASP A O 1
ATOM 2865 N N . SER A 1 338 ? -0.052 -1.890 12.349 1.00 91.12 338 SER A N 1
ATOM 2866 C CA . SER A 1 338 ? 1.098 -1.001 12.170 1.00 91.12 338 SER A CA 1
ATOM 2867 C C . SER A 1 338 ? 2.142 -1.647 11.255 1.00 91.12 338 SER A C 1
ATOM 2869 O O . SER A 1 338 ? 3.347 -1.452 11.418 1.00 91.12 338 SER A O 1
ATOM 2871 N N . GLU A 1 339 ? 1.681 -2.468 10.309 1.00 91.44 339 GLU A N 1
ATOM 2872 C CA . GLU A 1 339 ? 2.550 -3.167 9.366 1.00 91.44 339 GLU A CA 1
ATOM 2873 C C . GLU A 1 339 ? 3.056 -2.223 8.272 1.00 91.44 339 GLU A C 1
ATOM 2875 O O . GLU A 1 339 ? 2.381 -1.267 7.880 1.00 91.44 339 GLU A O 1
ATOM 2880 N N . LYS A 1 340 ? 4.256 -2.493 7.737 1.00 91.88 340 LYS A N 1
ATOM 2881 C CA . LYS A 1 340 ? 4.899 -1.625 6.731 1.00 91.88 340 LYS A CA 1
ATOM 2882 C C . LYS A 1 340 ? 4.014 -1.360 5.509 1.00 91.88 340 LYS A C 1
ATOM 2884 O O . LYS A 1 340 ? 3.961 -0.240 5.012 1.00 91.88 340 LYS A O 1
ATOM 2889 N N . LYS A 1 341 ? 3.278 -2.383 5.057 1.00 90.81 341 LYS A N 1
ATOM 2890 C CA . LYS A 1 341 ? 2.353 -2.282 3.922 1.00 90.81 341 LYS A CA 1
ATOM 2891 C C . LYS A 1 341 ? 1.188 -1.345 4.247 1.00 90.81 341 LYS A C 1
ATOM 2893 O O . LYS A 1 341 ? 0.885 -0.459 3.461 1.00 90.81 341 LYS A O 1
ATOM 2898 N N . THR A 1 342 ? 0.597 -1.487 5.429 1.00 92.50 342 THR A N 1
ATOM 2899 C CA . THR A 1 342 ? -0.501 -0.631 5.887 1.00 92.50 342 THR A CA 1
ATOM 2900 C C . THR A 1 342 ? -0.051 0.817 6.057 1.00 92.50 342 THR A C 1
ATOM 2902 O O . THR A 1 342 ? -0.762 1.736 5.656 1.00 92.50 342 THR A O 1
ATOM 2905 N N . TRP A 1 343 ? 1.151 1.050 6.594 1.00 95.44 343 TRP A N 1
ATOM 2906 C CA . TRP A 1 343 ? 1.721 2.397 6.663 1.00 95.44 343 TRP A CA 1
ATOM 2907 C C . TRP A 1 343 ? 1.969 3.000 5.291 1.00 95.44 343 TRP A C 1
ATOM 2909 O O . TRP A 1 343 ? 1.619 4.157 5.077 1.00 95.44 343 TRP A O 1
ATOM 2919 N N . ARG A 1 344 ? 2.519 2.224 4.356 1.00 94.25 344 ARG A N 1
ATOM 2920 C CA . ARG A 1 344 ? 2.661 2.647 2.963 1.00 94.25 344 ARG A CA 1
ATOM 2921 C C . ARG A 1 344 ? 1.317 3.084 2.386 1.00 94.25 344 ARG A C 1
ATOM 2923 O O . ARG A 1 344 ? 1.206 4.207 1.904 1.00 94.25 344 ARG A O 1
ATOM 2930 N N . ASP A 1 345 ? 0.292 2.249 2.521 1.00 92.62 345 ASP A N 1
ATOM 2931 C CA . ASP A 1 345 ? -1.053 2.556 2.037 1.00 92.62 345 ASP A CA 1
ATOM 2932 C C . ASP A 1 345 ? -1.618 3.818 2.709 1.00 92.62 345 ASP A C 1
ATOM 2934 O O . ASP A 1 345 ? -2.190 4.670 2.035 1.00 92.62 345 ASP A O 1
ATOM 2938 N N . ASN A 1 346 ? -1.413 3.996 4.018 1.00 94.88 346 ASN A N 1
ATOM 2939 C CA . ASN A 1 346 ? -1.845 5.187 4.756 1.00 94.88 346 ASN A CA 1
ATOM 2940 C C . ASN A 1 346 ? -1.161 6.473 4.274 1.00 94.88 346 ASN A C 1
ATOM 2942 O O . ASN A 1 346 ? -1.841 7.472 4.040 1.00 94.88 346 ASN A O 1
ATOM 2946 N N . LEU A 1 347 ? 0.163 6.451 4.100 1.00 96.12 347 LEU A N 1
ATOM 2947 C CA . LEU A 1 347 ? 0.936 7.611 3.645 1.00 96.12 347 LEU A CA 1
ATOM 2948 C C . LEU A 1 347 ? 0.549 8.025 2.219 1.00 96.12 347 LEU A C 1
ATOM 2950 O O . LEU A 1 347 ? 0.507 9.211 1.907 1.00 96.12 347 LEU A O 1
ATOM 2954 N N . LEU A 1 348 ? 0.239 7.049 1.366 1.00 94.25 348 LEU A N 1
ATOM 2955 C CA . LEU A 1 348 ? -0.040 7.247 -0.054 1.00 94.25 348 LEU A CA 1
ATOM 2956 C C . LEU A 1 348 ? -1.520 7.506 -0.385 1.00 94.25 348 LEU A C 1
ATOM 2958 O O . LEU A 1 348 ? -1.834 7.833 -1.536 1.00 94.25 348 LEU A O 1
ATOM 2962 N N . ASN A 1 349 ? -2.425 7.361 0.587 1.00 92.88 349 ASN A N 1
ATOM 2963 C CA . ASN A 1 349 ? -3.865 7.499 0.392 1.00 92.88 349 ASN A CA 1
ATOM 2964 C C . ASN A 1 349 ? -4.306 8.970 0.383 1.00 92.88 349 ASN A C 1
ATOM 2966 O O . ASN A 1 349 ? -4.169 9.686 1.376 1.00 92.88 349 ASN A O 1
ATOM 2970 N N . ILE A 1 350 ? -4.926 9.396 -0.722 1.00 91.62 350 ILE A N 1
ATOM 2971 C CA . ILE A 1 350 ? -5.429 10.764 -0.894 1.00 91.62 350 ILE A CA 1
ATOM 2972 C C . ILE A 1 350 ? -6.472 11.161 0.165 1.00 91.62 350 ILE A C 1
ATOM 2974 O O . ILE A 1 350 ? -6.494 12.298 0.623 1.00 91.62 350 ILE A O 1
ATOM 2978 N N . ASN A 1 351 ? -7.280 10.211 0.637 1.00 93.06 351 ASN A N 1
ATOM 2979 C CA . ASN A 1 351 ? -8.283 10.465 1.668 1.00 93.06 351 ASN A CA 1
ATOM 2980 C C . ASN A 1 351 ? -7.667 10.660 3.058 1.00 93.06 351 ASN A C 1
ATOM 2982 O O . ASN A 1 351 ? -8.373 11.089 3.958 1.00 93.06 351 ASN A O 1
ATOM 2986 N N . ARG A 1 352 ? -6.379 10.341 3.256 1.00 94.00 352 ARG A N 1
ATOM 2987 C CA . ARG A 1 352 ? -5.679 10.455 4.548 1.00 94.00 352 ARG A CA 1
ATOM 2988 C C . ARG A 1 352 ? -4.539 11.476 4.521 1.00 94.00 352 ARG A C 1
ATOM 2990 O O . ARG A 1 352 ? -3.698 11.484 5.420 1.00 94.00 352 ARG A O 1
ATOM 2997 N N . ARG A 1 353 ? -4.517 12.372 3.527 1.00 93.69 353 ARG A N 1
ATOM 2998 C CA . ARG A 1 353 ? -3.460 13.388 3.392 1.00 93.69 353 ARG A CA 1
ATOM 2999 C C . ARG A 1 353 ? -3.358 14.313 4.577 1.00 93.69 353 ARG A C 1
ATOM 3001 O O . ARG A 1 353 ? -2.259 14.530 5.059 1.00 93.69 353 ARG A O 1
ATOM 3008 N N . LYS A 1 354 ? -4.484 14.809 5.079 1.00 95.25 354 LYS A N 1
ATOM 3009 C CA . LYS A 1 354 ? -4.487 15.698 6.238 1.00 95.25 354 LYS A CA 1
ATOM 3010 C C . LYS A 1 354 ? -3.884 15.037 7.490 1.00 95.25 354 LYS A C 1
ATOM 3012 O O . LYS A 1 354 ? -2.956 15.609 8.060 1.00 95.25 354 LYS A O 1
ATOM 3017 N N . PRO A 1 355 ? -4.299 13.821 7.899 1.00 96.62 355 PRO A N 1
ATOM 3018 C CA . PRO A 1 355 ? -3.601 13.081 8.951 1.00 96.62 355 PRO A CA 1
ATOM 3019 C C . PRO A 1 355 ? -2.105 12.865 8.684 1.00 96.62 355 PRO A C 1
ATOM 3021 O O . PRO A 1 355 ? -1.293 13.009 9.599 1.00 96.62 355 PRO A O 1
ATOM 3024 N N . THR A 1 356 ? -1.731 12.537 7.442 1.00 97.38 356 THR A N 1
ATOM 3025 C CA . THR A 1 356 ? -0.330 12.327 7.041 1.00 97.38 356 TH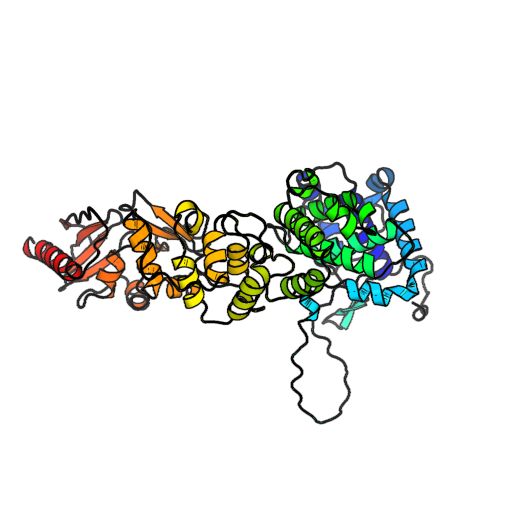R A CA 1
ATOM 3026 C C . TH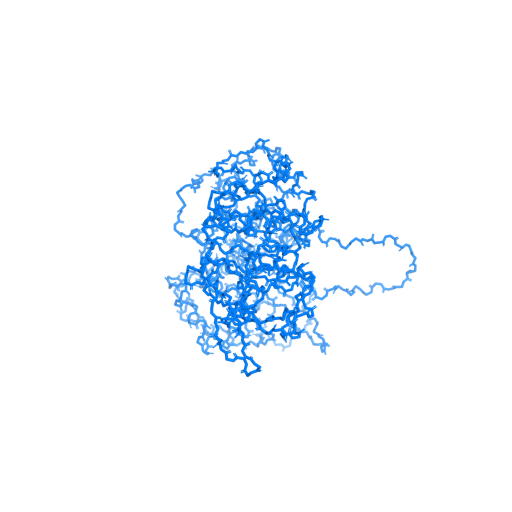R A 1 356 ? 0.487 13.613 7.151 1.00 97.38 356 THR A C 1
ATOM 3028 O O . THR A 1 356 ? 1.566 13.598 7.741 1.00 97.38 356 THR A O 1
ATOM 3031 N N . GLU A 1 357 ? -0.055 14.735 6.687 1.00 96.69 357 GLU A N 1
ATOM 3032 C CA . GLU A 1 357 ? 0.561 16.056 6.777 1.00 96.69 357 GLU A CA 1
ATOM 3033 C C . GLU A 1 357 ? 0.774 16.462 8.234 1.00 96.69 357 GLU A C 1
ATOM 3035 O O . GLU A 1 357 ? 1.885 16.799 8.634 1.00 96.69 357 GLU A O 1
ATOM 3040 N N . LEU A 1 358 ? -0.257 16.349 9.076 1.00 97.19 358 LEU A N 1
ATOM 3041 C CA . LEU A 1 358 ? -0.153 16.683 10.498 1.00 97.19 358 LEU A CA 1
ATOM 3042 C C . LEU A 1 358 ? 0.882 15.805 11.220 1.00 97.19 358 LEU A C 1
ATOM 3044 O O . LEU A 1 358 ? 1.666 16.302 12.036 1.00 97.19 358 LEU A O 1
ATOM 3048 N N . LEU A 1 359 ? 0.940 14.512 10.891 1.00 97.94 359 LEU A N 1
ATOM 3049 C CA . LEU A 1 359 ? 1.950 13.612 11.434 1.00 97.94 359 LEU A CA 1
ATOM 3050 C C . LEU A 1 359 ? 3.365 14.053 11.034 1.00 97.94 359 LEU A C 1
ATOM 3052 O O . LEU A 1 359 ? 4.230 14.198 11.902 1.00 97.94 359 LEU A O 1
ATOM 3056 N N . LEU A 1 360 ? 3.599 14.288 9.743 1.00 98.06 360 LEU A N 1
ATOM 3057 C CA . LEU A 1 360 ? 4.920 14.594 9.190 1.00 98.06 360 LEU A CA 1
ATOM 3058 C C . LEU A 1 360 ? 5.361 16.038 9.423 1.00 98.06 360 LEU A C 1
ATOM 3060 O O . LEU A 1 360 ? 6.556 16.322 9.436 1.00 98.06 360 LEU A O 1
ATOM 3064 N N . MET A 1 361 ? 4.436 16.941 9.725 1.00 97.56 361 MET A N 1
ATOM 3065 C CA . MET A 1 361 ? 4.747 18.277 10.227 1.00 97.56 361 MET A CA 1
ATOM 3066 C C . MET A 1 361 ? 5.080 18.288 11.723 1.00 97.56 361 MET A C 1
ATOM 3068 O O . MET A 1 361 ? 5.512 19.319 12.248 1.00 97.56 361 MET A O 1
ATOM 3072 N N . GLY A 1 362 ? 4.965 17.135 12.390 1.00 95.69 362 GLY A N 1
ATOM 3073 C CA . GLY A 1 362 ? 5.398 16.930 13.767 1.00 95.69 362 GLY A CA 1
ATOM 3074 C C . GLY A 1 362 ? 4.397 17.423 14.808 1.00 95.69 362 GLY A C 1
ATOM 3075 O O . GLY A 1 362 ? 4.791 17.633 15.954 1.00 95.69 362 GLY A O 1
ATOM 3076 N N . TYR A 1 363 ? 3.121 17.594 14.448 1.00 96.44 363 TYR A N 1
ATOM 3077 C CA . TYR A 1 363 ? 2.087 17.987 15.406 1.00 96.44 363 TYR A CA 1
ATOM 3078 C C . TYR A 1 363 ? 1.947 16.942 16.517 1.00 96.44 363 TYR A C 1
ATOM 3080 O O . TYR A 1 363 ? 2.215 15.755 16.316 1.00 96.44 363 TYR A O 1
ATOM 3088 N N . ASN A 1 364 ? 1.541 17.375 17.708 1.00 93.56 364 ASN A N 1
ATOM 3089 C CA . ASN A 1 364 ? 1.275 16.475 18.828 1.00 93.56 364 ASN A CA 1
ATOM 3090 C C . ASN A 1 364 ? -0.081 15.780 18.669 1.00 93.56 364 ASN A C 1
ATOM 3092 O O . ASN A 1 364 ? -0.975 16.304 18.007 1.00 93.56 364 ASN A O 1
ATOM 3096 N N . LYS A 1 365 ? -0.223 14.604 19.296 1.00 90.50 365 LYS A N 1
ATOM 3097 C CA . LYS A 1 365 ? -1.495 13.871 19.378 1.00 90.50 365 LYS A CA 1
ATOM 3098 C C . LYS A 1 365 ? -2.588 14.805 19.916 1.00 90.50 365 LYS A C 1
ATOM 3100 O O . LYS A 1 365 ? -2.351 15.505 20.901 1.00 90.50 365 LYS A O 1
ATOM 3105 N N . ARG A 1 366 ? -3.775 14.799 19.301 1.00 88.62 366 ARG A N 1
ATOM 3106 C CA . ARG A 1 366 ? -4.938 15.520 19.846 1.00 88.62 366 ARG A CA 1
ATOM 3107 C C . ARG A 1 366 ? -5.438 14.816 21.110 1.00 88.62 366 ARG A C 1
ATOM 3109 O O . ARG A 1 366 ? -5.517 13.589 21.142 1.00 88.62 366 ARG A O 1
ATOM 3116 N N . SER A 1 367 ? -5.756 15.588 22.146 1.00 79.94 367 SER A N 1
ATOM 3117 C CA . SER A 1 367 ? -6.286 15.062 23.411 1.00 79.94 367 SER A CA 1
ATOM 3118 C C . SER A 1 367 ? -7.753 14.647 23.312 1.00 79.94 367 SER A C 1
ATOM 3120 O O . SER A 1 367 ? -8.188 13.776 24.058 1.00 79.94 367 SER A O 1
ATOM 3122 N N . GLU A 1 368 ? -8.502 15.252 22.389 1.00 83.12 368 GLU A N 1
ATOM 3123 C CA . GLU A 1 368 ? -9.942 15.059 22.243 1.00 83.12 368 GLU A CA 1
ATOM 3124 C C . GLU A 1 368 ? -10.330 14.818 20.783 1.00 83.12 368 GLU A C 1
ATOM 3126 O O . GLU A 1 368 ? -9.707 15.331 19.847 1.00 83.12 368 GLU A O 1
ATOM 3131 N N . SER A 1 369 ? -11.380 14.020 20.603 1.00 90.00 369 SER A N 1
ATOM 3132 C CA . SER A 1 369 ? -11.985 13.744 19.305 1.00 90.00 369 SER A CA 1
ATOM 3133 C C . SER A 1 369 ? -12.739 14.958 18.755 1.00 90.00 369 SER A C 1
ATOM 3135 O O . SER A 1 369 ? -13.552 15.548 19.460 1.00 90.00 369 SER A O 1
ATOM 3137 N N . SER A 1 370 ? -12.557 15.258 17.465 1.00 91.19 370 SER A N 1
ATOM 3138 C CA . SER A 1 370 ? -13.285 16.322 16.758 1.00 91.19 370 SER A CA 1
ATOM 3139 C C . SER A 1 370 ? -14.609 15.876 16.121 1.00 91.19 370 SER A C 1
ATOM 3141 O O . SER A 1 370 ? -15.278 16.695 15.503 1.00 91.19 370 SER A O 1
ATOM 3143 N N . PHE A 1 371 ? -14.979 14.594 16.214 1.00 92.94 371 PHE A N 1
ATOM 3144 C CA . PHE A 1 371 ? -16.241 14.092 15.655 1.00 92.94 371 PHE A CA 1
ATOM 3145 C C . PHE A 1 371 ? -17.460 14.590 16.442 1.00 92.94 371 PHE A C 1
ATOM 3147 O O . PHE A 1 371 ? -17.499 14.467 17.669 1.00 92.94 371 PHE A O 1
ATOM 3154 N N . GLU A 1 372 ? -18.458 15.107 15.721 1.00 91.25 372 GLU A N 1
ATOM 3155 C CA . GLU A 1 372 ? -19.743 15.545 16.284 1.00 91.25 372 GLU A CA 1
ATOM 3156 C C . GLU A 1 372 ? -20.666 14.362 16.599 1.00 91.25 372 GLU A C 1
ATOM 3158 O O . GLU A 1 372 ? -21.304 14.353 17.652 1.00 91.25 372 GLU A O 1
ATOM 3163 N N . ASP A 1 373 ? -20.700 13.343 15.726 1.00 89.50 373 ASP A N 1
ATOM 3164 C CA . ASP A 1 373 ? -21.489 12.132 15.959 1.00 89.50 373 ASP A CA 1
ATOM 3165 C C . ASP A 1 373 ? -20.996 11.426 17.235 1.00 89.50 373 ASP A C 1
ATOM 3167 O O . ASP A 1 373 ? -19.806 11.098 17.356 1.00 89.50 373 ASP A O 1
ATOM 3171 N N . PRO A 1 374 ? -21.885 11.176 18.210 1.00 85.94 374 PRO A N 1
ATOM 3172 C CA . PRO A 1 374 ? -21.463 10.700 19.515 1.00 85.94 374 PRO A CA 1
ATOM 3173 C C . PRO A 1 374 ? -20.919 9.263 19.468 1.00 85.94 374 PRO A C 1
ATOM 3175 O O . PRO A 1 374 ? -20.041 8.931 20.269 1.00 85.94 374 PRO A O 1
ATOM 3178 N N . TYR A 1 375 ? -21.356 8.425 18.519 1.00 85.69 375 TYR A N 1
ATOM 3179 C CA . TYR A 1 375 ? -20.847 7.061 18.343 1.00 85.69 375 TYR A CA 1
ATOM 3180 C C . TYR A 1 375 ? -19.446 7.067 17.728 1.00 85.69 375 TYR A C 1
ATOM 3182 O O . TYR A 1 375 ? -18.555 6.372 18.218 1.00 85.69 375 TYR A O 1
ATOM 3190 N N . GLN A 1 376 ? -19.221 7.895 16.707 1.00 91.19 376 GLN A N 1
ATOM 3191 C CA . GLN A 1 376 ? -17.901 8.118 16.111 1.00 91.19 376 GLN A CA 1
ATOM 3192 C C . GLN A 1 376 ? -16.923 8.673 17.144 1.00 91.19 376 GLN A C 1
ATOM 3194 O O . GLN A 1 376 ? -15.813 8.162 17.300 1.00 91.19 376 GLN A O 1
ATOM 3199 N N . ARG A 1 377 ? -17.360 9.679 17.911 1.00 90.75 377 ARG A N 1
ATOM 3200 C CA . ARG A 1 377 ? -16.586 10.273 19.004 1.00 90.75 377 ARG A CA 1
ATOM 3201 C C . ARG A 1 377 ? -16.222 9.243 20.069 1.00 90.75 377 ARG A C 1
ATOM 3203 O O . ARG A 1 377 ? -15.073 9.219 20.510 1.00 90.75 377 ARG A O 1
ATOM 3210 N N . TYR A 1 378 ? -17.166 8.384 20.460 1.00 88.31 378 TYR A N 1
ATOM 3211 C CA . TYR A 1 378 ? -16.908 7.296 21.403 1.00 88.31 378 TYR A CA 1
ATOM 3212 C C . TYR A 1 378 ? -15.838 6.341 20.870 1.00 88.31 378 TYR A C 1
ATOM 3214 O O . TYR A 1 378 ? -14.840 6.117 21.548 1.00 88.31 378 TYR A O 1
ATOM 3222 N N . VAL A 1 379 ? -16.006 5.823 19.648 1.00 90.44 379 VAL A N 1
ATOM 3223 C CA . VAL A 1 379 ? -15.039 4.898 19.039 1.00 90.44 379 VAL A CA 1
ATOM 3224 C C . VAL A 1 379 ? -13.659 5.534 18.953 1.00 90.44 379 VAL A C 1
ATOM 3226 O O . VAL A 1 379 ? -12.669 4.907 19.325 1.00 90.44 379 VAL A O 1
ATOM 3229 N N . HIS A 1 380 ? -13.591 6.781 18.491 1.00 93.25 380 HIS A N 1
ATOM 3230 C CA . HIS A 1 380 ? -12.336 7.498 18.353 1.00 93.25 380 HIS A CA 1
ATOM 3231 C C . HIS A 1 380 ? -11.628 7.629 19.707 1.00 93.25 380 HIS A C 1
ATOM 3233 O O . HIS A 1 380 ? -10.489 7.191 19.847 1.00 93.25 380 HIS A O 1
ATOM 3239 N N . ASN A 1 381 ? -12.323 8.117 20.738 1.00 91.12 381 ASN A N 1
ATOM 3240 C CA . ASN A 1 381 ? -11.765 8.225 22.087 1.00 91.12 381 ASN A CA 1
ATOM 3241 C C . ASN A 1 381 ? -11.361 6.860 22.661 1.00 91.12 381 ASN A C 1
ATOM 3243 O O . ASN A 1 381 ? -10.289 6.735 23.250 1.00 91.12 381 ASN A O 1
ATOM 3247 N N . TYR A 1 382 ? -12.185 5.833 22.465 1.00 89.06 382 TYR A N 1
ATOM 3248 C CA . TYR A 1 382 ? -11.919 4.485 22.953 1.00 89.06 382 TYR A CA 1
ATOM 3249 C C . TYR A 1 382 ? -10.642 3.901 22.331 1.00 89.06 382 TYR A C 1
ATOM 3251 O O . TYR A 1 382 ? -9.793 3.377 23.049 1.00 89.06 382 TYR A O 1
ATOM 3259 N N . LEU A 1 383 ? -10.436 4.066 21.020 1.00 91.06 383 LEU A N 1
ATOM 3260 C CA . LEU A 1 383 ? -9.204 3.645 20.341 1.00 91.06 383 LEU A CA 1
ATOM 3261 C C . LEU A 1 383 ? -7.966 4.427 20.812 1.00 91.06 383 LEU A C 1
ATOM 3263 O O . LEU A 1 383 ? -6.873 3.864 20.880 1.00 91.06 383 LEU A O 1
ATOM 3267 N N . LEU A 1 384 ? -8.118 5.717 21.131 1.00 91.50 384 LEU A N 1
ATOM 3268 C CA . LEU A 1 384 ? -7.007 6.582 21.538 1.00 91.50 384 LEU A CA 1
ATOM 3269 C C . LEU A 1 384 ? -6.586 6.421 23.000 1.00 91.50 384 LEU A C 1
ATOM 3271 O O . LEU A 1 384 ? -5.414 6.672 23.304 1.00 91.50 384 LEU A O 1
ATOM 3275 N N . ASN A 1 385 ? -7.528 6.075 23.879 1.00 87.56 385 ASN A N 1
ATOM 3276 C CA . ASN A 1 385 ? -7.367 6.157 25.334 1.00 87.56 385 ASN A CA 1
ATOM 3277 C C . ASN A 1 385 ? -7.388 4.792 26.035 1.00 87.56 385 ASN A C 1
ATOM 3279 O O . ASN A 1 385 ? -7.206 4.735 27.247 1.00 87.56 385 ASN A O 1
ATOM 3283 N N . THR A 1 386 ? -7.579 3.701 25.291 1.00 86.69 386 THR A N 1
ATOM 3284 C CA . THR A 1 386 ? -7.526 2.328 25.816 1.00 86.69 386 THR A CA 1
ATOM 3285 C C . THR A 1 386 ? -6.513 1.475 25.047 1.00 86.69 386 THR A C 1
ATOM 3287 O O . THR A 1 386 ? -5.943 1.904 24.037 1.00 86.69 386 THR A O 1
ATOM 3290 N N . ASP A 1 387 ? -6.321 0.234 25.493 1.00 87.69 387 ASP A N 1
ATOM 3291 C CA . ASP A 1 387 ? -5.498 -0.768 24.804 1.00 87.69 387 ASP A CA 1
ATOM 3292 C C . ASP A 1 387 ? -6.250 -1.493 23.675 1.00 87.69 387 ASP A C 1
ATOM 3294 O O . ASP A 1 387 ? -5.751 -2.468 23.107 1.00 87.69 387 ASP A O 1
ATOM 3298 N N . ALA A 1 388 ? -7.440 -1.011 23.295 1.00 88.62 388 ALA A N 1
ATOM 3299 C CA . ALA A 1 388 ? -8.220 -1.594 22.211 1.00 88.62 388 ALA A CA 1
ATOM 3300 C C . ALA A 1 388 ? -7.443 -1.612 20.891 1.00 88.62 388 ALA A C 1
ATOM 3302 O O . ALA A 1 388 ? -7.418 -2.639 20.223 1.00 88.62 388 ALA A O 1
ATOM 3303 N N . LEU A 1 389 ? -6.757 -0.521 20.529 1.00 90.12 389 LEU A N 1
ATOM 3304 C CA . LEU A 1 389 ? -5.994 -0.474 19.278 1.00 90.12 389 LEU A CA 1
ATOM 3305 C C . LEU A 1 389 ? -4.833 -1.481 19.261 1.00 90.12 389 LEU A C 1
ATOM 3307 O O . LEU A 1 389 ? -4.591 -2.112 18.237 1.00 90.12 389 LEU A O 1
ATOM 3311 N N . ILE A 1 390 ? -4.157 -1.659 20.401 1.00 90.94 390 ILE A N 1
ATOM 3312 C CA . ILE A 1 390 ? -3.093 -2.660 20.567 1.00 90.94 390 ILE A CA 1
ATOM 3313 C C . ILE A 1 390 ? -3.694 -4.056 20.400 1.00 90.94 390 ILE A C 1
ATOM 3315 O O . ILE A 1 390 ? -3.209 -4.858 19.608 1.00 90.94 390 ILE A O 1
ATOM 3319 N N . THR A 1 391 ? -4.813 -4.316 21.082 1.00 88.38 391 THR A N 1
ATOM 3320 C CA . THR A 1 391 ? -5.528 -5.588 20.979 1.00 88.38 391 THR A CA 1
ATOM 3321 C C . THR A 1 391 ? -5.908 -5.907 19.537 1.00 88.38 391 THR A C 1
ATOM 3323 O O . THR A 1 391 ? -5.691 -7.039 19.101 1.00 88.38 391 THR A O 1
ATOM 3326 N N . LEU A 1 392 ? -6.478 -4.935 18.816 1.00 90.31 392 LEU A N 1
ATOM 3327 C CA . LEU A 1 392 ? -6.889 -5.100 17.424 1.00 90.31 392 LEU A CA 1
ATOM 3328 C C . LEU A 1 392 ? -5.688 -5.421 16.533 1.00 90.31 392 LEU A C 1
ATOM 3330 O O . LEU A 1 392 ? -5.755 -6.389 15.785 1.00 90.31 392 LEU A O 1
ATOM 3334 N N . GLY A 1 393 ? -4.587 -4.678 16.645 1.00 90.06 393 GLY A N 1
ATOM 3335 C CA . GLY A 1 393 ? -3.429 -4.897 15.781 1.00 90.06 393 GLY A CA 1
ATOM 3336 C C . GLY A 1 393 ? -2.661 -6.181 16.067 1.00 90.06 393 GLY A C 1
ATOM 3337 O O . GLY A 1 393 ? -2.243 -6.854 15.130 1.00 90.06 393 GLY A O 1
ATOM 3338 N N . GLU A 1 394 ? -2.503 -6.561 17.336 1.00 88.25 394 GLU A N 1
ATOM 3339 C CA . GLU A 1 394 ? -1.721 -7.751 17.698 1.00 88.25 394 GLU A CA 1
ATOM 3340 C C . GLU A 1 394 ? -2.504 -9.049 17.505 1.00 88.25 394 GLU A C 1
ATOM 3342 O O . GLU A 1 394 ? -1.941 -10.055 17.080 1.00 88.25 394 GLU A O 1
ATOM 3347 N N . ASN A 1 395 ? -3.803 -9.043 17.815 1.00 85.62 395 ASN A N 1
ATOM 3348 C CA . ASN A 1 395 ? -4.608 -10.267 17.828 1.00 85.62 395 ASN A CA 1
ATOM 3349 C C . ASN A 1 395 ? -5.509 -10.400 16.595 1.00 85.62 395 ASN A C 1
ATOM 3351 O O . ASN A 1 395 ? -6.004 -11.491 16.312 1.00 85.62 395 ASN A O 1
ATOM 3355 N N . ILE A 1 396 ? -5.765 -9.298 15.884 1.00 87.62 396 ILE A N 1
ATOM 3356 C CA . ILE A 1 396 ? -6.711 -9.234 14.765 1.00 87.62 396 ILE A CA 1
ATOM 3357 C C . ILE A 1 396 ? -6.166 -8.335 13.629 1.00 87.62 396 ILE A C 1
ATOM 3359 O O . ILE A 1 396 ? -6.868 -7.423 13.165 1.00 87.62 396 ILE A O 1
ATOM 3363 N N . PRO A 1 397 ? -4.921 -8.559 13.161 1.00 88.19 397 PRO A N 1
ATOM 3364 C CA . PRO A 1 397 ? -4.332 -7.754 12.092 1.00 88.19 397 PRO A CA 1
ATOM 3365 C C . PRO A 1 397 ? -5.173 -7.828 10.809 1.00 88.19 397 PRO A C 1
ATOM 3367 O O . PRO A 1 397 ? -5.903 -8.799 10.572 1.00 88.19 397 PRO A O 1
ATOM 3370 N N . GLY A 1 398 ? -5.115 -6.785 9.976 1.00 89.25 398 GLY A N 1
ATOM 3371 C CA . GLY A 1 398 ? -5.962 -6.694 8.781 1.00 89.25 398 GLY A CA 1
ATOM 3372 C C . GLY A 1 398 ? -7.448 -6.410 9.055 1.00 89.25 398 GLY A C 1
ATOM 3373 O O . GLY A 1 398 ? -8.263 -6.483 8.131 1.00 89.25 398 GLY A O 1
ATOM 3374 N N . SER A 1 399 ? -7.838 -6.132 10.304 1.00 91.75 399 SER A N 1
ATOM 3375 C CA . SER A 1 399 ? -9.232 -5.857 10.660 1.00 91.75 399 SER A CA 1
ATOM 3376 C C . SER A 1 399 ? -9.689 -4.450 10.272 1.00 91.75 399 SER A C 1
ATOM 3378 O O . SER A 1 399 ? -8.899 -3.510 10.241 1.00 91.75 399 SER A O 1
ATOM 3380 N N . THR A 1 400 ? -10.986 -4.311 9.981 1.00 92.25 400 THR A N 1
ATOM 3381 C CA . THR A 1 400 ? -11.616 -3.063 9.508 1.00 92.25 400 THR A CA 1
ATOM 3382 C C . THR A 1 400 ? -12.877 -2.752 10.303 1.00 92.25 400 THR A C 1
ATOM 3384 O O . THR A 1 400 ? -13.520 -3.665 10.824 1.00 92.25 400 THR A O 1
ATOM 3387 N N . ILE A 1 401 ? -13.261 -1.478 10.389 1.00 91.38 401 ILE A N 1
ATOM 3388 C CA . ILE A 1 401 ? -14.470 -1.054 11.106 1.00 91.38 401 ILE A CA 1
ATOM 3389 C C . ILE A 1 401 ? -15.653 -0.865 10.158 1.00 91.38 401 ILE A C 1
ATOM 3391 O O . ILE A 1 401 ? -15.485 -0.422 9.024 1.00 91.38 401 ILE A O 1
ATOM 3395 N N . LYS A 1 402 ? -16.860 -1.199 10.621 1.00 88.12 402 LYS A N 1
ATOM 3396 C CA . LYS A 1 402 ? -18.117 -0.993 9.890 1.00 88.12 402 LYS A CA 1
ATOM 3397 C C . LYS A 1 402 ? -19.217 -0.510 10.822 1.00 88.12 402 LYS A C 1
ATOM 3399 O O . LYS A 1 402 ? -19.317 -0.979 11.956 1.00 88.12 402 LYS A O 1
ATOM 3404 N N . TYR A 1 403 ? -20.069 0.376 10.319 1.00 86.50 403 TYR A N 1
ATOM 3405 C CA . TYR A 1 403 ? -21.277 0.794 11.022 1.00 86.50 403 TYR A CA 1
ATOM 3406 C C . TYR A 1 403 ? -22.406 -0.235 10.876 1.00 86.50 403 TYR A C 1
ATOM 3408 O O . TYR A 1 403 ? -22.587 -0.843 9.814 1.00 86.50 403 TYR A O 1
ATOM 3416 N N . LYS A 1 404 ? -23.173 -0.446 11.950 1.00 82.75 404 LYS A N 1
ATOM 3417 C CA . LYS A 1 404 ? -24.287 -1.402 12.011 1.00 82.75 404 LYS A CA 1
ATOM 3418 C C . LYS A 1 404 ? -25.490 -0.778 12.715 1.00 82.75 404 LYS A C 1
ATOM 3420 O O . LYS A 1 404 ? -25.693 -0.967 13.913 1.00 82.75 404 LYS A O 1
ATOM 3425 N N . TRP A 1 405 ? -26.324 -0.080 11.943 1.00 74.44 405 TRP A N 1
ATOM 3426 C CA . TRP A 1 405 ? -27.529 0.587 12.453 1.00 74.44 405 TRP A CA 1
ATOM 3427 C C . TRP A 1 405 ? -28.520 -0.387 13.115 1.00 74.44 405 TRP A C 1
ATOM 3429 O O . TRP A 1 405 ? -29.021 -0.120 14.202 1.00 74.44 405 TRP A O 1
ATOM 3439 N N . TRP A 1 406 ? -28.736 -1.571 12.529 1.00 74.75 406 TRP A N 1
ATOM 3440 C CA . TRP A 1 406 ? -29.640 -2.588 13.086 1.00 74.75 406 TRP A CA 1
ATOM 3441 C C . TRP A 1 406 ? -29.072 -3.322 14.321 1.00 74.75 406 TRP A C 1
ATOM 3443 O O . TRP A 1 406 ? -29.769 -4.148 14.908 1.00 74.75 406 TRP A O 1
ATOM 3453 N N . TRP A 1 407 ? -27.829 -3.034 14.733 1.00 71.94 407 TRP A N 1
ATOM 3454 C CA . TRP A 1 407 ? -27.199 -3.559 15.955 1.00 71.94 407 TRP A CA 1
ATOM 3455 C C . TRP A 1 407 ? -27.029 -2.463 17.015 1.00 71.94 407 TRP A C 1
ATOM 3457 O O . TRP A 1 407 ? -25.932 -2.233 17.529 1.00 71.94 407 TRP A O 1
ATOM 3467 N N . GLY A 1 408 ? -28.113 -1.730 17.284 1.00 69.62 408 GLY A N 1
ATOM 3468 C CA . GLY A 1 408 ? -28.135 -0.677 18.300 1.00 69.62 408 GLY A CA 1
ATOM 3469 C C . GLY A 1 408 ? -27.182 0.478 17.992 1.00 69.62 408 GLY A C 1
ATOM 3470 O O . GLY A 1 408 ? -26.508 0.947 18.901 1.00 69.62 408 GLY A O 1
ATOM 3471 N N . ASN A 1 409 ? -27.089 0.887 16.718 1.00 74.75 409 ASN A N 1
ATOM 3472 C CA . ASN A 1 409 ? -26.212 1.973 16.255 1.00 74.75 409 ASN A CA 1
ATOM 3473 C C . ASN A 1 409 ? -24.741 1.798 16.678 1.00 74.75 409 ASN A C 1
ATOM 3475 O O . ASN A 1 409 ? -24.091 2.724 17.153 1.00 74.75 409 ASN A O 1
ATOM 3479 N N . SER A 1 410 ? -24.203 0.589 16.506 1.00 79.12 410 SER A N 1
ATOM 3480 C CA . SER A 1 410 ? -22.837 0.264 16.928 1.00 79.12 410 SER A CA 1
ATOM 3481 C C . SER A 1 410 ? -21.847 0.253 15.770 1.00 79.12 410 SER A C 1
ATOM 3483 O O . SER A 1 410 ? -22.170 -0.142 14.646 1.00 79.12 410 SER A O 1
ATOM 3485 N N . TYR A 1 411 ? -20.596 0.584 16.083 1.00 88.44 411 TYR A N 1
ATOM 3486 C CA . TYR A 1 411 ? -19.467 0.243 15.232 1.00 88.44 411 TYR A CA 1
ATOM 3487 C C . TYR A 1 411 ? -18.896 -1.113 15.619 1.00 88.44 411 TYR A C 1
ATOM 3489 O O . TYR A 1 411 ? -18.733 -1.442 16.797 1.00 88.44 411 TYR A O 1
ATOM 3497 N N . VAL A 1 412 ? -18.569 -1.899 14.602 1.00 88.94 412 VAL A N 1
ATOM 3498 C CA . VAL A 1 412 ? -18.008 -3.233 14.773 1.00 88.94 412 VAL A CA 1
ATOM 3499 C C . VAL A 1 412 ? -16.734 -3.402 13.972 1.00 88.94 412 VAL A C 1
ATOM 3501 O O . VAL A 1 412 ? -16.613 -2.887 12.862 1.00 88.94 412 VAL A O 1
ATOM 3504 N N . VAL A 1 413 ? -15.798 -4.161 14.521 1.00 90.94 413 VAL A N 1
ATOM 3505 C CA . VAL A 1 413 ? -14.556 -4.534 13.862 1.00 90.94 413 VAL A CA 1
ATOM 3506 C C . VAL A 1 413 ? -14.696 -5.936 13.288 1.00 90.94 413 VAL A C 1
ATOM 3508 O O . VAL A 1 413 ? -14.967 -6.910 13.996 1.00 90.94 413 VAL A O 1
ATOM 3511 N N . HIS A 1 414 ? -14.519 -6.017 11.975 1.00 90.06 414 HIS A N 1
ATOM 3512 C CA . HIS A 1 414 ? -14.481 -7.249 11.212 1.00 90.06 414 HIS A CA 1
ATOM 3513 C C . HIS A 1 414 ? -13.030 -7.713 11.069 1.00 90.06 414 HIS A C 1
ATOM 3515 O O . HIS A 1 414 ? -12.240 -7.008 10.432 1.00 90.06 414 HIS A O 1
ATOM 3521 N N . PRO A 1 415 ? -12.676 -8.901 11.590 1.00 89.25 415 PRO A N 1
ATOM 3522 C CA . PRO A 1 415 ? -11.406 -9.534 11.261 1.00 89.25 415 PRO A CA 1
ATOM 3523 C C . PRO A 1 415 ? -11.265 -9.769 9.754 1.00 89.25 415 PRO A C 1
ATOM 3525 O O . PRO A 1 415 ? -12.264 -9.943 9.042 1.00 89.25 415 PRO A O 1
ATOM 3528 N N . TYR A 1 416 ? -10.023 -9.819 9.275 1.00 85.50 416 TYR A N 1
ATOM 3529 C CA . TYR A 1 416 ? -9.721 -10.062 7.867 1.00 85.50 416 TYR A CA 1
ATOM 3530 C C . TYR A 1 416 ? -10.410 -11.338 7.348 1.00 85.50 416 TYR A C 1
ATOM 3532 O O . TYR A 1 416 ? -10.376 -12.387 7.993 1.00 85.50 416 TYR A O 1
ATOM 3540 N N . ASN A 1 417 ? -11.079 -11.242 6.192 1.00 82.00 417 ASN A N 1
ATOM 3541 C CA . ASN A 1 417 ? -11.850 -12.326 5.563 1.00 82.00 417 ASN A CA 1
ATOM 3542 C C . ASN A 1 417 ? -12.909 -13.010 6.458 1.00 82.00 417 ASN A C 1
ATOM 3544 O O . ASN A 1 417 ? -13.381 -14.107 6.146 1.00 82.00 417 ASN A O 1
ATOM 3548 N N . CYS A 1 418 ? -13.347 -12.370 7.547 1.00 82.00 418 CYS A N 1
ATOM 3549 C CA . CYS A 1 418 ? -14.314 -12.966 8.457 1.00 82.00 418 CYS A CA 1
ATOM 3550 C C . CYS A 1 418 ? -15.767 -12.662 8.066 1.00 82.00 418 CYS A C 1
ATOM 3552 O O . CYS A 1 418 ? -16.220 -11.516 8.091 1.00 82.00 418 CYS A O 1
ATOM 3554 N N . LYS A 1 419 ? -16.521 -13.729 7.772 1.00 77.88 419 LYS A N 1
ATOM 3555 C CA . LYS A 1 419 ? -17.969 -13.681 7.496 1.00 77.88 419 LYS A CA 1
ATOM 3556 C C . LYS A 1 419 ? -18.839 -14.092 8.691 1.00 77.88 419 LYS A C 1
ATOM 3558 O O . LYS A 1 419 ? -20.040 -13.859 8.670 1.00 77.88 419 LYS A O 1
ATOM 3563 N N . ALA A 1 420 ? -18.253 -14.723 9.710 1.00 81.44 420 ALA A N 1
ATOM 3564 C CA . ALA A 1 420 ? -18.988 -15.267 10.848 1.00 81.44 420 ALA A CA 1
ATOM 3565 C C . ALA A 1 420 ? -19.284 -14.187 11.899 1.00 81.44 420 ALA A C 1
ATOM 3567 O O . ALA A 1 420 ? -18.361 -13.569 12.426 1.00 81.44 420 ALA A O 1
ATOM 3568 N N . GLU A 1 421 ? -20.562 -13.998 12.243 1.00 77.06 421 GLU A N 1
ATOM 3569 C CA . GLU A 1 421 ? -21.001 -12.947 13.177 1.00 77.06 421 GLU A CA 1
ATOM 3570 C C . GLU A 1 421 ? -20.423 -13.096 14.589 1.00 77.06 421 GLU A C 1
ATOM 3572 O O . GLU A 1 421 ? -20.074 -12.110 15.231 1.00 77.06 421 GLU A O 1
ATOM 3577 N N . TRP A 1 422 ? -20.258 -14.330 15.064 1.00 77.06 422 TRP A N 1
ATOM 3578 C CA . TRP A 1 422 ? -19.734 -14.620 16.402 1.00 77.06 422 TRP A CA 1
ATOM 3579 C C . TRP A 1 422 ? -18.240 -14.294 16.565 1.00 77.06 422 TRP A C 1
ATOM 3581 O O . TRP A 1 422 ? -17.731 -14.349 17.677 1.00 77.06 422 TRP A O 1
ATOM 3591 N N . LYS A 1 423 ? -17.541 -13.928 15.482 1.00 81.25 423 LYS A N 1
ATOM 3592 C CA . LYS A 1 423 ? -16.140 -13.471 15.489 1.00 81.25 423 LYS A CA 1
ATOM 3593 C C . LYS A 1 423 ? -16.000 -11.951 15.328 1.00 81.25 423 LYS A C 1
ATOM 3595 O O . LYS A 1 423 ? -14.891 -11.453 15.156 1.00 81.25 423 LYS A O 1
ATOM 3600 N N . ILE A 1 424 ? -17.112 -11.216 15.303 1.00 87.06 424 ILE A N 1
ATOM 3601 C CA . ILE A 1 424 ? -17.120 -9.759 15.145 1.00 87.06 424 ILE A CA 1
ATOM 3602 C C . ILE A 1 424 ? -16.975 -9.100 16.519 1.00 87.06 424 ILE A C 1
ATOM 3604 O O . ILE A 1 424 ? -17.661 -9.478 17.472 1.00 87.06 424 ILE A O 1
ATOM 3608 N N . TYR A 1 425 ? -16.106 -8.094 16.599 1.00 89.06 425 TYR A N 1
ATOM 3609 C CA . TYR A 1 425 ? -15.836 -7.332 17.817 1.00 89.06 425 TYR A CA 1
ATOM 3610 C C . TYR A 1 425 ? -16.655 -6.049 17.821 1.00 89.06 425 TYR A C 1
ATOM 3612 O O . TYR A 1 425 ? -16.750 -5.371 16.803 1.00 89.06 425 TYR A O 1
ATOM 3620 N N . TYR A 1 426 ? -17.243 -5.696 18.957 1.00 86.56 426 TYR A N 1
ATOM 3621 C CA . TYR A 1 426 ? -18.051 -4.483 19.074 1.00 86.56 426 TYR A CA 1
ATOM 3622 C C . TYR A 1 426 ? -17.219 -3.392 19.730 1.00 86.56 426 TYR A C 1
ATOM 3624 O O . TYR A 1 426 ? -16.646 -3.631 20.789 1.00 86.56 426 TYR A O 1
ATOM 3632 N N . ILE A 1 427 ? -17.177 -2.196 19.143 1.00 87.25 427 ILE A N 1
ATOM 3633 C CA . ILE A 1 427 ? -16.637 -1.013 19.816 1.00 87.25 427 ILE A CA 1
ATOM 3634 C C . ILE A 1 427 ? -17.824 -0.253 20.394 1.00 87.25 427 ILE A C 1
ATOM 3636 O O . ILE A 1 427 ? -18.451 0.571 19.732 1.00 87.25 427 ILE A O 1
ATOM 3640 N N . HIS A 1 428 ? -18.172 -0.607 21.627 1.00 83.44 428 HIS A N 1
ATOM 3641 C CA . HIS A 1 428 ? -19.375 -0.138 22.300 1.00 83.44 428 HIS A CA 1
ATOM 3642 C C . HIS A 1 428 ? -19.113 0.022 23.800 1.00 83.44 428 HIS A C 1
ATOM 3644 O O . HIS A 1 428 ? -18.372 -0.774 24.378 1.00 83.44 428 HIS A O 1
ATOM 3650 N N . TYR A 1 429 ? -19.783 0.981 24.450 1.00 81.62 429 TYR A N 1
ATOM 3651 C CA . TYR A 1 429 ? -19.596 1.308 25.877 1.00 81.62 429 TYR A CA 1
ATOM 3652 C C . TYR A 1 429 ? -19.801 0.118 26.826 1.00 81.62 429 TYR A C 1
ATOM 3654 O O . TYR A 1 429 ? -19.235 0.075 27.917 1.00 81.62 429 TYR A O 1
ATOM 3662 N N . ARG A 1 430 ? -20.566 -0.894 26.392 1.00 83.69 430 ARG A N 1
ATOM 3663 C CA . ARG A 1 430 ? -20.734 -2.161 27.125 1.00 83.69 430 ARG A CA 1
ATOM 3664 C C . ARG A 1 430 ? -19.403 -2.827 27.459 1.00 83.69 430 ARG A C 1
ATOM 3666 O O . ARG A 1 430 ? -19.312 -3.475 28.492 1.00 83.69 430 ARG A O 1
ATOM 3673 N N . ASN A 1 431 ? -18.393 -2.662 26.607 1.00 86.88 431 ASN A N 1
ATOM 3674 C CA . ASN A 1 431 ? -17.077 -3.243 26.811 1.00 86.88 431 ASN A CA 1
ATOM 3675 C C . ASN A 1 431 ? -16.487 -2.782 28.143 1.00 86.88 431 ASN A C 1
ATOM 3677 O O . ASN A 1 431 ? -16.185 -3.616 28.983 1.00 86.88 431 ASN A O 1
ATOM 3681 N N . GLU A 1 432 ? -16.431 -1.469 28.377 1.00 84.94 432 GLU A N 1
ATOM 3682 C CA . GLU A 1 432 ? -15.866 -0.903 29.606 1.00 84.94 432 GLU A CA 1
ATOM 3683 C C . GLU A 1 432 ? -16.652 -1.330 30.848 1.00 84.94 432 GLU A C 1
ATOM 3685 O O . GLU A 1 432 ? -16.058 -1.668 31.872 1.00 84.94 432 GLU A O 1
ATOM 3690 N N . LEU A 1 433 ? -17.987 -1.361 30.763 1.00 87.75 433 LEU A N 1
ATOM 3691 C CA . LEU A 1 433 ? -18.830 -1.786 31.883 1.00 87.75 433 LEU A CA 1
ATOM 3692 C C . LEU A 1 433 ? -18.616 -3.266 32.214 1.00 87.75 433 LEU A C 1
ATOM 3694 O O . LEU A 1 433 ? -18.435 -3.624 33.375 1.00 87.75 433 LEU A O 1
ATOM 3698 N N . LEU A 1 434 ? -18.615 -4.131 31.200 1.00 90.38 434 LEU A N 1
ATOM 3699 C CA . LEU A 1 434 ? -18.515 -5.570 31.403 1.00 90.38 434 LEU A CA 1
ATOM 3700 C C . LEU A 1 434 ? -17.103 -6.003 31.799 1.00 90.38 434 LEU A C 1
ATOM 3702 O O . LEU A 1 434 ? -16.974 -6.937 32.588 1.00 90.38 434 LEU A O 1
ATOM 3706 N N . THR A 1 435 ? -16.053 -5.334 31.309 1.00 89.06 435 THR A N 1
ATOM 3707 C CA . THR A 1 435 ? -14.666 -5.712 31.615 1.00 89.06 435 THR A CA 1
ATOM 3708 C C . THR A 1 435 ? -14.166 -5.134 32.934 1.00 89.06 435 THR A C 1
ATOM 3710 O O . THR A 1 435 ? -13.419 -5.830 33.624 1.00 89.06 435 THR A O 1
ATOM 3713 N N . ASN A 1 436 ? -14.587 -3.918 33.313 1.00 87.62 436 ASN A N 1
ATOM 3714 C CA . ASN A 1 436 ? -13.957 -3.168 34.411 1.00 87.62 436 ASN A CA 1
ATOM 3715 C C . ASN A 1 436 ? -14.767 -3.154 35.719 1.00 87.62 436 ASN A C 1
ATOM 3717 O O . ASN A 1 436 ? -14.209 -2.850 36.776 1.00 87.62 436 ASN A O 1
ATOM 3721 N N . ILE A 1 437 ? -16.067 -3.470 35.692 1.00 90.00 437 ILE A N 1
ATOM 3722 C CA . ILE A 1 437 ? -16.894 -3.473 36.908 1.00 90.00 437 ILE A CA 1
ATOM 3723 C C . ILE A 1 437 ? -16.663 -4.755 37.711 1.00 90.00 437 ILE A C 1
ATOM 3725 O O . ILE A 1 437 ? -16.894 -5.870 37.240 1.00 90.00 437 ILE A O 1
ATOM 3729 N N . LYS A 1 438 ? -16.254 -4.595 38.976 1.00 89.56 438 LYS A N 1
ATOM 3730 C CA . LYS A 1 438 ? -16.120 -5.710 39.923 1.00 89.56 438 LYS A CA 1
ATOM 3731 C C . LYS A 1 438 ? -17.470 -6.398 40.150 1.00 89.56 438 LYS A C 1
ATOM 3733 O O . LYS A 1 438 ? -18.479 -5.734 40.371 1.00 89.56 438 LYS A O 1
ATOM 3738 N N . GLY A 1 439 ? -17.462 -7.730 40.161 1.00 91.31 439 GLY A N 1
ATOM 3739 C CA . GLY A 1 439 ? -18.660 -8.553 40.359 1.00 91.31 439 GLY A CA 1
ATOM 3740 C C . GLY A 1 439 ? -19.395 -8.934 39.071 1.00 91.31 439 GLY A C 1
ATOM 3741 O O . GLY A 1 439 ? -20.382 -9.659 39.154 1.00 91.31 439 GLY A O 1
ATOM 3742 N N . ILE A 1 440 ? -18.916 -8.485 37.904 1.00 94.94 440 ILE A N 1
ATOM 3743 C CA . ILE A 1 440 ? -19.357 -8.978 36.596 1.00 94.94 440 ILE A CA 1
ATOM 3744 C C . ILE A 1 440 ? -18.419 -10.093 36.130 1.00 94.94 440 ILE A C 1
ATOM 3746 O O . ILE A 1 440 ? -17.212 -9.878 36.048 1.00 94.94 440 ILE A O 1
ATOM 3750 N N . ALA A 1 441 ? -18.961 -11.253 35.762 1.00 94.56 441 ALA A N 1
ATOM 3751 C CA . ALA A 1 441 ? -18.215 -12.368 35.161 1.00 94.56 441 ALA A CA 1
ATOM 3752 C C . ALA A 1 441 ? -18.822 -12.749 33.804 1.00 94.56 441 ALA A C 1
ATOM 3754 O O . ALA A 1 441 ? -20.042 -12.817 33.696 1.00 94.56 441 ALA A O 1
ATOM 3755 N N . PHE A 1 442 ? -18.024 -13.000 32.767 1.00 95.38 442 PHE A N 1
ATOM 3756 C CA . PHE A 1 442 ? -18.546 -13.536 31.510 1.00 95.38 442 PHE A CA 1
ATOM 3757 C C . PHE A 1 442 ? -18.934 -15.006 31.691 1.00 95.38 442 PHE A C 1
ATOM 3759 O O . PHE A 1 442 ? -18.284 -15.750 32.422 1.00 95.38 442 PHE A O 1
ATOM 3766 N N . VAL A 1 443 ? -20.016 -15.423 31.029 1.00 92.94 443 VAL A N 1
ATOM 3767 C CA . VAL A 1 443 ? -20.424 -16.838 31.003 1.00 92.94 443 VAL A CA 1
ATOM 3768 C C . VAL A 1 443 ? -19.546 -17.636 30.034 1.00 92.94 443 VAL A C 1
ATOM 3770 O O . VAL A 1 443 ? -19.250 -18.797 30.291 1.00 92.94 443 VAL A O 1
ATOM 3773 N N . ASP A 1 444 ? -19.115 -17.019 28.930 1.00 90.50 444 ASP A N 1
ATOM 3774 C CA . ASP A 1 444 ? -18.149 -17.612 28.001 1.00 90.50 444 ASP A CA 1
ATOM 3775 C C . ASP A 1 444 ? -16.732 -17.525 28.594 1.00 90.50 444 ASP A C 1
ATOM 3777 O O . ASP A 1 444 ? -16.173 -16.435 28.744 1.00 90.50 444 ASP A O 1
ATOM 3781 N N . GLU A 1 445 ? -16.138 -18.680 28.905 1.00 90.56 445 GLU A N 1
ATOM 3782 C CA . GLU A 1 445 ? -14.785 -18.787 29.466 1.00 90.56 445 GLU A CA 1
ATOM 3783 C C . GLU A 1 445 ? -13.712 -18.168 28.564 1.00 90.56 445 GLU A C 1
ATOM 3785 O O . GLU A 1 445 ? -12.724 -17.617 29.058 1.00 90.56 445 GLU A O 1
ATOM 3790 N N . ASN A 1 446 ? -13.896 -18.212 27.239 1.00 88.50 446 ASN A N 1
ATOM 3791 C CA . ASN A 1 446 ? -12.972 -17.545 26.332 1.00 88.50 446 ASN A CA 1
ATOM 3792 C C . ASN A 1 446 ? -13.080 -16.034 26.520 1.00 88.50 446 ASN A C 1
ATOM 3794 O O . ASN A 1 446 ? -12.061 -15.363 26.660 1.00 88.50 446 ASN A O 1
ATOM 3798 N N . GLN A 1 447 ? -14.296 -15.492 26.586 1.00 89.25 447 GLN A N 1
ATOM 3799 C CA . GLN A 1 447 ? -14.494 -14.061 26.812 1.00 89.25 447 GLN A CA 1
ATOM 3800 C C . GLN A 1 447 ? -13.903 -13.604 28.145 1.00 89.25 447 GLN A C 1
ATOM 3802 O O . GLN A 1 447 ? -13.236 -12.571 28.193 1.00 89.25 447 GLN A O 1
ATOM 3807 N N . GLU A 1 448 ? -14.028 -14.421 29.190 1.00 90.75 448 GLU A N 1
ATOM 3808 C CA . GLU A 1 448 ? -13.388 -14.171 30.482 1.00 90.75 448 GLU A CA 1
ATOM 3809 C C . GLU A 1 448 ? -11.855 -14.183 30.391 1.00 90.75 448 GLU A C 1
ATOM 3811 O O . GLU A 1 448 ? -11.198 -13.251 30.859 1.00 90.75 448 GLU A O 1
ATOM 3816 N N . LYS A 1 449 ? -11.265 -15.176 29.712 1.00 87.25 449 LYS A N 1
ATOM 3817 C CA . LYS A 1 449 ? -9.808 -15.270 29.505 1.00 87.25 449 LYS A CA 1
ATOM 3818 C C . LYS A 1 449 ? -9.235 -14.040 28.796 1.00 87.25 449 LYS A C 1
ATOM 3820 O O . LYS A 1 449 ? -8.110 -13.621 29.077 1.00 87.25 449 LYS A O 1
ATOM 3825 N N . TRP A 1 450 ? -10.006 -13.466 27.879 1.00 82.31 450 TRP A N 1
ATOM 3826 C CA . TRP A 1 450 ? -9.618 -12.308 27.078 1.00 82.31 450 TRP A CA 1
ATOM 3827 C C . TRP A 1 450 ? -10.144 -10.975 27.639 1.00 82.31 450 TRP A C 1
ATOM 3829 O O . TRP A 1 450 ? -9.909 -9.934 27.028 1.00 82.31 450 TRP A O 1
ATOM 3839 N N . ARG A 1 451 ? -10.763 -10.960 28.832 1.00 86.50 451 ARG A N 1
ATOM 3840 C CA . ARG A 1 451 ? -11.292 -9.749 29.495 1.00 86.50 451 ARG A CA 1
ATOM 3841 C C . ARG A 1 451 ? -10.279 -8.608 29.551 1.00 86.50 451 ARG A C 1
ATOM 3843 O O . ARG A 1 451 ? -10.641 -7.456 29.327 1.00 86.50 451 ARG A O 1
ATOM 3850 N N . LYS A 1 452 ? -9.012 -8.927 29.845 1.00 84.75 452 LYS A N 1
ATOM 3851 C CA . LYS A 1 452 ? -7.921 -7.945 29.983 1.00 84.75 452 LYS A CA 1
ATOM 3852 C C . LYS A 1 452 ? -7.688 -7.110 28.718 1.00 84.75 452 LYS A C 1
ATOM 3854 O O . LYS A 1 452 ? -7.147 -6.018 28.811 1.00 84.75 452 LYS A O 1
ATOM 3859 N N . ASN A 1 453 ? -8.108 -7.611 27.558 1.00 82.44 453 ASN A N 1
ATOM 3860 C CA . ASN A 1 453 ? -7.973 -6.916 26.284 1.00 82.44 453 ASN A CA 1
ATOM 3861 C C . ASN A 1 453 ? -9.051 -5.836 26.087 1.00 82.44 453 ASN A C 1
ATOM 3863 O O . ASN A 1 453 ? -9.036 -5.117 25.090 1.00 82.44 453 ASN A O 1
ATOM 3867 N N . GLY A 1 454 ? -10.024 -5.736 26.998 1.00 84.44 454 GLY A N 1
ATOM 3868 C CA . GLY A 1 454 ? -11.027 -4.676 27.002 1.00 84.44 454 GLY A CA 1
ATOM 3869 C C . GLY A 1 454 ? -12.081 -4.778 25.898 1.00 84.44 454 GLY A C 1
ATOM 3870 O O . GLY A 1 454 ? -13.024 -4.000 25.922 1.00 84.44 454 GLY A O 1
ATOM 3871 N N . LEU A 1 455 ? -11.967 -5.716 24.951 1.00 87.50 455 LEU A N 1
ATOM 3872 C CA . LEU A 1 455 ? -12.865 -5.863 23.804 1.00 87.50 455 LEU A CA 1
ATOM 3873 C C . LEU A 1 455 ? -13.758 -7.096 23.932 1.00 87.50 455 LEU A C 1
ATOM 3875 O O . LEU A 1 455 ? -13.283 -8.210 24.147 1.00 87.50 455 LEU A O 1
ATOM 3879 N N . CYS A 1 456 ? -15.055 -6.903 23.705 1.00 88.25 456 CYS A N 1
ATOM 3880 C CA . CYS A 1 456 ? -16.015 -7.996 23.616 1.00 88.25 456 CYS A CA 1
ATOM 3881 C C . CYS A 1 456 ? -16.320 -8.354 22.156 1.00 88.25 456 CYS A C 1
ATOM 3883 O O . CYS A 1 456 ? -16.513 -7.472 21.312 1.00 88.25 456 CYS A O 1
ATOM 3885 N N . TRP A 1 457 ? -16.434 -9.652 21.873 1.00 87.44 457 TRP A N 1
ATOM 3886 C CA . TRP A 1 457 ? -16.957 -10.165 20.606 1.00 87.44 457 TRP A CA 1
ATOM 3887 C C . TRP A 1 457 ? -18.373 -10.704 20.782 1.00 87.44 457 TRP A C 1
ATOM 3889 O O . TRP A 1 457 ? -18.859 -10.853 21.903 1.00 87.44 457 TRP A O 1
ATOM 3899 N N . ASN A 1 458 ? -19.008 -11.019 19.655 1.00 86.50 458 ASN A N 1
ATOM 3900 C CA . ASN A 1 458 ? -20.371 -11.529 19.557 1.00 86.50 458 ASN A CA 1
ATOM 3901 C C . ASN A 1 458 ? -21.455 -10.459 19.766 1.00 86.50 458 ASN A C 1
ATOM 3903 O O . ASN A 1 458 ? -21.311 -9.471 20.489 1.00 86.50 458 ASN A O 1
ATOM 3907 N N . LYS A 1 459 ? -22.581 -10.670 19.091 1.00 84.12 459 LYS A N 1
ATOM 3908 C CA . LYS A 1 459 ? -23.740 -9.778 19.119 1.00 84.12 459 LYS A CA 1
ATOM 3909 C C . LYS A 1 459 ? -24.472 -9.835 20.458 1.00 84.12 459 LYS A C 1
ATOM 3911 O O . LYS A 1 459 ? -24.882 -8.805 20.987 1.00 84.12 459 LYS A O 1
ATOM 3916 N N . ASN A 1 460 ? -24.502 -11.030 21.039 1.00 88.06 460 ASN A N 1
ATOM 3917 C CA . ASN A 1 460 ? -25.103 -11.351 22.322 1.00 88.06 460 ASN A CA 1
ATOM 3918 C C . ASN A 1 460 ? -24.001 -11.689 23.325 1.00 88.06 460 ASN A C 1
ATOM 3920 O O . ASN A 1 460 ? -23.227 -12.615 23.084 1.00 88.06 460 ASN A O 1
ATOM 3924 N N . ILE A 1 461 ? -23.943 -10.958 24.436 1.00 90.31 461 ILE A N 1
ATOM 3925 C CA . ILE A 1 461 ? -22.973 -11.196 25.505 1.00 90.31 461 ILE A CA 1
ATOM 3926 C C . ILE A 1 461 ? -23.701 -11.704 26.739 1.00 90.31 461 ILE A C 1
ATOM 3928 O O . ILE A 1 461 ? -24.586 -11.033 27.271 1.00 90.31 461 ILE A O 1
ATOM 3932 N N . TYR A 1 462 ? -23.286 -12.873 27.207 1.00 93.19 462 TYR A N 1
ATOM 3933 C CA . TYR A 1 462 ? -23.807 -13.489 28.416 1.00 93.19 462 TYR A CA 1
ATOM 3934 C C . TYR A 1 462 ? -22.853 -13.220 29.576 1.00 93.19 462 TYR A C 1
ATOM 3936 O O . TYR A 1 462 ? -21.652 -13.482 29.480 1.00 93.19 462 TYR A O 1
ATOM 3944 N N . PHE A 1 463 ? -23.384 -12.697 30.675 1.00 95.06 463 PHE A N 1
ATOM 3945 C CA . PHE A 1 463 ? -22.602 -12.362 31.861 1.00 95.06 463 PHE A CA 1
ATOM 3946 C C . PHE A 1 463 ? -23.388 -12.646 33.143 1.00 95.06 463 PHE A C 1
ATOM 3948 O O . PHE A 1 463 ? -24.599 -12.843 33.118 1.00 95.06 463 PHE A O 1
ATOM 3955 N N . ARG A 1 464 ? -22.686 -12.688 34.270 1.00 95.12 464 ARG A N 1
ATOM 3956 C CA . ARG A 1 464 ? -23.211 -12.947 35.607 1.00 95.12 464 ARG A CA 1
ATOM 3957 C C . ARG A 1 464 ? -23.012 -11.744 36.507 1.00 95.12 464 ARG A C 1
ATOM 3959 O O . ARG A 1 464 ? -21.970 -11.094 36.442 1.00 95.12 464 ARG A O 1
ATOM 3966 N N . TYR A 1 465 ? -23.995 -11.497 37.365 1.00 95.25 465 TYR A N 1
ATOM 3967 C CA . TYR A 1 465 ? -23.944 -10.512 38.442 1.00 95.25 465 TYR A CA 1
ATOM 3968 C C . TYR A 1 465 ? -24.771 -11.012 39.630 1.00 95.25 465 TYR A C 1
ATOM 3970 O O . TYR A 1 465 ? -25.931 -11.370 39.443 1.00 95.25 465 TYR A O 1
ATOM 3978 N N . LYS A 1 466 ? -24.189 -11.038 40.840 1.00 93.81 466 LYS A N 1
ATOM 3979 C CA . LYS A 1 466 ? -24.842 -11.515 42.081 1.00 93.81 466 LYS A CA 1
ATOM 3980 C C . LYS A 1 466 ? -25.581 -12.857 41.911 1.00 93.81 466 LYS A C 1
ATOM 3982 O O . LYS A 1 466 ? -26.748 -12.959 42.254 1.00 93.81 466 LYS A O 1
ATOM 3987 N N . GLU A 1 467 ? -24.911 -13.864 41.351 1.00 91.19 467 GLU A N 1
ATOM 3988 C CA . GLU A 1 467 ? -25.473 -15.204 41.072 1.00 91.19 467 GLU A CA 1
ATOM 3989 C C . GLU A 1 467 ? -26.591 -15.269 40.010 1.00 91.19 467 GLU A C 1
ATOM 3991 O O . GLU A 1 467 ? -27.089 -16.351 39.711 1.00 91.19 467 GLU A O 1
ATOM 3996 N N . HIS A 1 468 ? -26.947 -14.155 39.364 1.00 92.25 468 HIS A N 1
ATOM 3997 C CA . HIS A 1 468 ? -27.931 -14.129 38.281 1.00 92.25 468 HIS A CA 1
ATOM 3998 C C . HIS A 1 468 ? -27.265 -14.047 36.904 1.00 92.25 468 HIS A C 1
ATOM 4000 O O . HIS A 1 468 ? -26.275 -13.335 36.717 1.00 92.25 468 HIS A O 1
ATOM 4006 N N . ASN A 1 469 ? -27.833 -14.754 35.921 1.00 93.62 469 ASN A N 1
ATOM 4007 C CA . ASN A 1 469 ? -27.392 -14.714 34.527 1.00 93.62 469 ASN A CA 1
ATOM 4008 C C . ASN A 1 469 ? -28.110 -13.592 33.764 1.00 93.62 469 ASN A C 1
ATOM 4010 O O . ASN A 1 469 ? -29.329 -13.439 33.850 1.00 93.62 469 ASN A O 1
ATOM 4014 N N . PHE A 1 470 ? -27.357 -12.858 32.953 1.00 93.88 470 PHE A N 1
ATOM 4015 C CA . PHE A 1 470 ? -27.841 -11.775 32.113 1.00 93.88 470 PHE A CA 1
ATOM 4016 C C . PHE A 1 470 ? -27.406 -11.961 30.661 1.00 93.88 470 PHE A C 1
ATOM 4018 O O . PHE A 1 470 ? -26.361 -12.545 30.370 1.00 93.88 470 PHE A O 1
ATOM 4025 N N . LEU A 1 471 ? -28.205 -11.413 29.748 1.00 91.62 471 LEU A N 1
ATOM 4026 C CA . LEU A 1 471 ? -27.868 -11.251 28.337 1.00 91.62 471 LEU A CA 1
ATOM 4027 C C . LEU A 1 471 ? -27.890 -9.768 27.989 1.00 91.62 471 LEU A C 1
ATOM 4029 O O . LEU A 1 471 ? -28.925 -9.126 28.147 1.00 91.62 471 LEU A O 1
ATOM 4033 N N . TRP A 1 472 ? -26.795 -9.263 27.431 1.00 89.69 472 TRP A N 1
ATOM 4034 C CA . TRP A 1 472 ? -26.786 -8.024 26.663 1.00 89.69 472 TRP A CA 1
ATOM 4035 C C . TRP A 1 472 ? -26.893 -8.356 25.175 1.00 89.69 472 TRP A C 1
ATOM 4037 O O . TRP A 1 472 ? -25.963 -8.930 24.605 1.00 89.69 472 TRP A O 1
ATOM 4047 N N . ASP A 1 473 ? -28.025 -8.035 24.550 1.00 86.06 473 ASP A N 1
ATOM 4048 C CA . ASP A 1 473 ? -28.292 -8.408 23.159 1.00 86.06 473 ASP A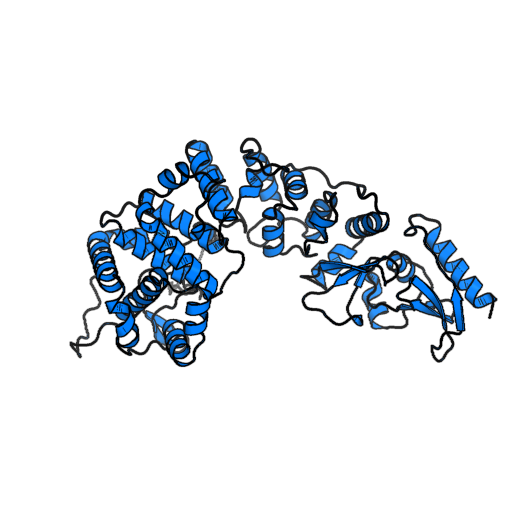 CA 1
ATOM 4049 C C . ASP A 1 473 ? -27.791 -7.391 22.119 1.00 86.06 473 ASP A C 1
ATOM 4051 O O . ASP A 1 473 ? -27.338 -6.285 22.427 1.00 86.06 473 ASP A O 1
ATOM 4055 N N . GLU A 1 474 ? -27.905 -7.793 20.855 1.00 81.38 474 GLU A N 1
ATOM 4056 C CA . GLU A 1 474 ? -27.526 -7.018 19.670 1.00 81.38 474 GLU A CA 1
ATOM 4057 C C . GLU A 1 474 ? -28.325 -5.718 19.476 1.00 81.38 474 GLU A C 1
ATOM 4059 O O . GLU A 1 474 ? -27.905 -4.846 18.725 1.00 81.38 474 GLU A O 1
ATOM 4064 N N . GLN A 1 475 ? -29.466 -5.573 20.152 1.00 80.50 475 GLN A N 1
ATOM 4065 C CA . GLN A 1 475 ? -30.335 -4.392 20.105 1.00 80.50 475 GLN A CA 1
ATOM 4066 C C . GLN A 1 475 ? -30.080 -3.467 21.298 1.00 80.50 475 GLN A C 1
ATOM 4068 O O . GLN A 1 475 ? -30.904 -2.604 21.602 1.00 80.50 475 GLN A O 1
ATOM 4073 N N . ASN A 1 476 ? -28.953 -3.672 21.984 1.00 79.81 476 ASN A N 1
ATOM 4074 C CA . ASN A 1 476 ? -28.543 -2.934 23.165 1.00 79.81 476 ASN A CA 1
ATOM 4075 C C . ASN A 1 476 ? -29.523 -3.063 24.353 1.00 79.81 476 ASN A C 1
ATOM 4077 O O . ASN A 1 476 ? -29.693 -2.138 25.147 1.00 79.81 476 ASN A O 1
ATOM 4081 N N . LYS A 1 477 ? -30.185 -4.218 24.493 1.00 82.38 477 LYS A N 1
ATOM 4082 C CA . LYS A 1 477 ? -31.093 -4.507 25.614 1.00 82.38 477 LYS A CA 1
ATOM 4083 C C . LYS A 1 477 ? -30.465 -5.491 26.582 1.00 82.38 477 LYS A C 1
ATOM 4085 O O . LYS A 1 477 ? -29.746 -6.402 26.172 1.00 82.38 477 LYS A O 1
ATOM 4090 N N . ILE A 1 478 ? -30.797 -5.338 27.863 1.00 87.56 478 ILE A N 1
ATOM 4091 C CA . ILE A 1 478 ? -30.346 -6.248 28.913 1.00 87.56 478 ILE A CA 1
ATOM 4092 C C . ILE A 1 478 ? -31.522 -7.079 29.409 1.00 87.56 478 ILE A C 1
ATOM 4094 O O . ILE A 1 478 ? -32.594 -6.557 29.719 1.00 87.56 478 ILE A O 1
ATOM 4098 N N . TYR A 1 479 ? -31.314 -8.388 29.481 1.00 88.25 479 TYR A N 1
ATOM 4099 C CA . TYR A 1 479 ? -32.298 -9.344 29.964 1.00 88.25 479 TYR A CA 1
ATOM 4100 C C . TYR A 1 479 ? -31.753 -10.066 31.176 1.00 88.25 479 TYR A C 1
ATOM 4102 O O . TYR A 1 479 ? -30.608 -10.513 31.158 1.00 88.25 479 TYR A O 1
ATOM 4110 N N . LEU A 1 480 ? -32.610 -10.237 32.176 1.00 91.00 480 LEU A N 1
ATOM 4111 C CA . LEU A 1 480 ? -32.422 -11.272 33.180 1.00 91.00 480 LEU A CA 1
ATOM 4112 C C . LEU A 1 480 ? -32.795 -12.621 32.547 1.00 91.00 480 LEU A C 1
ATOM 4114 O O . LEU A 1 480 ? -33.774 -12.720 31.794 1.00 91.00 480 LEU A O 1
ATOM 4118 N N . LEU A 1 481 ? -32.000 -13.649 32.820 1.00 89.75 481 LEU A N 1
ATOM 4119 C CA . LEU A 1 481 ? -32.192 -14.997 32.295 1.00 89.75 481 LEU A CA 1
ATOM 4120 C C . LEU A 1 481 ? -32.593 -15.958 33.416 1.00 89.75 481 LEU A C 1
ATOM 4122 O O . LEU A 1 481 ? -32.230 -15.761 34.575 1.00 89.75 481 LEU A O 1
ATOM 4126 N N . LYS A 1 482 ? -33.330 -17.010 33.057 1.00 85.25 482 LYS A N 1
ATOM 4127 C CA . LYS A 1 482 ? -33.502 -18.192 33.914 1.00 85.25 482 LYS A CA 1
ATOM 4128 C C . LYS A 1 482 ? -32.232 -19.049 33.910 1.00 85.25 482 LYS A C 1
ATOM 4130 O O . LYS A 1 482 ? -31.336 -18.843 33.090 1.00 85.25 482 LYS A O 1
ATOM 4135 N N . ASP A 1 483 ? -32.207 -20.069 34.761 1.00 81.50 483 ASP A N 1
ATOM 4136 C CA . ASP A 1 483 ? -31.130 -21.067 34.815 1.00 81.50 483 ASP A CA 1
ATOM 4137 C C . ASP A 1 483 ? -30.970 -21.852 33.502 1.00 81.50 483 ASP A C 1
ATOM 4139 O O . ASP A 1 483 ? -29.861 -22.235 33.142 1.00 81.50 483 ASP A O 1
ATOM 4143 N N . ASP A 1 484 ? -32.057 -22.029 32.743 1.00 81.44 484 ASP A N 1
ATOM 4144 C CA . ASP A 1 484 ? -32.048 -22.634 31.401 1.00 81.44 484 ASP A CA 1
ATOM 4145 C C . ASP A 1 484 ? -31.641 -21.647 30.282 1.00 81.44 484 ASP A C 1
ATOM 4147 O O . ASP A 1 484 ? -31.768 -21.960 29.099 1.00 81.44 484 ASP A O 1
ATOM 4151 N N . PHE A 1 485 ? -31.173 -20.445 30.644 1.00 81.31 485 PHE A N 1
ATOM 4152 C CA . PHE A 1 485 ? -30.809 -19.342 29.746 1.00 81.31 485 PHE A CA 1
ATOM 4153 C C . PHE A 1 485 ? -31.958 -18.788 28.883 1.00 81.31 485 PHE A C 1
ATOM 4155 O O . PHE A 1 485 ? -31.725 -17.978 27.978 1.00 81.31 485 PHE A O 1
ATOM 4162 N N . SER A 1 486 ? -33.214 -19.136 29.182 1.00 78.88 486 SER A N 1
ATOM 4163 C CA . SER A 1 486 ? -34.377 -18.487 28.574 1.00 78.88 486 SER A CA 1
ATOM 4164 C C . SER A 1 486 ? -34.596 -17.074 29.138 1.00 78.88 486 SER A C 1
ATOM 4166 O O . SER A 1 486 ? -34.330 -16.784 30.308 1.00 78.88 486 SER A O 1
ATOM 4168 N N . LYS A 1 487 ? -35.081 -16.156 28.291 1.00 77.38 487 LYS A N 1
ATOM 4169 C CA . LYS A 1 487 ? -35.313 -14.747 28.655 1.00 77.38 487 LYS A CA 1
ATOM 4170 C C . LYS A 1 487 ? -36.532 -14.629 29.582 1.00 77.38 487 LYS A C 1
ATOM 4172 O O . LYS A 1 487 ? -37.608 -15.098 29.218 1.00 77.38 487 LYS A O 1
ATOM 4177 N N . THR A 1 488 ? -36.404 -13.964 30.735 1.00 69.81 488 THR A N 1
ATOM 4178 C CA . THR A 1 488 ? -37.544 -13.710 31.646 1.00 69.81 488 THR A CA 1
ATOM 4179 C C . THR A 1 488 ? -38.105 -12.307 31.505 1.00 69.81 488 THR A C 1
ATOM 4181 O O . THR A 1 488 ? -39.303 -12.130 31.294 1.00 69.81 488 THR A O 1
ATOM 4184 N N . ARG A 1 489 ? -37.245 -11.296 31.644 1.00 66.56 489 ARG A N 1
ATOM 4185 C CA . ARG A 1 489 ? -37.612 -9.878 31.689 1.00 66.56 489 ARG A CA 1
ATOM 4186 C C . ARG A 1 489 ? -36.568 -9.055 30.954 1.00 66.56 489 ARG A C 1
ATOM 4188 O O . ARG A 1 489 ? -35.390 -9.400 30.953 1.00 66.56 489 ARG A O 1
ATOM 4195 N N . LYS A 1 490 ? -37.015 -7.966 30.329 1.00 65.06 490 LYS A N 1
ATOM 4196 C CA . LYS A 1 490 ? -36.162 -7.020 29.604 1.00 65.06 490 LYS A CA 1
ATOM 4197 C C . LYS A 1 490 ? -36.114 -5.694 30.353 1.00 65.06 490 LYS A C 1
ATOM 4199 O O . LYS A 1 490 ? -37.164 -5.203 30.764 1.00 65.06 490 LYS A O 1
ATOM 4204 N N . SER A 1 491 ? -34.938 -5.096 30.474 1.00 60.34 491 SER A N 1
ATOM 4205 C CA . SER A 1 491 ? -34.814 -3.651 30.639 1.00 60.34 491 SER A CA 1
ATOM 4206 C C . SER A 1 491 ? -34.342 -3.070 29.313 1.00 60.34 491 SER A C 1
ATOM 4208 O O . SER A 1 491 ? -33.465 -3.619 28.637 1.00 60.34 491 SER A O 1
ATOM 4210 N N . HIS A 1 492 ? -34.967 -1.968 28.904 1.00 56.16 492 HIS A N 1
ATOM 4211 C CA . HIS A 1 492 ? -34.389 -1.160 27.849 1.00 56.16 492 HIS A CA 1
ATOM 4212 C C . HIS A 1 492 ? -33.379 -0.229 28.504 1.00 56.16 492 HIS A C 1
ATOM 4214 O O . HIS A 1 492 ? -33.730 0.600 29.343 1.00 56.16 492 HIS A O 1
ATOM 4220 N N . ILE A 1 493 ? -32.113 -0.394 28.148 1.00 57.78 493 ILE A N 1
ATOM 4221 C CA . ILE A 1 493 ? -31.165 0.698 28.272 1.00 57.78 493 ILE A CA 1
ATOM 4222 C C . ILE A 1 493 ? -31.263 1.415 26.932 1.00 57.78 493 ILE A C 1
ATOM 4224 O O . ILE A 1 493 ? -30.701 0.930 25.962 1.00 57.78 493 ILE A O 1
ATOM 4228 N N . GLU A 1 494 ? -32.065 2.477 26.847 1.00 49.69 494 GLU A N 1
ATOM 4229 C CA . GLU A 1 494 ? -31.936 3.459 25.764 1.00 49.69 494 GLU A CA 1
ATOM 4230 C C . GLU A 1 494 ? -30.761 4.356 26.140 1.00 49.69 494 GLU A C 1
ATOM 4232 O O . GLU A 1 494 ? -30.818 5.030 27.173 1.00 49.69 494 GLU A O 1
ATOM 4237 N N . PRO A 1 495 ? -29.649 4.333 25.398 1.00 46.06 495 PRO A N 1
ATOM 4238 C CA . PRO A 1 495 ? -28.788 5.487 25.327 1.00 46.06 495 PRO A CA 1
ATOM 4239 C C . PRO A 1 495 ? -29.396 6.409 24.275 1.00 46.06 495 PRO A C 1
ATOM 4241 O O . PRO A 1 495 ? -29.367 6.080 23.089 1.00 46.06 495 PRO A O 1
ATOM 4244 N N . ASP A 1 496 ? -29.881 7.575 24.681 1.00 46.94 496 ASP A N 1
ATOM 4245 C CA . ASP A 1 496 ? -30.010 8.676 23.722 1.00 46.94 496 ASP A CA 1
ATOM 4246 C C . ASP A 1 496 ? -28.614 9.066 23.174 1.00 46.94 496 ASP A C 1
ATOM 4248 O O . ASP A 1 496 ? -28.501 9.559 22.057 1.00 46.94 496 ASP A O 1
ATOM 4252 N N . GLU A 1 497 ? -27.531 8.732 23.901 1.00 53.25 497 GLU A N 1
ATOM 4253 C CA . GLU A 1 497 ? -26.129 8.816 23.471 1.00 53.25 497 GLU A CA 1
ATOM 4254 C C . GLU A 1 497 ? -25.261 7.724 24.140 1.00 53.25 497 GLU A C 1
ATOM 4256 O O . GLU A 1 497 ? -25.595 7.272 25.241 1.00 53.25 497 GLU A O 1
ATOM 4261 N N . PRO A 1 498 ? -24.122 7.297 23.549 1.00 56.28 498 PRO A N 1
ATOM 4262 C CA . PRO A 1 498 ? -23.116 6.506 24.256 1.00 56.28 498 PRO A CA 1
ATOM 4263 C C . PRO A 1 498 ? -22.794 7.144 25.612 1.00 56.28 498 PRO A C 1
ATOM 4265 O O . PRO A 1 498 ? -22.445 8.316 25.706 1.00 56.28 498 PRO A O 1
ATOM 4268 N N . TRP A 1 499 ? -22.945 6.361 26.676 1.00 58.16 499 TRP A N 1
ATOM 4269 C CA . TRP A 1 499 ? -22.799 6.798 28.059 1.00 58.16 499 TRP A CA 1
ATOM 4270 C C . TRP A 1 499 ? -21.347 7.261 28.326 1.00 58.16 499 TRP A C 1
ATOM 4272 O O . TRP A 1 499 ? -20.478 6.439 28.603 1.00 58.16 499 TRP A O 1
ATOM 4282 N N . VAL A 1 500 ? -21.066 8.572 28.266 1.00 50.88 500 VAL A N 1
ATOM 4283 C CA . VAL A 1 500 ? -19.751 9.164 28.620 1.00 50.88 500 VAL A CA 1
ATOM 4284 C C . VAL A 1 500 ? -19.796 9.787 30.026 1.00 50.88 500 VAL A C 1
ATOM 4286 O O . VAL A 1 500 ? -20.673 10.609 30.284 1.00 50.88 500 VAL A O 1
ATOM 4289 N N . GLY A 1 501 ? -18.935 9.369 30.972 1.00 54.66 501 GLY A N 1
ATOM 4290 C CA . GLY A 1 501 ? -18.869 9.948 32.335 1.00 54.66 501 GLY A CA 1
ATOM 4291 C C . GLY A 1 501 ? -18.798 8.974 33.532 1.00 54.66 501 GLY A C 1
ATOM 4292 O O . GLY A 1 501 ? -18.991 7.767 33.411 1.00 54.66 501 GLY A O 1
ATOM 4293 N N . ALA A 1 502 ? -18.519 9.513 34.727 1.00 56.62 502 ALA A N 1
ATOM 4294 C CA . ALA A 1 502 ? -18.219 8.737 35.943 1.00 56.62 502 ALA A CA 1
ATOM 4295 C C . ALA A 1 502 ? -19.433 8.053 36.612 1.00 56.62 502 ALA A C 1
ATOM 4297 O O . ALA A 1 502 ? -19.263 7.121 37.395 1.00 56.62 502 ALA A O 1
ATOM 4298 N N . GLU A 1 503 ? -20.664 8.482 36.317 1.00 59.06 503 GLU A N 1
ATOM 4299 C CA . GLU A 1 503 ? -21.878 7.920 36.937 1.00 59.06 503 GLU A CA 1
ATOM 4300 C C . GLU A 1 503 ? -22.350 6.597 36.306 1.00 59.06 503 GLU A C 1
ATOM 4302 O O . GLU A 1 503 ? -23.243 5.932 36.841 1.00 59.06 503 GLU A O 1
ATOM 4307 N N . HIS A 1 504 ? -21.771 6.206 35.169 1.00 75.25 504 HIS A N 1
ATOM 4308 C CA . HIS A 1 504 ? -22.276 5.109 34.337 1.00 75.25 504 HIS A CA 1
ATOM 4309 C C . HIS A 1 504 ? -22.159 3.722 34.954 1.00 75.25 504 HIS A C 1
ATOM 4311 O O . HIS A 1 504 ? -23.151 2.990 34.904 1.00 75.25 504 HIS A O 1
ATOM 4317 N N . PRO A 1 505 ? -21.042 3.350 35.610 1.00 84.81 505 PRO A N 1
ATOM 4318 C CA . PRO A 1 505 ? -20.961 2.071 36.306 1.00 84.81 505 PRO A CA 1
ATOM 4319 C C . PRO A 1 505 ? -22.054 1.910 37.367 1.00 84.81 505 PRO A C 1
ATOM 4321 O O . PRO A 1 505 ? -22.638 0.836 37.491 1.00 84.81 505 PRO A O 1
ATOM 4324 N N . ARG A 1 506 ? -22.383 2.989 38.091 1.00 85.56 506 ARG A N 1
ATOM 4325 C CA . ARG A 1 506 ? -23.429 2.969 39.120 1.00 85.56 506 ARG A CA 1
ATOM 4326 C C . ARG A 1 506 ? -24.812 2.755 38.506 1.00 85.56 506 ARG A C 1
ATOM 4328 O O . ARG A 1 506 ? -25.496 1.820 38.903 1.00 85.56 506 ARG A O 1
ATOM 4335 N N . LYS A 1 507 ? -25.189 3.562 37.505 1.00 83.69 507 LYS A N 1
ATOM 4336 C CA . LYS A 1 507 ? -26.496 3.451 36.824 1.00 83.69 507 LYS A CA 1
ATOM 4337 C C . LYS A 1 507 ? -26.692 2.085 36.165 1.00 83.69 507 LYS A C 1
ATOM 4339 O O . LYS A 1 507 ? -27.799 1.553 36.149 1.00 83.69 507 LYS A O 1
ATOM 4344 N N . PHE A 1 508 ? -25.621 1.512 35.617 1.00 87.06 508 PHE A N 1
ATOM 4345 C CA . PHE A 1 508 ? -25.638 0.158 35.074 1.00 87.06 508 PHE A CA 1
ATOM 4346 C C . PHE A 1 508 ? -25.957 -0.879 36.159 1.00 87.06 508 PHE A C 1
ATOM 4348 O O . PHE A 1 508 ? -26.890 -1.660 35.991 1.00 87.06 508 PHE A O 1
ATOM 4355 N N . LEU A 1 509 ? -25.241 -0.847 37.288 1.00 90.31 509 LEU A N 1
ATOM 4356 C CA . LEU A 1 509 ? -25.474 -1.763 38.408 1.00 90.31 509 LEU A CA 1
ATOM 4357 C C . LEU A 1 509 ? -26.866 -1.595 39.038 1.00 90.31 509 LEU A C 1
ATOM 4359 O O . LEU A 1 509 ? -27.502 -2.597 39.352 1.00 90.31 509 LEU A O 1
ATOM 4363 N N . GLU A 1 510 ? -27.361 -0.361 39.178 1.00 89.12 510 GLU A N 1
ATOM 4364 C CA . GLU A 1 510 ? -28.728 -0.069 39.643 1.00 89.12 510 GLU A CA 1
ATOM 4365 C C . GLU A 1 510 ? -29.771 -0.742 38.737 1.00 89.12 510 GLU A C 1
ATOM 4367 O O . GLU A 1 510 ? -30.658 -1.435 39.226 1.00 89.12 510 GLU A O 1
ATOM 4372 N N . LYS A 1 511 ? -29.609 -0.653 37.410 1.00 86.12 511 LYS A N 1
ATOM 4373 C CA . LYS A 1 511 ? -30.491 -1.330 36.443 1.00 86.12 511 LYS A CA 1
ATOM 4374 C C . LYS A 1 511 ? -30.423 -2.855 36.511 1.00 86.12 511 LYS A C 1
ATOM 4376 O O . LYS A 1 511 ? -31.447 -3.509 36.311 1.00 86.12 511 LYS A O 1
ATOM 4381 N N . LEU A 1 512 ? -29.250 -3.435 36.779 1.00 90.38 512 LEU A N 1
ATOM 4382 C CA . LEU A 1 512 ? -29.146 -4.878 37.023 1.00 90.38 512 LEU A CA 1
ATOM 4383 C C . LEU A 1 512 ? -29.880 -5.269 38.308 1.00 90.38 512 LEU A C 1
ATOM 4385 O O . LEU A 1 512 ? -30.597 -6.267 38.317 1.00 90.38 512 LEU A O 1
ATOM 4389 N N . GLN A 1 513 ? -29.746 -4.465 39.366 1.00 92.44 513 GLN A N 1
ATOM 4390 C CA . GLN A 1 513 ? -30.428 -4.704 40.634 1.00 92.44 513 GLN A CA 1
ATOM 4391 C C . GLN A 1 513 ? -31.949 -4.592 40.492 1.00 92.44 513 GLN A C 1
ATOM 4393 O O . GLN A 1 513 ? -32.658 -5.483 40.941 1.00 92.44 513 GLN A O 1
ATOM 4398 N N . GLU A 1 514 ? -32.461 -3.585 39.781 1.00 89.31 514 GLU A N 1
ATOM 4399 C CA . GLU A 1 514 ? -33.898 -3.455 39.508 1.00 89.31 514 GLU A CA 1
ATOM 4400 C C . GLU A 1 514 ? -34.483 -4.666 38.770 1.00 89.31 514 GLU A C 1
ATOM 4402 O O . GLU A 1 514 ? -35.646 -5.019 38.973 1.00 89.31 514 GLU A O 1
ATOM 4407 N N . LEU A 1 515 ? -33.713 -5.280 37.866 1.00 87.00 515 LEU A N 1
ATOM 4408 C CA . LEU A 1 515 ? -34.143 -6.486 37.162 1.00 87.00 515 LEU A CA 1
ATOM 4409 C C . LEU A 1 515 ? -34.254 -7.686 38.107 1.00 87.00 515 LEU A C 1
ATOM 4411 O O . LEU A 1 515 ? -35.181 -8.479 37.941 1.00 87.00 515 LEU A O 1
ATOM 4415 N N . ILE A 1 516 ? -33.341 -7.791 39.078 1.00 90.06 516 ILE A N 1
ATOM 4416 C CA . ILE A 1 516 ? -33.341 -8.826 40.119 1.00 90.06 516 ILE A CA 1
ATOM 4417 C C . ILE A 1 516 ? -34.495 -8.594 41.098 1.00 90.06 516 ILE A C 1
ATOM 4419 O O . ILE A 1 516 ? -35.285 -9.499 41.325 1.00 90.06 516 ILE A O 1
ATOM 4423 N N . ASP A 1 517 ? -34.645 -7.378 41.626 1.00 87.69 517 ASP A N 1
ATOM 4424 C CA . ASP A 1 517 ? -35.631 -7.060 42.673 1.00 87.69 517 ASP A CA 1
ATOM 4425 C C . ASP A 1 517 ? -37.078 -7.216 42.199 1.00 87.69 517 ASP A C 1
ATOM 4427 O O . ASP A 1 517 ? -37.996 -7.400 42.994 1.00 87.69 517 ASP A O 1
ATOM 4431 N N . LYS A 1 518 ? -37.301 -7.113 40.887 1.00 76.75 518 LYS A N 1
ATOM 4432 C CA . LYS A 1 518 ? -38.621 -7.317 40.296 1.00 76.75 518 LYS A CA 1
ATOM 4433 C C . LYS A 1 518 ? -38.989 -8.803 40.185 1.00 76.75 518 LYS A C 1
ATOM 4435 O O . LYS A 1 518 ? -40.163 -9.056 39.907 1.00 76.75 518 LYS A O 1
ATOM 4440 N N . GLN A 1 519 ? -38.040 -9.740 40.309 1.00 65.12 519 GLN A N 1
ATOM 4441 C CA . GLN A 1 519 ? -38.243 -11.190 40.167 1.00 65.12 519 GLN A CA 1
ATOM 4442 C C . GLN A 1 519 ? -39.244 -11.714 41.194 1.00 65.12 519 GLN A C 1
ATOM 4444 O O . GLN A 1 519 ? -40.174 -12.412 40.720 1.00 65.12 519 GLN A O 1
#

Secondary structure (DSSP, 8-state):
--S-----S-TTPPPHHHHHHHHHHHHHHHHHH--S-HHHHHHHHHSHHHHHHHHHHHSS------SGGGHHHHTTSSHHHHHHHHHHHHHHTGGGHHHHHHTSS-TTGGG--------------------SS----SS--EEE-TTS-EEEPP--HHHHHHHHHHHHHHHH-SS--HHHHHHHHHHHHHHHHT-SSTT-HHHHHHHHHHHHHHGGGTTSHHHHHHHS-TTS--GGGGGGHHHHHHHHHHHHHHTSHHHHHHHHHHHTSGGGTT--GGGTB-TTS-B--TTHHHHHHHHHHHEETTEESS-HHHHHHHHHTT---HIIIIITT------HHHHHHHHH-GGGHHHHHHHHTTPPPPSS---SSHHHHHHHHHHHHSTHHHHHHHHSTT-EEEEETTTTSEEEEEPTT---GGGPEEESTHHHHHHHSTTEEESSHHHHHTGGG--EESSSEEEEETTEEEEE-TTSEEEEE-TT--EEEEEE---SS---STTHHHHHHHHHHHHHHT-